Protein AF-A0A3S3RNK6-F1 (afdb_monomer_lite)

InterPro domains:
  IPR002035 von Willebrand factor, type A [PF00092] (174-354)
  IPR002035 von Willebrand factor, type A [PS50234] (173-375)
  IPR036465 von Willebrand factor A-like domain superfamily [G3DSA:3.40.50.410] (172-361)
  IPR036465 von Willebrand factor A-like domain superfamily [SSF53300] (174-354)

Radius of gyration: 29.74 Å; chains: 1; bounding box: 87×60×80 Å

Foldseek 3Di:
DDDDQDWDKDWAADDPDWDFQQRVCVVVVHDDDQPFKWAWDPAKDKDFLPKKKWKAFPPPRDIDIDPVRCVLQVDDCPPPRIDTDGQVVCPRITMIIGDNDRGHTHDHRTMMIGGHDDDPPDPDDDDDDDDDDDDDDDDDDDDDDDDDDDDDDDDDDDDDQPDDDQDPFQAAEEEEEEEQAALCQLLLLLCLVCVLVLLVCLLVPFHRYWYKYKYAWALVQPVPARGIDIDATDNDSVVRSVVSNPRHGTFHDAQAGAVLVVLVCCLPPHDDDQRYQAEYEYYEAGHHDALPDPRPPVSGDSLVSLLVCLVSNYAYEQEHALPDPHCQVVSVVSRVNNVHFYAYDLESNCVSVLSQLVSCLNRPVVVNVVSLQVCCVVLVNADALRSQQSSCRSSVHDRDDDDDDPPFAWDDRNQKHKDAAAAKDFQQVVCVSSRHDDDFQQKWWWQAAWDQAAPPKKKWKAFSRRRTITTDPVNCVVQVPDHGDPPDTDHGDDDPTTGMIITGRDRRDIHHHRTMMIGGRDSDGRD

Structure (mmCIF, N/CA/C/O backbone):
data_AF-A0A3S3RNK6-F1
#
_entry.id   AF-A0A3S3RNK6-F1
#
loop_
_atom_site.group_PDB
_atom_site.id
_atom_site.type_symbol
_atom_site.label_atom_id
_atom_site.label_alt_id
_atom_site.label_comp_id
_atom_site.label_asym_id
_atom_site.label_entity_id
_atom_site.label_seq_id
_atom_site.pdbx_PDB_ins_code
_atom_site.Cartn_x
_atom_site.Cartn_y
_atom_site.Cartn_z
_atom_site.occupancy
_atom_site.B_iso_or_equiv
_atom_site.auth_seq_id
_atom_site.auth_comp_id
_atom_site.auth_asym_id
_atom_site.auth_atom_id
_atom_site.pdbx_PDB_model_num
ATOM 1 N N . MET A 1 1 ? 6.658 -33.166 -15.145 1.00 24.22 1 MET A N 1
ATOM 2 C CA . MET A 1 1 ? 8.085 -33.510 -14.966 1.00 24.22 1 MET A CA 1
ATOM 3 C C . MET A 1 1 ? 8.885 -32.378 -15.591 1.00 24.22 1 MET A C 1
ATOM 5 O O . MET A 1 1 ? 8.811 -32.217 -16.800 1.00 24.22 1 MET A O 1
ATOM 9 N N . SER A 1 2 ? 9.485 -31.521 -14.762 1.00 26.23 2 SER A N 1
ATOM 10 C CA . SER A 1 2 ? 10.174 -30.284 -15.159 1.00 26.23 2 SER A CA 1
ATOM 11 C C . SER A 1 2 ? 11.550 -30.573 -15.767 1.00 26.23 2 SER A C 1
ATOM 13 O O . SER A 1 2 ? 12.248 -31.498 -15.347 1.00 26.23 2 SER A O 1
ATOM 15 N N . ALA A 1 3 ? 11.940 -29.787 -16.771 1.00 27.27 3 ALA A N 1
ATOM 16 C CA . ALA A 1 3 ? 13.269 -29.834 -17.367 1.00 27.27 3 ALA A CA 1
ATOM 17 C C . ALA A 1 3 ? 14.265 -29.130 -16.430 1.00 27.27 3 ALA A C 1
ATOM 19 O O . ALA A 1 3 ? 14.496 -27.935 -16.546 1.00 27.27 3 ALA A O 1
ATOM 20 N N . ASN A 1 4 ? 14.814 -29.871 -15.464 1.00 38.06 4 ASN A N 1
ATOM 21 C CA . ASN A 1 4 ? 15.882 -29.385 -14.591 1.00 38.06 4 ASN A CA 1
ATOM 22 C C . ASN A 1 4 ? 17.111 -28.982 -15.422 1.00 38.06 4 ASN A C 1
ATOM 24 O O . ASN A 1 4 ? 17.678 -29.816 -16.131 1.00 38.06 4 ASN A O 1
ATOM 28 N N . GLU A 1 5 ? 17.569 -27.741 -15.258 1.00 53.00 5 GLU A N 1
ATOM 29 C CA . GLU A 1 5 ? 18.931 -27.319 -15.587 1.00 53.00 5 GLU A CA 1
ATOM 30 C C . GLU A 1 5 ? 19.921 -28.210 -14.820 1.00 53.00 5 GLU A C 1
ATOM 32 O O . GLU A 1 5 ? 20.167 -28.050 -13.623 1.00 53.00 5 GLU A O 1
ATOM 37 N N . SER A 1 6 ? 20.440 -29.245 -15.478 1.00 66.69 6 SER A N 1
ATOM 38 C CA . SER A 1 6 ? 21.186 -30.290 -14.785 1.00 66.69 6 SER A CA 1
ATOM 39 C C . SER A 1 6 ? 22.662 -29.914 -14.662 1.00 66.69 6 SER A C 1
ATOM 41 O O . SER A 1 6 ? 23.478 -30.257 -15.523 1.00 66.69 6 SER A O 1
ATOM 43 N N . TYR A 1 7 ? 23.022 -29.230 -13.574 1.00 82.12 7 TYR A N 1
ATOM 44 C CA . TYR A 1 7 ? 24.398 -29.245 -13.083 1.00 82.12 7 TYR A CA 1
ATOM 45 C C . TYR A 1 7 ? 24.775 -30.674 -12.706 1.00 82.12 7 TYR A C 1
ATOM 47 O O . TYR A 1 7 ? 24.145 -31.295 -11.849 1.00 82.12 7 TYR A O 1
ATOM 55 N N . GLN A 1 8 ? 25.821 -31.199 -13.334 1.00 86.81 8 GLN A N 1
ATOM 56 C CA . GLN A 1 8 ? 26.335 -32.522 -13.024 1.00 86.81 8 GLN A CA 1
ATOM 57 C C . GLN A 1 8 ? 27.577 -32.396 -12.149 1.00 86.81 8 GLN A C 1
ATOM 59 O O . GLN A 1 8 ? 28.588 -31.808 -12.541 1.00 86.81 8 GLN A O 1
ATOM 64 N N . LYS A 1 9 ? 27.510 -32.982 -10.954 1.00 87.25 9 LYS A N 1
ATOM 65 C CA . LYS A 1 9 ? 28.657 -33.079 -10.057 1.00 87.25 9 LYS A CA 1
ATOM 66 C C . LYS A 1 9 ? 29.526 -34.268 -10.445 1.00 87.25 9 LYS A C 1
ATOM 68 O O . LYS A 1 9 ? 29.051 -35.393 -10.569 1.00 87.25 9 LYS A O 1
ATOM 73 N N . LEU A 1 10 ? 30.812 -34.002 -10.604 1.00 89.06 10 LEU A N 1
ATOM 74 C CA . LEU A 1 10 ? 31.841 -34.958 -10.979 1.00 89.06 10 LEU A CA 1
ATOM 75 C C . LEU A 1 10 ? 32.985 -34.890 -9.963 1.00 89.06 10 LEU A C 1
ATOM 77 O O . LEU A 1 10 ? 33.157 -33.898 -9.251 1.00 89.06 10 LEU A O 1
ATOM 81 N N . VAL A 1 11 ? 33.784 -35.951 -9.894 1.00 89.94 11 VAL A N 1
ATOM 82 C CA . VAL A 1 11 ? 34.969 -36.007 -9.032 1.00 89.94 11 VAL A CA 1
ATOM 83 C C . VAL A 1 11 ? 36.186 -36.27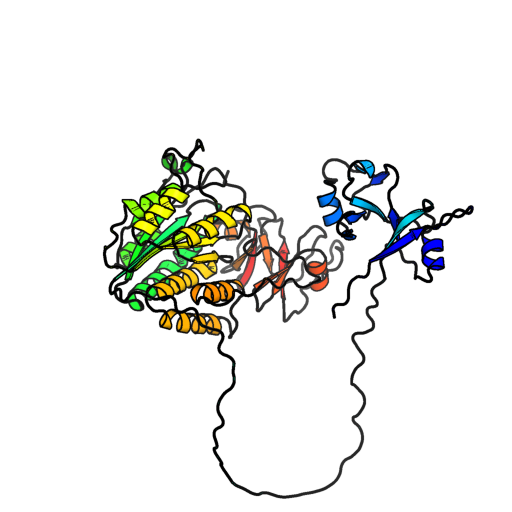0 -9.899 1.00 89.94 11 VAL A C 1
ATOM 85 O O . VAL A 1 11 ? 36.209 -37.221 -10.679 1.00 89.94 11 VAL A O 1
ATOM 88 N N . VAL A 1 12 ? 37.205 -35.426 -9.761 1.00 87.25 12 VAL A N 1
ATOM 89 C CA . VAL A 1 12 ? 38.451 -35.565 -10.515 1.00 87.25 12 VAL A CA 1
ATOM 90 C C . VAL A 1 12 ? 39.2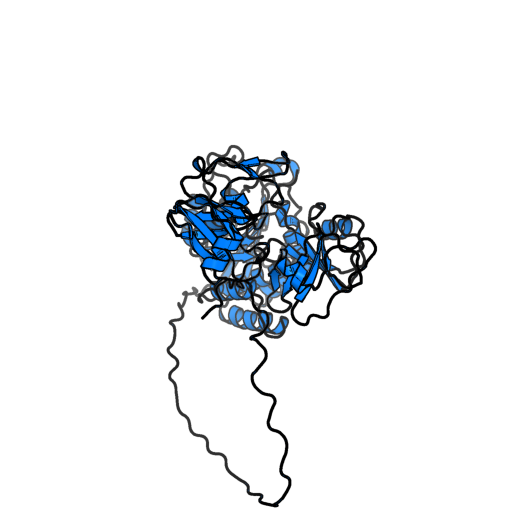12 -36.789 -9.988 1.00 87.25 12 VAL A C 1
ATOM 92 O O . VAL A 1 12 ? 39.533 -36.831 -8.795 1.00 87.25 12 VAL A O 1
ATOM 95 N N . PRO A 1 13 ? 39.535 -37.790 -10.826 1.00 85.06 13 PRO A N 1
ATOM 96 C CA . PRO A 1 13 ? 40.181 -39.015 -10.373 1.00 85.06 13 PRO A CA 1
ATOM 97 C C . PRO A 1 13 ? 41.594 -38.750 -9.838 1.00 85.06 13 PRO A C 1
ATOM 99 O O . PRO A 1 13 ? 42.310 -37.856 -10.297 1.00 85.06 13 PRO A O 1
ATOM 102 N N . LYS A 1 14 ? 42.024 -39.565 -8.871 1.00 82.12 14 LYS A N 1
ATOM 103 C CA . LYS A 1 14 ? 43.406 -39.566 -8.374 1.00 82.12 14 LYS A CA 1
ATOM 104 C C . LYS A 1 14 ? 44.278 -40.358 -9.359 1.00 82.12 14 LYS A C 1
ATOM 106 O O . LYS A 1 14 ? 44.204 -41.581 -9.388 1.00 82.12 14 LYS A O 1
ATOM 111 N N . SER A 1 15 ? 45.071 -39.671 -10.182 1.00 77.81 15 SER A N 1
ATOM 112 C CA . SER A 1 15 ? 45.949 -40.271 -11.206 1.00 77.81 15 SER A CA 1
ATOM 113 C C . SER A 1 15 ? 47.346 -39.646 -11.176 1.00 77.81 15 SER A C 1
ATOM 115 O O . SER A 1 15 ? 47.501 -38.496 -10.784 1.00 77.81 15 SER A O 1
ATOM 117 N N . LYS A 1 16 ? 48.386 -40.362 -11.625 1.00 60.16 16 LYS A N 1
ATOM 118 C CA . LYS A 1 16 ? 49.758 -39.821 -11.705 1.00 60.16 16 LYS A CA 1
ATOM 119 C C . LYS A 1 16 ? 49.937 -38.765 -12.811 1.00 60.16 16 LYS A C 1
ATOM 121 O O . LYS A 1 16 ? 50.894 -37.999 -12.761 1.00 60.16 16 LYS A O 1
ATOM 126 N N . SER A 1 17 ? 49.033 -38.693 -13.792 1.00 75.06 17 SER A N 1
ATOM 127 C CA . SER A 1 17 ? 49.110 -37.748 -14.917 1.00 75.06 17 SER A CA 1
ATOM 128 C C . SER A 1 17 ? 48.259 -36.491 -14.697 1.00 75.06 17 SER A C 1
ATOM 130 O O . SER A 1 17 ? 47.114 -36.587 -14.255 1.00 75.06 17 SER A O 1
ATOM 132 N N . ARG A 1 18 ? 48.775 -35.312 -15.076 1.00 80.88 18 ARG A N 1
ATOM 133 C CA . ARG A 1 18 ? 48.024 -34.041 -15.059 1.00 80.88 18 ARG A CA 1
ATOM 134 C C . ARG A 1 18 ? 46.841 -34.093 -16.038 1.00 80.88 18 ARG A C 1
ATOM 136 O O . ARG A 1 18 ? 47.043 -34.400 -17.210 1.00 80.88 18 ARG A O 1
ATOM 143 N N . ILE A 1 19 ? 45.643 -33.724 -15.580 1.00 88.00 19 ILE A N 1
ATOM 144 C CA . ILE A 1 19 ? 44.426 -33.631 -16.401 1.00 88.00 19 ILE A CA 1
ATOM 145 C C . ILE A 1 19 ? 43.929 -32.179 -16.474 1.00 88.00 19 ILE A C 1
ATOM 147 O O . ILE A 1 19 ? 44.012 -31.437 -15.491 1.00 88.00 19 ILE A O 1
ATOM 151 N N . THR A 1 20 ? 43.478 -31.751 -17.654 1.00 91.38 20 THR A N 1
ATOM 152 C CA . THR A 1 20 ? 42.928 -30.407 -17.891 1.00 91.38 20 THR A CA 1
ATOM 153 C C . THR A 1 20 ? 41.403 -30.420 -17.832 1.00 91.38 20 THR A C 1
ATOM 155 O O . THR A 1 20 ? 40.797 -31.472 -18.023 1.00 91.38 20 THR A O 1
ATOM 158 N N . ALA A 1 21 ? 40.781 -29.260 -17.603 1.00 88.62 21 ALA A N 1
ATOM 159 C CA . ALA A 1 21 ? 39.324 -29.112 -17.571 1.00 88.62 21 ALA A CA 1
ATOM 160 C C . ALA A 1 21 ? 38.647 -29.682 -18.828 1.00 88.62 21 ALA A C 1
ATOM 162 O O . ALA A 1 21 ? 37.733 -30.493 -18.711 1.00 88.62 21 ALA A O 1
ATOM 163 N N . LYS A 1 22 ? 39.144 -29.333 -20.022 1.00 89.88 22 LYS A N 1
ATOM 164 C CA . LYS A 1 22 ? 38.599 -29.844 -21.286 1.00 89.88 22 LYS A CA 1
ATOM 165 C C . LYS A 1 22 ? 38.752 -31.352 -21.430 1.00 89.88 22 LYS A C 1
ATOM 167 O O . LYS A 1 22 ? 37.760 -32.035 -21.656 1.00 89.88 22 LYS A O 1
ATOM 172 N N . LYS A 1 23 ? 39.967 -31.869 -21.219 1.00 89.94 23 LYS A N 1
ATOM 173 C CA . LYS A 1 23 ? 40.227 -33.308 -21.313 1.00 89.94 23 LYS A CA 1
ATOM 174 C C . LYS A 1 23 ? 39.368 -34.096 -20.324 1.00 89.94 23 LYS A C 1
ATOM 176 O O . LYS A 1 23 ? 38.829 -35.128 -20.682 1.00 89.94 23 LYS A O 1
ATOM 181 N N . PHE A 1 24 ? 39.197 -33.590 -19.103 1.00 91.06 24 PHE A N 1
ATOM 182 C CA . PHE A 1 24 ? 38.358 -34.236 -18.098 1.00 91.06 24 PHE A CA 1
ATOM 183 C C . PHE A 1 24 ? 36.890 -34.314 -18.521 1.00 91.06 24 PHE A C 1
ATOM 185 O O . PHE A 1 24 ? 36.294 -35.378 -18.405 1.00 91.06 24 PHE A O 1
ATOM 192 N N . VAL A 1 25 ? 36.318 -33.220 -19.034 1.00 90.19 25 VAL A N 1
ATOM 193 C CA . VAL A 1 25 ? 34.934 -33.200 -19.541 1.00 90.19 25 VAL A CA 1
ATOM 194 C C . VAL A 1 25 ? 34.769 -34.182 -20.709 1.00 90.19 25 VAL A C 1
ATOM 196 O O . VAL A 1 25 ? 33.833 -34.979 -20.714 1.00 90.19 25 VAL A O 1
ATOM 199 N N . GLU A 1 26 ? 35.712 -34.191 -21.651 1.00 88.94 26 GLU A N 1
ATOM 200 C CA . GLU A 1 26 ? 35.702 -35.101 -22.805 1.00 88.94 26 GLU A CA 1
ATOM 201 C C . GLU A 1 26 ? 35.868 -36.578 -22.393 1.00 88.94 26 GLU A C 1
ATOM 203 O O . GLU A 1 26 ? 35.163 -37.440 -22.918 1.00 88.94 26 GLU A O 1
ATOM 208 N N . ASP A 1 27 ? 36.713 -36.877 -21.398 1.00 90.12 27 ASP A N 1
ATOM 209 C CA . ASP A 1 27 ? 36.896 -38.226 -20.838 1.00 90.12 27 ASP A CA 1
ATOM 210 C C . ASP A 1 27 ? 35.602 -38.755 -20.178 1.00 90.12 27 ASP A C 1
ATOM 212 O O . ASP A 1 27 ? 35.385 -39.966 -20.117 1.00 90.12 27 ASP A O 1
ATOM 216 N N . GLN A 1 28 ? 34.710 -37.866 -19.718 1.00 88.00 28 GLN A N 1
ATOM 217 C CA . GLN A 1 28 ? 33.366 -38.222 -19.233 1.00 88.00 28 GLN A CA 1
ATOM 218 C C . GLN A 1 28 ? 32.328 -38.373 -20.361 1.00 88.00 28 GLN A C 1
ATOM 220 O O . GLN A 1 28 ? 31.146 -38.563 -20.080 1.00 88.00 28 GLN A O 1
ATOM 225 N N . LYS A 1 29 ? 32.750 -38.303 -21.632 1.00 88.62 29 LYS A N 1
ATOM 226 C CA . LYS A 1 29 ? 31.881 -38.287 -22.823 1.00 88.62 29 LYS A CA 1
ATOM 227 C C . LYS A 1 29 ? 30.900 -37.105 -22.843 1.00 88.62 29 LYS A C 1
ATOM 229 O O . LYS A 1 29 ? 29.815 -37.211 -23.412 1.00 88.62 29 LYS A O 1
ATOM 234 N N . LEU A 1 30 ? 31.277 -35.984 -22.229 1.00 87.88 30 LEU A N 1
ATOM 235 C CA . LEU A 1 30 ? 30.493 -34.750 -22.206 1.00 87.88 30 LEU A CA 1
ATOM 236 C C . LEU A 1 30 ? 31.055 -33.743 -23.217 1.00 87.88 30 LEU A C 1
ATOM 238 O O . LEU A 1 30 ? 32.256 -33.704 -23.486 1.00 87.88 30 LEU A O 1
ATOM 242 N N . ALA A 1 31 ? 30.184 -32.903 -23.779 1.00 86.81 31 ALA A N 1
ATOM 243 C CA . ALA A 1 31 ? 30.598 -31.865 -24.717 1.00 86.81 31 ALA A CA 1
ATOM 244 C C . ALA A 1 31 ? 31.212 -30.675 -23.96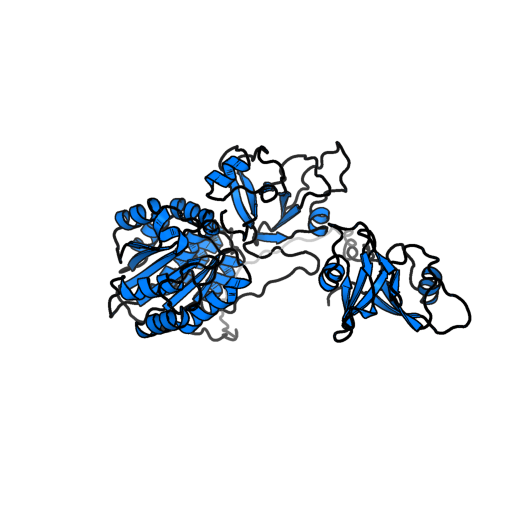6 1.00 86.81 31 ALA A C 1
ATOM 246 O O . ALA A 1 31 ? 30.552 -30.063 -23.121 1.00 86.81 31 ALA A O 1
ATOM 247 N N . TYR A 1 32 ? 32.453 -30.314 -24.300 1.00 86.31 32 TYR A N 1
ATOM 248 C CA . TYR A 1 32 ? 33.097 -29.122 -23.754 1.00 86.31 32 TYR A CA 1
ATOM 249 C C . TYR A 1 32 ? 32.664 -27.856 -24.509 1.00 86.31 32 TYR A C 1
ATOM 251 O O . TYR A 1 32 ? 32.720 -27.803 -25.738 1.00 86.31 32 TYR A O 1
ATOM 259 N N . TRP A 1 33 ? 32.276 -26.819 -23.768 1.00 86.56 33 TRP A N 1
ATOM 260 C CA . TRP A 1 33 ? 31.992 -25.474 -24.274 1.00 86.56 33 TRP A CA 1
ATOM 261 C C . TRP A 1 33 ? 32.429 -24.416 -23.243 1.00 86.56 33 TRP A C 1
ATOM 263 O O . TRP A 1 33 ? 32.558 -24.720 -22.055 1.00 86.56 33 TRP A O 1
ATOM 273 N N . ASP A 1 34 ? 32.703 -23.188 -23.681 1.00 82.12 34 ASP A N 1
ATOM 274 C CA . ASP A 1 34 ? 33.160 -22.117 -22.781 1.00 82.12 34 ASP A CA 1
ATOM 275 C C . ASP A 1 34 ? 32.052 -21.744 -21.786 1.00 82.12 34 ASP A C 1
ATOM 277 O O . ASP A 1 34 ? 30.949 -21.410 -22.202 1.00 82.12 34 ASP A O 1
ATOM 281 N N . GLY A 1 35 ? 32.323 -21.832 -20.481 1.00 85.19 35 GLY A N 1
ATOM 282 C CA . GLY A 1 35 ? 31.301 -21.701 -19.432 1.00 85.19 35 GLY A CA 1
ATOM 283 C C . GLY A 1 35 ? 30.771 -23.020 -18.864 1.00 85.19 35 GLY A C 1
ATOM 284 O O . GLY A 1 35 ? 30.008 -23.003 -17.902 1.00 85.19 35 GLY A O 1
ATOM 285 N N . CYS A 1 36 ? 31.184 -24.179 -19.392 1.00 88.31 36 CYS A N 1
ATOM 286 C CA . CYS A 1 36 ? 30.676 -25.471 -18.914 1.00 88.31 36 CYS A CA 1
ATOM 287 C C . CYS A 1 36 ? 31.386 -26.032 -17.672 1.00 88.31 36 CYS A C 1
ATOM 289 O O . CYS A 1 36 ? 30.885 -26.969 -17.053 1.00 88.31 36 CYS A O 1
ATOM 291 N N . ALA A 1 37 ? 32.572 -25.522 -17.337 1.00 90.56 37 ALA A N 1
ATOM 292 C CA . ALA A 1 37 ? 33.521 -26.189 -16.449 1.00 90.56 37 ALA A CA 1
ATOM 293 C C . ALA A 1 37 ? 33.808 -25.362 -15.192 1.00 90.56 37 ALA A C 1
ATOM 295 O O . ALA A 1 37 ? 34.430 -24.305 -15.279 1.00 90.56 37 ALA A O 1
ATOM 296 N N . TYR A 1 38 ? 33.439 -25.877 -14.017 1.00 93.44 38 TYR A N 1
ATOM 297 C CA . TYR A 1 38 ? 33.648 -25.210 -12.731 1.00 93.44 38 TYR A CA 1
ATOM 298 C C . TYR A 1 38 ? 34.515 -26.066 -11.803 1.00 93.44 38 TYR A C 1
ATOM 300 O O . TYR A 1 38 ? 34.168 -27.193 -11.439 1.00 93.44 38 TYR A O 1
ATOM 308 N N . CYS A 1 39 ? 35.657 -25.514 -11.398 1.00 91.06 39 CYS A N 1
ATOM 309 C CA . CYS A 1 39 ? 36.656 -26.208 -10.591 1.00 91.06 39 CYS A CA 1
ATOM 310 C C . CYS A 1 39 ? 36.507 -25.840 -9.115 1.00 91.06 39 CYS A C 1
ATOM 312 O O . CYS A 1 39 ? 36.467 -24.652 -8.793 1.00 91.06 39 CYS A O 1
ATOM 314 N N . GLU A 1 40 ? 36.492 -26.833 -8.220 1.00 92.94 40 GLU A N 1
ATOM 315 C CA . GLU A 1 40 ? 36.473 -26.574 -6.777 1.00 92.94 40 GLU A CA 1
ATOM 316 C C . GLU A 1 40 ? 37.719 -25.792 -6.345 1.00 92.94 40 GLU A C 1
ATOM 318 O O . GLU A 1 40 ? 38.862 -26.146 -6.655 1.00 92.94 40 GLU A O 1
ATOM 323 N N . LEU A 1 41 ? 37.486 -24.738 -5.575 1.00 90.81 41 LEU A N 1
ATOM 324 C CA . LEU A 1 41 ? 38.516 -23.887 -5.028 1.00 90.81 41 LEU A CA 1
ATOM 325 C C . LEU A 1 41 ? 39.096 -24.529 -3.760 1.00 90.81 41 LEU A C 1
ATOM 327 O O . LEU A 1 41 ? 38.446 -24.576 -2.721 1.00 90.81 41 LEU A O 1
ATOM 331 N N . LYS A 1 42 ? 40.331 -25.039 -3.843 1.00 85.56 42 LYS A N 1
ATOM 332 C CA . LYS A 1 42 ? 41.046 -25.663 -2.707 1.00 85.56 42 LYS A CA 1
ATOM 333 C C . LYS A 1 42 ? 42.030 -24.736 -1.992 1.00 85.56 42 LYS A C 1
ATOM 335 O O . LYS A 1 42 ? 42.526 -25.080 -0.928 1.00 85.56 42 LYS A O 1
ATOM 340 N N . LYS A 1 43 ? 42.366 -23.600 -2.599 1.00 86.62 43 LYS A N 1
ATOM 341 C CA . LYS A 1 43 ? 43.289 -22.589 -2.066 1.00 86.62 43 LYS A CA 1
ATOM 342 C C . LYS A 1 43 ? 42.725 -21.211 -2.370 1.00 86.62 43 LYS A C 1
ATOM 344 O O . LYS A 1 43 ? 41.950 -21.077 -3.310 1.00 86.62 43 LYS A O 1
ATOM 349 N N . ALA A 1 44 ? 43.134 -20.199 -1.611 1.00 89.62 44 ALA A N 1
ATOM 350 C CA . ALA A 1 44 ? 42.657 -18.843 -1.841 1.00 89.62 44 ALA A CA 1
ATOM 351 C C . ALA A 1 44 ? 43.008 -18.335 -3.255 1.00 89.62 44 ALA A C 1
ATOM 353 O O . ALA A 1 44 ? 44.157 -18.443 -3.688 1.00 89.62 44 ALA A O 1
ATOM 354 N N . GLU A 1 45 ? 42.036 -17.743 -3.948 1.00 89.88 45 GLU A N 1
ATOM 355 C CA . GLU A 1 45 ? 42.186 -17.204 -5.307 1.00 89.88 45 GLU A CA 1
ATOM 356 C C . GLU A 1 45 ? 41.553 -15.811 -5.396 1.00 89.88 45 GLU A C 1
ATOM 358 O O . GLU A 1 45 ? 40.553 -15.517 -4.745 1.00 89.88 45 GLU A O 1
ATOM 363 N N . PHE A 1 46 ? 42.149 -14.924 -6.194 1.00 89.56 46 PHE A N 1
ATOM 364 C CA . PHE A 1 46 ? 41.582 -13.601 -6.443 1.00 89.56 46 PHE A CA 1
ATOM 365 C C . PHE A 1 46 ? 40.531 -13.663 -7.549 1.00 89.56 46 PHE A C 1
ATOM 367 O O . PHE A 1 46 ? 40.869 -13.894 -8.713 1.00 89.56 46 PHE A O 1
ATOM 374 N N . VAL A 1 47 ? 39.288 -13.355 -7.197 1.00 89.88 47 VAL A N 1
ATOM 375 C CA . VAL A 1 47 ? 38.152 -13.264 -8.117 1.00 89.88 47 VAL A CA 1
ATOM 376 C C . VAL A 1 47 ? 37.843 -11.803 -8.452 1.00 89.88 47 VAL A C 1
ATOM 378 O O . VAL A 1 47 ? 38.217 -10.898 -7.709 1.00 89.88 47 VAL A O 1
ATOM 381 N N . ASN A 1 48 ? 37.205 -11.563 -9.595 1.00 88.06 48 ASN A N 1
ATOM 382 C CA . ASN A 1 48 ? 36.725 -10.246 -10.015 1.00 88.06 48 ASN A CA 1
ATOM 383 C C . ASN A 1 48 ? 35.272 -10.337 -10.493 1.00 88.06 48 ASN A C 1
ATOM 385 O O . ASN A 1 48 ? 34.703 -11.430 -10.532 1.00 88.06 48 ASN A O 1
ATOM 389 N N . GLU A 1 49 ? 34.698 -9.203 -10.890 1.00 86.75 49 GLU A N 1
ATOM 390 C CA . GLU A 1 49 ? 33.308 -9.110 -11.352 1.00 86.75 49 GLU A CA 1
ATOM 391 C C . GLU A 1 49 ? 32.976 -10.050 -12.525 1.00 86.75 49 GLU A C 1
ATOM 393 O O . GLU A 1 49 ? 31.841 -10.503 -12.629 1.00 86.75 49 GLU A O 1
ATOM 398 N N . ASN A 1 50 ? 33.976 -10.424 -13.331 1.00 84.69 50 ASN A N 1
ATOM 399 C CA . ASN A 1 50 ? 33.846 -11.305 -14.497 1.00 84.69 50 ASN A CA 1
ATOM 400 C C . ASN A 1 50 ? 34.159 -12.779 -14.183 1.00 84.69 50 ASN A C 1
ATOM 402 O O . ASN A 1 50 ? 34.243 -13.606 -15.087 1.00 84.69 50 ASN A O 1
ATOM 406 N N . THR A 1 51 ? 34.429 -13.135 -12.924 1.00 85.44 51 THR A N 1
ATOM 407 C CA . THR A 1 51 ? 34.617 -14.537 -12.532 1.00 85.44 51 THR A CA 1
ATOM 408 C C . THR A 1 51 ? 33.266 -15.147 -12.172 1.00 85.44 51 THR A C 1
ATOM 410 O O . THR A 1 51 ? 32.664 -14.767 -11.164 1.00 85.44 51 THR A O 1
ATOM 413 N N . ASN A 1 52 ? 32.806 -16.127 -12.951 1.00 88.06 52 ASN A N 1
ATOM 414 C CA . ASN A 1 52 ? 31.626 -16.908 -12.596 1.00 88.06 52 ASN A CA 1
ATOM 415 C C . ASN A 1 52 ? 31.945 -17.845 -11.424 1.00 88.06 52 ASN A C 1
ATOM 417 O O . ASN A 1 52 ? 32.940 -18.581 -11.438 1.00 88.06 52 ASN A O 1
ATOM 421 N N . ILE A 1 53 ? 31.103 -17.774 -10.392 1.00 90.06 53 ILE A N 1
ATOM 422 C CA . ILE A 1 53 ? 31.238 -18.521 -9.141 1.00 90.06 53 ILE A CA 1
ATOM 423 C C . ILE A 1 53 ? 29.987 -19.370 -8.968 1.00 90.06 53 ILE A C 1
ATOM 425 O O . ILE A 1 53 ? 28.870 -18.883 -9.137 1.00 90.06 53 ILE A O 1
ATOM 429 N N . VAL A 1 54 ? 30.197 -20.627 -8.606 1.00 91.88 54 VAL A N 1
ATOM 430 C CA . VAL A 1 54 ? 29.148 -21.563 -8.212 1.00 91.88 54 VAL A CA 1
ATOM 431 C C . VAL A 1 54 ? 29.471 -22.036 -6.802 1.00 91.88 54 VAL A C 1
ATOM 433 O O . VAL A 1 54 ? 30.632 -22.301 -6.493 1.00 91.88 54 VAL A O 1
ATOM 436 N N . ILE A 1 55 ? 28.470 -22.135 -5.935 1.00 92.31 55 ILE A N 1
ATOM 437 C CA . ILE A 1 55 ? 28.624 -22.707 -4.598 1.00 92.31 55 ILE A CA 1
ATOM 438 C C . ILE A 1 55 ? 27.655 -23.860 -4.388 1.00 92.31 55 ILE A C 1
ATOM 440 O O . ILE A 1 55 ? 26.514 -23.826 -4.833 1.00 92.31 55 ILE A O 1
ATOM 444 N N . GLU A 1 56 ? 28.110 -24.880 -3.676 1.00 91.25 56 GLU A N 1
ATOM 445 C CA . GLU A 1 56 ? 27.292 -25.997 -3.211 1.00 91.25 56 GLU A CA 1
ATOM 446 C C . GLU A 1 56 ? 27.165 -25.896 -1.689 1.00 91.25 56 GLU A C 1
ATOM 448 O O . GLU A 1 56 ? 28.174 -25.867 -0.982 1.00 91.25 56 GLU A O 1
ATOM 453 N N . ASN A 1 57 ? 25.940 -25.880 -1.166 1.00 90.38 57 ASN A N 1
ATOM 454 C CA . ASN A 1 57 ? 25.710 -26.005 0.271 1.00 90.38 57 ASN A CA 1
ATOM 455 C C . ASN A 1 57 ? 26.074 -27.421 0.735 1.00 90.38 57 ASN A C 1
ATOM 457 O O . ASN A 1 57 ? 25.508 -28.406 0.262 1.00 90.38 57 ASN A O 1
ATOM 461 N N . THR A 1 58 ? 27.001 -27.534 1.686 1.00 88.25 58 THR A N 1
ATOM 462 C CA . THR A 1 58 ? 27.549 -28.830 2.116 1.00 88.25 58 THR A CA 1
ATOM 463 C C . THR A 1 58 ? 26.551 -29.706 2.868 1.00 88.25 58 THR A C 1
ATOM 465 O O . THR A 1 58 ? 26.746 -30.920 2.910 1.00 88.25 58 THR A O 1
ATOM 468 N N . LYS A 1 59 ? 25.485 -29.122 3.434 1.00 81.06 59 LYS A N 1
ATOM 469 C CA . LYS A 1 59 ? 24.430 -29.844 4.162 1.00 81.06 59 LYS A CA 1
ATOM 470 C C . LYS A 1 59 ? 23.282 -30.274 3.255 1.00 81.06 59 LYS A C 1
ATOM 472 O O . LYS A 1 59 ? 22.782 -31.381 3.404 1.00 81.06 59 LYS A O 1
ATOM 477 N N . THR A 1 60 ? 22.847 -29.400 2.348 1.00 81.31 60 THR A N 1
ATOM 478 C CA . THR A 1 60 ? 21.654 -29.648 1.518 1.00 81.31 60 THR A CA 1
ATOM 479 C C . THR A 1 60 ? 21.980 -30.150 0.115 1.00 81.31 60 THR A C 1
ATOM 481 O O . THR A 1 60 ? 21.084 -30.612 -0.581 1.00 81.31 60 THR A O 1
ATOM 484 N N . GLY A 1 61 ? 23.234 -30.030 -0.332 1.00 80.00 61 GLY A N 1
ATOM 485 C CA . GLY A 1 61 ? 23.646 -30.333 -1.706 1.00 80.00 61 GLY A CA 1
ATOM 486 C C . GLY A 1 61 ? 23.122 -29.338 -2.748 1.00 80.00 61 GLY A C 1
ATOM 487 O O . GLY A 1 61 ? 23.372 -29.516 -3.938 1.00 80.00 61 GLY A O 1
ATOM 488 N N . LYS A 1 62 ? 22.400 -28.288 -2.327 1.00 84.19 62 LYS A N 1
ATOM 489 C CA . LYS A 1 62 ? 21.838 -27.280 -3.231 1.00 84.19 62 LYS A CA 1
ATOM 490 C C . LYS A 1 62 ? 22.952 -26.433 -3.845 1.00 84.19 62 LYS A C 1
ATOM 492 O O . LYS A 1 62 ? 23.843 -25.967 -3.130 1.00 84.19 62 LYS A O 1
ATOM 497 N N . ILE A 1 63 ? 22.867 -26.229 -5.156 1.00 85.69 63 ILE A N 1
ATOM 498 C CA . ILE A 1 63 ? 23.801 -25.423 -5.941 1.00 85.69 63 ILE A CA 1
ATOM 499 C C . ILE A 1 63 ? 23.222 -24.014 -6.120 1.00 85.69 63 ILE A C 1
ATOM 501 O O . ILE A 1 63 ? 22.025 -23.861 -6.355 1.00 85.69 63 ILE A O 1
ATOM 505 N N . PHE A 1 64 ? 24.072 -22.999 -5.995 1.00 85.31 64 PHE A N 1
ATOM 506 C CA . PHE A 1 64 ? 23.768 -21.593 -6.259 1.00 85.31 64 PHE A CA 1
ATOM 507 C C . PHE A 1 64 ? 24.837 -21.038 -7.202 1.00 85.31 64 PHE A C 1
ATOM 509 O O . PHE A 1 64 ? 26.010 -21.392 -7.070 1.00 85.31 64 PHE A O 1
ATOM 516 N N . GLU A 1 65 ? 24.470 -20.159 -8.129 1.00 85.69 65 GLU A N 1
ATOM 517 C CA . GLU A 1 65 ? 25.403 -19.574 -9.098 1.00 85.69 65 GLU A CA 1
ATOM 518 C C . GLU A 1 65 ? 25.339 -18.043 -9.123 1.00 85.69 65 GLU A C 1
ATOM 520 O O . GLU A 1 65 ? 24.435 -17.431 -8.556 1.00 85.69 65 GLU A O 1
ATOM 525 N N . GLY A 1 66 ? 26.327 -17.415 -9.762 1.00 80.25 66 GLY A N 1
ATOM 526 C CA . GLY A 1 66 ? 26.270 -15.999 -10.124 1.00 80.25 66 GLY A CA 1
ATOM 527 C C . GLY A 1 66 ? 26.071 -15.060 -8.929 1.00 80.25 66 GLY A C 1
ATOM 528 O O . GLY A 1 66 ? 26.871 -15.058 -7.987 1.00 80.25 66 GLY A O 1
ATOM 529 N N . SER A 1 67 ? 25.026 -14.229 -8.989 1.00 78.19 67 SER A N 1
ATOM 530 C CA . SER A 1 67 ? 24.692 -13.238 -7.957 1.00 78.19 67 SER A CA 1
ATOM 531 C C . SER A 1 67 ? 24.330 -13.875 -6.618 1.00 78.19 67 SER A C 1
ATOM 533 O O . SER A 1 67 ? 24.756 -13.373 -5.578 1.00 78.19 67 SER A O 1
ATOM 535 N N . ASP A 1 68 ? 23.616 -15.001 -6.630 1.00 80.81 68 ASP A N 1
ATOM 536 C CA . ASP A 1 68 ? 23.196 -15.691 -5.408 1.00 80.81 68 ASP A CA 1
ATOM 537 C C . ASP A 1 68 ? 24.402 -16.271 -4.677 1.00 80.81 68 ASP A C 1
ATOM 539 O O . ASP A 1 68 ? 24.549 -16.100 -3.465 1.00 80.81 68 ASP A O 1
ATOM 543 N N . ALA A 1 69 ? 25.325 -16.876 -5.430 1.00 86.06 69 ALA A N 1
ATOM 544 C CA . ALA A 1 69 ? 26.596 -17.338 -4.891 1.00 86.06 69 ALA A CA 1
ATOM 545 C C . ALA A 1 69 ? 27.402 -16.180 -4.279 1.00 86.06 69 ALA A C 1
ATOM 547 O O . ALA A 1 69 ? 27.930 -16.311 -3.177 1.00 86.06 69 ALA A O 1
ATOM 548 N N . ARG A 1 70 ? 27.469 -15.021 -4.949 1.00 89.12 70 ARG A N 1
ATOM 549 C CA . ARG A 1 70 ? 28.194 -13.840 -4.441 1.00 89.12 70 ARG A CA 1
ATOM 550 C C . ARG A 1 70 ? 27.568 -13.265 -3.177 1.00 89.12 70 ARG A C 1
ATOM 552 O O . ARG A 1 70 ? 28.302 -12.971 -2.236 1.00 89.12 70 ARG A O 1
ATOM 559 N N . LYS A 1 71 ? 26.238 -13.164 -3.129 1.00 88.62 71 LYS A N 1
ATOM 560 C CA . LYS A 1 71 ? 25.494 -12.692 -1.955 1.00 88.62 71 LYS A CA 1
ATOM 561 C C . LYS A 1 71 ? 25.720 -13.610 -0.755 1.00 88.62 71 LYS A C 1
ATOM 563 O O . LYS A 1 71 ? 26.027 -13.130 0.330 1.00 88.62 71 LYS A O 1
ATOM 568 N N . LEU A 1 72 ? 25.643 -14.925 -0.961 1.00 86.94 72 LEU A N 1
ATOM 569 C CA . LEU A 1 72 ? 25.870 -15.922 0.092 1.00 86.94 72 LEU A CA 1
ATOM 570 C C . LEU A 1 72 ? 27.325 -15.966 0.584 1.00 86.94 72 LEU A C 1
ATOM 572 O O . LEU A 1 72 ? 27.570 -16.341 1.730 1.00 86.94 72 LEU A O 1
ATOM 576 N N . LEU A 1 73 ? 28.281 -15.567 -0.257 1.00 87.56 73 LEU A N 1
ATOM 577 C CA . LEU A 1 73 ? 29.688 -15.411 0.118 1.00 87.56 73 LEU A CA 1
ATOM 578 C C . LEU A 1 73 ? 30.025 -14.004 0.652 1.00 87.56 73 LEU A C 1
ATOM 580 O O . LEU A 1 73 ? 31.158 -13.784 1.079 1.00 87.56 73 LEU A O 1
ATOM 584 N N . GLY A 1 74 ? 29.084 -13.055 0.632 1.00 87.38 74 GLY A N 1
ATOM 585 C CA . GLY A 1 74 ? 29.314 -11.670 1.057 1.00 87.38 74 GLY A CA 1
ATOM 586 C C . GLY A 1 74 ? 30.338 -10.918 0.198 1.00 87.38 74 GLY A C 1
ATOM 587 O O . GLY A 1 74 ? 31.089 -10.098 0.716 1.00 87.38 74 GLY A O 1
ATOM 588 N N . ILE A 1 75 ? 30.425 -11.225 -1.100 1.00 83.19 75 ILE A N 1
ATOM 589 C CA . ILE A 1 75 ? 31.410 -10.622 -2.012 1.00 83.19 75 ILE A CA 1
ATOM 590 C C . ILE A 1 75 ? 30.772 -9.444 -2.757 1.00 83.19 75 ILE A C 1
ATOM 592 O O . ILE A 1 75 ? 29.824 -9.642 -3.517 1.00 83.19 75 ILE A O 1
ATOM 596 N N . SER A 1 76 ? 31.352 -8.249 -2.608 1.00 80.62 76 SER A N 1
ATOM 597 C CA . SER A 1 76 ? 31.066 -7.054 -3.418 1.00 80.62 76 SER A CA 1
ATOM 598 C C . SER A 1 76 ? 32.330 -6.586 -4.148 1.00 80.62 76 SER A C 1
ATOM 600 O O . SER A 1 76 ? 33.446 -6.789 -3.667 1.00 80.62 76 SER A O 1
ATOM 602 N N . PHE A 1 77 ? 32.159 -5.973 -5.321 1.00 82.00 77 PHE A N 1
ATOM 603 C CA . PHE A 1 77 ? 33.244 -5.389 -6.125 1.00 82.00 77 PHE A CA 1
ATOM 604 C C . PHE A 1 77 ? 33.150 -3.858 -6.230 1.00 82.00 77 PHE A C 1
ATOM 606 O O . PHE A 1 77 ? 33.886 -3.257 -7.008 1.00 82.00 77 PHE A O 1
ATOM 613 N N . GLU A 1 78 ? 32.265 -3.226 -5.452 1.00 73.19 78 GLU A N 1
ATOM 614 C CA . GLU A 1 78 ? 32.021 -1.775 -5.488 1.00 73.19 78 GLU A CA 1
ATOM 615 C C . GLU A 1 78 ? 33.253 -0.965 -5.054 1.00 73.19 78 GLU A C 1
ATOM 617 O O . GLU A 1 78 ? 33.588 0.042 -5.673 1.00 73.19 78 GLU A O 1
ATOM 622 N N . GLU A 1 79 ? 33.979 -1.447 -4.043 1.00 66.81 79 GLU A N 1
ATOM 623 C CA . GLU A 1 79 ? 35.151 -0.764 -3.478 1.00 66.81 79 GLU A CA 1
ATOM 624 C C . GLU A 1 79 ? 36.488 -1.347 -3.972 1.00 66.81 79 GLU A C 1
ATOM 626 O O . GLU A 1 79 ? 37.525 -0.682 -3.936 1.00 66.81 79 GLU A O 1
ATOM 631 N N . ALA A 1 80 ? 36.488 -2.594 -4.458 1.00 71.25 80 ALA A N 1
ATOM 632 C CA . ALA A 1 80 ? 37.697 -3.318 -4.841 1.00 71.25 80 ALA A CA 1
ATOM 633 C C . ALA A 1 80 ? 37.523 -4.100 -6.151 1.00 71.25 80 ALA A C 1
ATOM 635 O O . ALA A 1 80 ? 36.698 -5.003 -6.264 1.00 71.25 80 ALA A O 1
ATOM 636 N N . LYS A 1 81 ? 38.410 -3.842 -7.124 1.00 80.75 81 LYS A N 1
ATOM 637 C CA . LYS A 1 81 ? 38.404 -4.504 -8.449 1.00 80.75 81 LYS A CA 1
ATOM 638 C C . LYS A 1 81 ? 38.616 -6.026 -8.395 1.00 80.75 81 LYS A C 1
ATOM 640 O O . LYS A 1 81 ? 38.348 -6.722 -9.376 1.00 80.75 81 LYS A O 1
ATOM 645 N N . ARG A 1 82 ? 39.178 -6.550 -7.299 1.00 87.75 82 ARG A N 1
ATOM 646 C CA . ARG A 1 82 ? 39.411 -7.984 -7.065 1.00 87.75 82 ARG A CA 1
ATOM 647 C C . ARG A 1 82 ? 39.260 -8.295 -5.581 1.00 87.75 82 ARG A C 1
ATOM 649 O O . ARG A 1 82 ? 39.822 -7.583 -4.756 1.00 87.75 82 ARG A O 1
ATOM 656 N N . VAL A 1 83 ? 38.603 -9.404 -5.261 1.00 88.81 83 VAL A N 1
ATOM 657 C CA . VAL A 1 83 ? 38.433 -9.907 -3.890 1.00 88.81 83 VAL A CA 1
ATOM 658 C C . VAL A 1 83 ? 39.184 -11.226 -3.748 1.00 88.81 83 VAL A C 1
ATOM 660 O O . VAL A 1 83 ? 39.135 -12.075 -4.640 1.00 88.81 83 VAL A O 1
ATOM 663 N N . LYS A 1 84 ? 39.920 -11.404 -2.645 1.00 91.81 84 LYS A N 1
ATOM 664 C CA . LYS A 1 84 ? 40.605 -12.666 -2.344 1.00 91.81 84 LYS A CA 1
ATOM 665 C C . LYS A 1 84 ? 39.620 -13.621 -1.680 1.00 91.81 84 LYS A C 1
ATOM 667 O O . LYS A 1 84 ? 39.259 -13.427 -0.526 1.00 91.81 84 LYS A O 1
ATOM 672 N N . LEU A 1 85 ? 39.213 -14.658 -2.400 1.00 90.69 85 LEU A N 1
ATOM 673 C CA . LEU A 1 85 ? 38.263 -15.643 -1.909 1.00 90.69 85 LEU A CA 1
ATOM 674 C C . LEU A 1 85 ? 39.008 -16.801 -1.249 1.00 90.69 85 LEU A C 1
ATOM 676 O O . LEU A 1 85 ? 39.736 -17.524 -1.929 1.00 90.69 85 LEU A O 1
ATOM 680 N N . ASN A 1 86 ? 38.847 -16.965 0.066 1.00 90.94 86 ASN A N 1
ATOM 681 C CA . ASN A 1 86 ? 39.406 -18.094 0.806 1.00 90.94 86 ASN A CA 1
ATOM 682 C C . ASN A 1 86 ? 38.313 -19.147 1.070 1.00 90.94 86 ASN A C 1
ATOM 684 O O . ASN A 1 86 ? 37.406 -18.865 1.850 1.00 90.94 86 ASN A O 1
ATOM 688 N N . PRO A 1 87 ? 38.374 -20.349 0.466 1.00 88.44 87 PRO A N 1
ATOM 689 C CA . PRO A 1 87 ? 37.342 -21.370 0.655 1.00 88.44 87 PRO A CA 1
ATOM 690 C C . PRO A 1 87 ? 37.211 -21.845 2.111 1.00 88.44 87 PRO A C 1
ATOM 692 O O . PRO A 1 87 ? 36.120 -22.220 2.528 1.00 88.44 87 PRO A O 1
ATOM 695 N N . GLU A 1 88 ? 38.278 -21.776 2.912 1.00 88.31 88 GLU A N 1
ATOM 696 C CA . GLU A 1 88 ? 38.247 -22.175 4.329 1.00 88.31 88 GLU A CA 1
ATOM 697 C C . GLU A 1 88 ? 37.379 -21.251 5.196 1.00 88.31 88 GLU A C 1
ATOM 699 O O . GLU A 1 88 ? 36.892 -21.667 6.245 1.00 88.31 88 GLU A O 1
ATOM 704 N N . SER A 1 89 ? 37.133 -20.016 4.745 1.00 89.62 89 SER A N 1
ATOM 705 C CA . SER A 1 89 ? 36.275 -19.051 5.441 1.00 89.62 89 SER A CA 1
ATOM 706 C C . SER A 1 89 ? 34.778 -19.377 5.333 1.00 89.62 89 SER A C 1
ATOM 708 O O . SER A 1 89 ? 33.975 -18.744 6.011 1.00 89.62 89 SER A O 1
ATOM 710 N N . TYR A 1 90 ? 34.395 -20.361 4.511 1.00 90.31 90 TYR A N 1
ATOM 711 C CA . TYR A 1 90 ? 33.000 -20.695 4.210 1.00 90.31 90 TYR A CA 1
ATOM 712 C C . TYR A 1 90 ? 32.742 -22.194 4.396 1.00 90.31 90 TYR A C 1
ATOM 714 O O . TYR A 1 90 ? 32.438 -22.907 3.446 1.00 90.31 90 TYR A O 1
ATOM 722 N N . SER A 1 91 ? 32.846 -22.699 5.627 1.00 87.00 91 SER A N 1
ATOM 723 C CA . SER A 1 91 ? 32.706 -24.137 5.933 1.00 87.00 91 SER A CA 1
ATOM 724 C C . SER A 1 91 ? 31.354 -24.747 5.518 1.00 87.00 91 SER A C 1
ATOM 726 O O . SER A 1 91 ? 31.252 -25.952 5.269 1.00 87.00 91 SER A O 1
ATOM 728 N N . GLN A 1 92 ? 30.314 -23.920 5.395 1.00 90.88 92 GLN A N 1
ATOM 729 C CA . GLN A 1 92 ? 28.987 -24.308 4.921 1.00 90.88 92 GLN A CA 1
ATOM 730 C C . GLN A 1 92 ? 28.875 -24.442 3.390 1.00 90.88 92 GLN A C 1
ATOM 732 O O . GLN A 1 92 ? 27.876 -24.975 2.901 1.00 90.88 92 GLN A O 1
ATOM 737 N N . PHE A 1 93 ? 29.875 -23.987 2.629 1.00 92.69 93 PHE A N 1
ATOM 738 C CA . PHE A 1 93 ? 29.851 -23.981 1.168 1.00 92.69 93 PHE A CA 1
ATOM 739 C C . PHE A 1 93 ? 31.109 -24.611 0.564 1.00 92.69 93 PHE A C 1
ATOM 741 O O . PHE A 1 93 ? 32.234 -24.313 0.951 1.00 92.69 93 PHE A O 1
ATOM 748 N N . ARG A 1 94 ? 30.935 -25.438 -0.470 1.00 92.81 94 ARG A N 1
ATOM 749 C CA . ARG A 1 94 ? 32.018 -25.711 -1.425 1.00 92.81 94 ARG A CA 1
ATOM 750 C C . ARG A 1 94 ? 31.947 -24.684 -2.534 1.00 92.81 94 ARG A C 1
ATOM 752 O O . ARG A 1 94 ? 30.894 -24.508 -3.135 1.00 92.81 94 ARG A O 1
ATOM 759 N N . ILE A 1 95 ? 33.066 -24.031 -2.808 1.00 93.00 95 ILE A N 1
ATOM 760 C CA . ILE A 1 95 ? 33.151 -22.952 -3.789 1.00 93.00 95 ILE A CA 1
ATOM 761 C C . ILE A 1 95 ? 33.800 -23.478 -5.061 1.00 93.00 95 ILE A C 1
ATOM 763 O O . ILE A 1 95 ? 34.814 -24.171 -5.000 1.00 93.00 95 ILE A O 1
ATOM 767 N N . PHE A 1 96 ? 33.249 -23.107 -6.209 1.00 94.00 96 PHE A N 1
ATOM 768 C CA . PHE A 1 96 ? 33.749 -23.454 -7.527 1.00 94.00 96 PHE A CA 1
ATOM 769 C C . PHE A 1 96 ? 33.907 -22.193 -8.376 1.00 94.00 96 PHE A C 1
ATOM 771 O O . PHE A 1 96 ? 33.046 -21.313 -8.364 1.00 94.00 96 PHE A O 1
ATOM 778 N N . THR A 1 97 ? 34.997 -22.107 -9.136 1.00 91.62 97 THR A N 1
ATOM 779 C CA . THR A 1 97 ? 35.221 -21.022 -10.101 1.00 91.62 97 THR A CA 1
ATOM 780 C C . THR A 1 97 ? 35.296 -21.574 -11.511 1.00 91.62 97 THR A C 1
ATOM 782 O O . THR A 1 97 ? 35.877 -22.639 -11.742 1.00 91.62 97 THR A O 1
ATOM 785 N N . GLU A 1 98 ? 34.728 -20.845 -12.466 1.00 91.06 98 GLU A N 1
ATOM 786 C CA . GLU A 1 98 ? 34.772 -21.233 -13.874 1.00 91.06 98 GLU A CA 1
ATOM 787 C C . GLU A 1 98 ? 36.219 -21.371 -14.378 1.00 91.06 98 GLU A C 1
ATOM 789 O O . GLU A 1 98 ? 37.107 -20.559 -14.089 1.00 91.06 98 GLU A O 1
ATOM 794 N N . ALA A 1 99 ? 36.482 -22.420 -15.150 1.00 86.75 99 ALA A N 1
ATOM 795 C CA . ALA A 1 99 ? 37.722 -22.587 -15.880 1.00 86.75 99 ALA A CA 1
ATOM 796 C C . ALA A 1 99 ? 37.775 -21.611 -17.066 1.00 86.75 99 ALA A C 1
ATOM 798 O O . ALA A 1 99 ? 37.359 -21.936 -18.171 1.00 86.75 99 ALA A O 1
ATOM 799 N N . LYS A 1 100 ? 38.380 -20.435 -16.849 1.00 78.50 100 LYS A N 1
ATOM 800 C CA . LYS A 1 100 ? 38.596 -19.412 -17.895 1.00 78.50 100 LYS A CA 1
ATOM 801 C C . LYS A 1 100 ? 39.414 -19.899 -19.100 1.00 78.50 100 LYS A C 1
ATOM 803 O O . LYS A 1 100 ? 39.484 -19.212 -20.111 1.00 78.50 100 LYS A O 1
ATOM 808 N N . ASN A 1 101 ? 40.087 -21.046 -18.990 1.00 80.12 101 ASN A N 1
ATOM 809 C CA . ASN A 1 101 ? 40.759 -21.693 -20.106 1.00 80.12 101 ASN A CA 1
ATOM 810 C C . ASN A 1 101 ? 40.531 -23.213 -20.104 1.00 80.12 101 ASN A C 1
ATOM 812 O O . ASN A 1 101 ? 40.586 -23.880 -19.071 1.00 80.12 101 ASN A O 1
ATOM 816 N N . ALA A 1 102 ? 40.379 -23.781 -21.302 1.00 82.69 102 ALA A N 1
ATOM 817 C CA . ALA A 1 102 ? 40.237 -25.224 -21.521 1.00 82.69 102 ALA A CA 1
ATOM 818 C C . ALA A 1 102 ? 41.390 -26.056 -20.924 1.00 82.69 102 ALA A C 1
ATOM 820 O O . ALA A 1 102 ? 41.219 -27.219 -20.553 1.00 82.69 102 ALA A O 1
ATOM 821 N N . ASN A 1 103 ? 42.567 -25.439 -20.797 1.00 85.31 103 ASN A N 1
ATOM 822 C CA . ASN A 1 103 ? 43.788 -26.062 -20.299 1.00 85.31 103 ASN A CA 1
ATOM 823 C C . ASN A 1 103 ? 44.014 -25.880 -18.788 1.00 85.31 103 ASN A C 1
ATOM 825 O O . ASN A 1 103 ? 45.097 -26.225 -18.306 1.00 85.31 103 ASN A O 1
ATOM 829 N N . ARG A 1 104 ? 43.031 -25.369 -18.025 1.00 86.25 104 ARG A N 1
ATOM 830 C CA . ARG A 1 104 ? 43.133 -25.261 -16.560 1.00 86.25 104 ARG A CA 1
ATOM 831 C C . ARG A 1 104 ? 43.429 -26.640 -15.978 1.00 86.25 104 ARG A C 1
ATOM 833 O O . ARG A 1 104 ? 42.659 -27.575 -16.191 1.00 86.25 104 ARG A O 1
ATOM 840 N N . ALA A 1 105 ? 44.545 -26.776 -15.266 1.00 85.88 105 ALA A N 1
ATOM 841 C CA . ALA A 1 105 ? 44.884 -28.021 -14.586 1.00 85.88 105 ALA A CA 1
ATOM 842 C C . ALA A 1 105 ? 43.919 -28.249 -13.415 1.00 85.88 105 ALA A C 1
ATOM 844 O O . ALA A 1 105 ? 43.688 -27.336 -12.621 1.00 85.88 105 ALA A O 1
ATOM 845 N N . LEU A 1 106 ? 43.365 -29.457 -13.313 1.00 86.31 106 LEU A N 1
ATOM 846 C CA . LEU A 1 106 ? 42.446 -29.814 -12.236 1.00 86.31 106 LEU A CA 1
ATOM 847 C C . LEU A 1 106 ? 43.202 -30.362 -11.025 1.00 86.31 106 LEU A C 1
ATOM 849 O O . LEU A 1 106 ? 44.176 -31.107 -11.166 1.00 86.31 106 LEU A O 1
ATOM 853 N N . ALA A 1 107 ? 42.735 -30.010 -9.828 1.00 84.31 107 ALA A N 1
ATOM 854 C CA . ALA A 1 107 ? 43.245 -30.586 -8.593 1.00 84.31 107 ALA A CA 1
ATOM 855 C C . ALA A 1 107 ? 42.741 -32.030 -8.451 1.00 84.31 107 ALA A C 1
ATOM 857 O O . ALA A 1 107 ? 41.556 -32.318 -8.588 1.00 84.31 107 ALA A O 1
ATOM 858 N N . GLN A 1 108 ? 43.647 -32.964 -8.181 1.00 84.31 108 GLN A N 1
ATOM 859 C CA . GLN A 1 108 ? 43.287 -34.377 -8.074 1.00 84.31 108 GLN A CA 1
ATOM 860 C C . GLN A 1 108 ? 42.405 -34.626 -6.849 1.00 84.31 108 GLN A C 1
ATOM 862 O O . GLN A 1 108 ? 42.683 -34.117 -5.763 1.00 84.31 108 GLN A O 1
ATOM 867 N N . GLY A 1 109 ? 41.349 -35.425 -7.010 1.00 82.62 109 GLY A N 1
ATOM 868 C CA . GLY A 1 109 ? 40.381 -35.690 -5.947 1.00 82.62 109 GLY A CA 1
ATOM 869 C C . GLY A 1 109 ? 39.484 -34.500 -5.591 1.00 82.62 109 GLY A C 1
ATOM 870 O O . GLY A 1 109 ? 38.764 -34.588 -4.598 1.00 82.62 109 GLY A O 1
ATOM 871 N N . SER A 1 110 ? 39.524 -33.394 -6.345 1.00 88.38 110 SER A N 1
ATOM 872 C CA . SER A 1 110 ? 38.598 -32.280 -6.142 1.00 88.38 110 SER A CA 1
ATOM 873 C C . SER A 1 110 ? 37.240 -32.565 -6.775 1.00 88.38 110 SER A C 1
ATOM 875 O O . SER A 1 110 ? 37.114 -33.341 -7.724 1.00 88.38 110 SER A O 1
ATOM 877 N N . ASN A 1 111 ? 36.218 -31.893 -6.263 1.00 91.56 111 ASN A N 1
ATOM 878 C CA . ASN A 1 111 ? 34.920 -31.837 -6.905 1.00 91.56 111 ASN A CA 1
ATOM 879 C C . ASN A 1 111 ? 35.015 -30.964 -8.163 1.00 91.56 111 ASN A C 1
ATOM 881 O O . ASN A 1 111 ? 35.843 -30.052 -8.270 1.00 91.56 111 ASN A O 1
ATOM 885 N N . PHE A 1 112 ? 34.144 -31.252 -9.113 1.00 91.31 112 PHE A N 1
ATOM 886 C CA . PHE A 1 112 ? 34.007 -30.527 -10.360 1.00 91.31 112 PHE A CA 1
ATOM 887 C C . PHE A 1 112 ? 32.521 -30.416 -10.685 1.00 91.31 112 PHE A C 1
ATOM 889 O O . PHE A 1 112 ? 31.774 -31.374 -10.484 1.00 91.31 112 PHE A O 1
ATOM 896 N N . ILE A 1 113 ? 32.089 -29.259 -11.172 1.00 92.06 113 ILE A N 1
ATOM 897 C CA . ILE A 1 113 ? 30.712 -29.052 -11.616 1.00 92.06 113 ILE A CA 1
ATOM 898 C C . ILE A 1 113 ? 30.729 -28.833 -13.129 1.00 92.06 113 ILE A C 1
ATOM 900 O O . ILE A 1 113 ? 31.427 -27.952 -13.631 1.00 92.06 113 ILE A O 1
ATOM 904 N N . TYR A 1 114 ? 29.963 -29.659 -13.841 1.00 91.19 114 TYR A N 1
ATOM 905 C CA . TYR A 1 114 ? 29.701 -29.519 -15.267 1.00 91.19 114 TYR A CA 1
ATOM 906 C C . TYR A 1 114 ? 28.320 -28.899 -15.495 1.00 91.19 114 TYR A C 1
ATOM 908 O O . TYR A 1 114 ? 27.330 -29.368 -14.929 1.00 91.19 114 TYR A O 1
ATOM 916 N N . LYS A 1 115 ? 28.251 -27.869 -16.342 1.00 89.44 115 LYS A N 1
ATOM 917 C CA . LYS A 1 115 ? 27.002 -27.254 -16.809 1.00 89.44 115 LYS A CA 1
ATOM 918 C C . LYS A 1 115 ? 26.654 -27.817 -18.190 1.00 89.44 115 LYS A C 1
ATOM 920 O O . LYS A 1 115 ? 27.416 -27.650 -19.144 1.00 89.44 115 LYS A O 1
ATOM 925 N N . ALA A 1 116 ? 25.517 -28.506 -18.294 1.00 84.56 116 ALA A N 1
ATOM 926 C CA . ALA A 1 116 ? 25.029 -29.041 -19.563 1.00 84.56 116 ALA A CA 1
ATOM 927 C C . ALA A 1 116 ? 24.572 -27.914 -20.507 1.00 84.56 116 ALA A C 1
ATOM 929 O O . ALA A 1 116 ? 24.092 -26.871 -20.065 1.00 84.56 116 ALA A O 1
ATOM 930 N N . LYS A 1 117 ? 24.725 -28.118 -21.820 1.00 75.88 117 LYS A N 1
ATOM 931 C CA . LYS A 1 117 ? 24.275 -27.165 -22.842 1.00 75.88 117 LYS A CA 1
ATOM 932 C C . LYS A 1 117 ? 22.791 -27.397 -23.141 1.00 75.88 117 LYS A C 1
ATOM 934 O O . LYS A 1 117 ? 22.405 -28.520 -23.446 1.00 75.88 117 LYS A O 1
ATOM 939 N N . LEU A 1 118 ? 21.973 -26.349 -23.078 1.00 64.75 118 LEU A N 1
ATOM 940 C CA . LEU A 1 118 ? 20.556 -26.409 -23.456 1.00 64.75 118 LEU A CA 1
ATOM 941 C C . LEU A 1 118 ? 20.412 -26.527 -24.983 1.00 64.75 118 LEU A C 1
ATOM 943 O O . LEU A 1 118 ? 20.762 -25.599 -25.718 1.00 64.75 118 LEU A O 1
ATOM 947 N N . ASP A 1 119 ? 19.867 -27.644 -25.465 1.00 45.34 119 ASP A N 1
ATOM 948 C CA . ASP A 1 119 ? 19.503 -27.810 -26.875 1.00 45.34 119 ASP A CA 1
ATOM 949 C C . ASP A 1 119 ? 18.139 -27.162 -27.158 1.00 45.34 119 ASP A C 1
ATOM 951 O O . ASP A 1 119 ? 17.087 -27.683 -26.797 1.00 45.34 119 ASP A O 1
ATOM 955 N N . LYS A 1 120 ? 18.136 -26.037 -27.886 1.00 42.91 120 LYS A N 1
ATOM 956 C CA . LYS A 1 120 ? 16.922 -25.338 -28.363 1.00 42.91 120 LYS A CA 1
ATOM 957 C C . LYS A 1 120 ? 16.170 -26.071 -29.500 1.00 42.91 120 LYS A C 1
ATOM 959 O O . LYS A 1 120 ? 15.485 -25.427 -30.285 1.00 42.91 120 LYS A O 1
ATOM 964 N N . ARG A 1 121 ? 16.304 -27.396 -29.643 1.00 36.00 121 ARG A N 1
ATOM 965 C CA . ARG A 1 121 ? 15.716 -28.184 -30.751 1.00 36.00 121 ARG A CA 1
ATOM 966 C C . ARG A 1 121 ? 15.017 -29.462 -30.271 1.00 36.00 121 ARG A C 1
ATOM 968 O O . ARG A 1 121 ? 15.393 -30.540 -30.701 1.00 36.00 121 ARG A O 1
ATOM 975 N N . LYS A 1 122 ? 14.041 -29.367 -29.365 1.00 34.47 122 LYS A N 1
ATOM 976 C CA . LYS A 1 122 ? 13.053 -30.441 -29.089 1.00 34.47 122 LYS A CA 1
ATOM 977 C C . LYS A 1 122 ? 11.718 -29.868 -28.583 1.00 34.47 122 LYS A C 1
ATOM 979 O O . LYS A 1 122 ? 11.158 -30.347 -27.606 1.00 34.47 122 LYS A O 1
ATOM 984 N N . ALA A 1 123 ? 11.240 -28.802 -29.225 1.00 36.28 123 ALA A N 1
ATOM 985 C CA . ALA A 1 123 ? 9.911 -28.223 -28.976 1.00 36.28 123 ALA A CA 1
ATOM 986 C C . ALA A 1 123 ? 9.171 -27.858 -30.280 1.00 36.28 123 ALA A C 1
ATOM 988 O O . ALA A 1 123 ? 8.276 -27.021 -30.283 1.00 36.28 123 ALA A O 1
ATOM 989 N N . SER A 1 124 ? 9.562 -28.477 -31.390 1.00 32.25 124 SER A N 1
ATOM 990 C CA . SER A 1 124 ? 8.866 -28.431 -32.673 1.00 32.25 124 SER A CA 1
ATOM 991 C C . SER A 1 124 ? 9.104 -29.790 -33.317 1.00 32.25 124 SER A C 1
ATOM 993 O O . SER A 1 124 ? 10.242 -30.053 -33.685 1.00 32.25 124 SER A O 1
ATOM 995 N N . ASP A 1 125 ? 8.111 -30.673 -33.258 1.00 31.22 125 ASP A N 1
ATOM 996 C CA . ASP A 1 125 ? 7.916 -31.846 -34.131 1.00 31.22 125 ASP A CA 1
ATOM 997 C C . ASP A 1 125 ? 6.794 -32.706 -33.528 1.00 31.22 125 ASP A C 1
ATOM 999 O O . ASP A 1 125 ? 7.049 -33.764 -32.958 1.00 31.22 125 ASP A O 1
ATOM 1003 N N . VAL A 1 126 ? 5.554 -32.208 -33.604 1.00 29.38 126 VAL A N 1
ATOM 1004 C CA . VAL A 1 126 ? 4.329 -33.021 -33.659 1.00 29.38 126 VAL A CA 1
ATOM 1005 C C . VAL A 1 126 ? 3.321 -32.252 -34.529 1.00 29.38 126 VAL A C 1
ATOM 1007 O O . VAL A 1 126 ? 2.943 -31.133 -34.185 1.00 29.38 126 VAL A O 1
ATOM 1010 N N . ASP A 1 127 ? 2.944 -32.892 -35.637 1.00 27.64 127 ASP A N 1
ATOM 1011 C CA . ASP A 1 127 ? 1.794 -32.664 -36.526 1.00 27.64 127 ASP A CA 1
ATOM 1012 C C . ASP A 1 127 ? 1.834 -31.530 -37.570 1.00 27.64 127 ASP A C 1
ATOM 1014 O O . ASP A 1 127 ? 1.113 -30.544 -37.472 1.00 27.64 127 ASP A O 1
ATOM 1018 N N . GLU A 1 128 ? 2.560 -31.766 -38.668 1.00 30.06 128 GLU A N 1
ATOM 1019 C CA . GLU A 1 128 ? 2.116 -31.396 -40.025 1.00 30.06 128 GLU A CA 1
ATOM 1020 C C . GLU A 1 128 ? 2.525 -32.514 -40.999 1.00 30.06 128 GLU A C 1
ATOM 1022 O O . GLU A 1 128 ? 3.644 -32.515 -41.493 1.00 30.06 128 GLU A O 1
ATOM 1027 N N . ASP A 1 129 ? 1.638 -33.490 -41.220 1.00 25.41 129 ASP A N 1
ATOM 1028 C CA . ASP A 1 129 ? 1.599 -34.340 -42.424 1.00 25.41 129 ASP A CA 1
ATOM 1029 C C . ASP A 1 129 ? 0.354 -35.250 -42.360 1.00 25.41 129 ASP A C 1
ATOM 1031 O O . ASP A 1 129 ? 0.444 -36.364 -41.858 1.00 25.41 129 ASP A O 1
ATOM 1035 N N . ASP A 1 130 ? -0.815 -34.770 -42.817 1.00 27.12 130 ASP A N 1
ATOM 1036 C CA . ASP A 1 130 ? -1.722 -35.549 -43.692 1.00 27.12 130 ASP A CA 1
ATOM 1037 C C . ASP A 1 130 ? -2.924 -34.703 -44.183 1.00 27.12 130 ASP A C 1
ATOM 1039 O O . ASP A 1 130 ? -4.032 -34.756 -43.654 1.00 27.12 130 ASP A O 1
ATOM 1043 N N . GLU A 1 131 ? -2.734 -33.901 -45.236 1.00 25.61 131 GLU A N 1
ATOM 1044 C CA . GLU A 1 131 ? -3.853 -33.457 -46.082 1.00 25.61 131 GLU A CA 1
ATOM 1045 C C . GLU A 1 131 ? -3.466 -33.563 -47.561 1.00 25.61 131 GLU A C 1
ATOM 1047 O O . GLU A 1 131 ? -2.992 -32.614 -48.196 1.00 25.61 131 GLU A O 1
ATOM 1052 N N . ARG A 1 132 ? -3.716 -34.738 -48.152 1.00 24.70 132 ARG A N 1
ATOM 1053 C CA . ARG A 1 132 ? -4.083 -34.855 -49.571 1.00 24.70 132 ARG A CA 1
ATOM 1054 C C . ARG A 1 132 ? -4.714 -36.218 -49.869 1.00 24.70 132 ARG A C 1
ATOM 1056 O O . ARG A 1 132 ? -4.164 -37.242 -49.503 1.00 24.70 132 ARG A O 1
ATOM 1063 N N . HIS A 1 133 ? -5.806 -36.180 -50.645 1.00 27.89 133 HIS A N 1
ATOM 1064 C CA . HIS A 1 133 ? -6.692 -37.277 -51.096 1.00 27.89 133 HIS A CA 1
ATOM 1065 C C . HIS A 1 133 ? -7.860 -37.544 -50.120 1.00 27.89 133 HIS A C 1
ATOM 1067 O O . HIS A 1 133 ? -7.660 -37.972 -49.003 1.00 27.89 133 HIS A O 1
ATOM 1073 N N . THR A 1 134 ? -9.139 -37.318 -50.432 1.00 24.94 134 THR A N 1
ATOM 1074 C CA . THR A 1 134 ? -9.879 -37.505 -51.687 1.00 24.94 134 THR A CA 1
ATOM 1075 C C . THR A 1 134 ? -11.197 -36.704 -51.659 1.00 24.94 134 THR A C 1
ATOM 1077 O O . THR A 1 134 ? -11.882 -36.621 -50.645 1.00 24.94 134 THR A O 1
ATOM 1080 N N . LYS A 1 135 ? -11.592 -36.139 -52.808 1.00 24.25 135 LYS A N 1
ATOM 1081 C CA . LYS A 1 135 ? -12.984 -35.760 -53.108 1.00 24.25 135 LYS A CA 1
ATOM 1082 C C . LYS A 1 135 ? -13.708 -36.990 -53.661 1.00 24.25 135 LYS A C 1
ATOM 1084 O O . LYS A 1 135 ? -13.219 -37.515 -54.659 1.00 24.25 135 LYS A O 1
ATOM 1089 N N . LYS A 1 136 ? -14.894 -37.333 -53.138 1.00 23.48 136 LYS A N 1
ATOM 1090 C CA . LYS A 1 136 ? -16.157 -37.544 -53.895 1.00 23.48 136 LYS A CA 1
ATOM 1091 C C . LYS A 1 136 ? -17.242 -38.228 -53.049 1.00 23.48 136 LYS A C 1
ATOM 1093 O O . LYS A 1 136 ? -16.947 -39.170 -52.334 1.00 23.48 136 LYS A O 1
ATOM 1098 N N . GLU A 1 137 ? -18.483 -37.784 -53.297 1.00 24.09 137 GLU A N 1
ATOM 1099 C CA . GLU A 1 137 ? -19.768 -38.482 -53.062 1.00 24.09 137 GLU A CA 1
ATOM 1100 C C . GLU A 1 137 ? -20.192 -38.628 -51.577 1.00 24.09 137 GLU A C 1
ATOM 1102 O O . GLU A 1 137 ? -19.399 -38.948 -50.716 1.00 24.09 137 GLU A O 1
ATOM 1107 N N . THR A 1 138 ? -21.425 -38.373 -51.123 1.00 24.02 138 THR A N 1
ATOM 1108 C CA . THR A 1 138 ? -22.731 -38.270 -51.784 1.00 24.02 138 THR A CA 1
ATOM 1109 C C . THR A 1 138 ? -23.736 -37.542 -50.871 1.00 24.02 138 THR A C 1
ATOM 1111 O O . THR A 1 138 ? -23.571 -37.444 -49.661 1.00 24.02 138 THR A O 1
ATOM 1114 N N . LYS A 1 139 ? -24.807 -37.059 -51.505 1.00 22.80 139 LYS A N 1
ATOM 1115 C CA . LYS A 1 139 ? -26.023 -36.408 -50.995 1.00 22.80 139 LYS A CA 1
ATOM 1116 C C . LYS A 1 139 ? -26.743 -37.067 -49.796 1.00 22.80 139 LYS A C 1
ATOM 1118 O O . LYS A 1 139 ? -26.832 -38.282 -49.703 1.00 22.80 139 LYS A O 1
ATOM 1123 N N . ASN A 1 140 ? -27.512 -36.198 -49.122 1.00 23.83 140 ASN A N 1
ATOM 1124 C CA . ASN A 1 140 ? -28.830 -36.409 -48.493 1.00 23.83 140 ASN A CA 1
ATOM 1125 C C . ASN A 1 140 ? -28.935 -37.300 -47.240 1.00 23.83 140 ASN A C 1
ATOM 1127 O O . ASN A 1 140 ? -28.982 -38.518 -47.348 1.00 23.83 140 ASN A O 1
ATOM 1131 N N . LYS A 1 141 ? -29.337 -36.694 -46.112 1.00 24.53 141 LYS A N 1
ATOM 1132 C CA . LYS A 1 141 ? -30.726 -36.800 -45.614 1.00 24.53 141 LYS A CA 1
ATOM 1133 C C . LYS A 1 141 ? -30.995 -35.871 -44.429 1.00 24.53 141 LYS A C 1
ATOM 1135 O O . LYS A 1 141 ? -30.144 -35.598 -43.596 1.00 24.53 141 LYS A O 1
ATOM 1140 N N . ARG A 1 142 ? -32.233 -35.389 -44.408 1.00 22.69 142 ARG A N 1
ATOM 1141 C CA . ARG A 1 142 ? -32.842 -34.431 -43.489 1.00 22.69 142 ARG A CA 1
ATOM 1142 C C . ARG A 1 142 ? -33.868 -35.200 -42.649 1.00 22.69 142 ARG A C 1
ATOM 1144 O O . ARG A 1 142 ? -34.790 -35.743 -43.246 1.00 22.69 142 ARG A O 1
ATOM 1151 N N . THR A 1 143 ? -33.750 -35.196 -41.320 1.00 23.25 143 THR A N 1
ATOM 1152 C CA . THR A 1 143 ? -34.821 -35.572 -40.359 1.00 23.25 143 THR A CA 1
ATOM 1153 C C . THR A 1 143 ? -34.398 -35.072 -38.968 1.00 23.25 143 THR A C 1
ATOM 1155 O O . THR A 1 143 ? -33.339 -35.462 -38.503 1.00 23.25 143 THR A O 1
ATOM 1158 N N . LYS A 1 144 ? -34.942 -33.975 -38.419 1.00 21.38 144 LYS A N 1
ATOM 1159 C CA . LYS A 1 144 ? -36.184 -33.791 -37.627 1.00 21.38 144 LYS A CA 1
ATOM 1160 C C . LYS A 1 144 ? -36.281 -34.631 -36.330 1.00 21.38 144 LYS A C 1
ATOM 1162 O O . LYS A 1 144 ? -36.509 -35.827 -36.423 1.00 21.38 144 LYS A O 1
ATOM 1167 N N . ILE A 1 145 ? -36.336 -33.891 -35.199 1.00 22.48 145 ILE A N 1
ATOM 1168 C CA . ILE A 1 145 ? -37.020 -34.177 -33.905 1.00 22.48 145 ILE A CA 1
ATOM 1169 C C . ILE A 1 145 ? -36.236 -35.186 -33.016 1.00 22.48 145 ILE A C 1
ATOM 1171 O O . ILE A 1 145 ? -35.772 -36.186 -33.527 1.00 22.48 145 ILE A O 1
ATOM 1175 N N . GLN A 1 146 ? -35.949 -34.990 -31.717 1.00 22.23 146 GLN A N 1
ATOM 1176 C CA . GLN A 1 146 ? -36.817 -34.579 -30.604 1.00 22.23 146 GLN A CA 1
ATOM 1177 C C . GLN A 1 146 ? -36.012 -34.183 -29.345 1.00 22.23 146 GLN A C 1
ATOM 1179 O O . GLN A 1 146 ? -34.934 -34.710 -29.090 1.00 22.23 146 GLN A O 1
ATOM 1184 N N . LYS A 1 147 ? -36.608 -33.306 -28.525 1.00 25.55 147 LYS A N 1
AT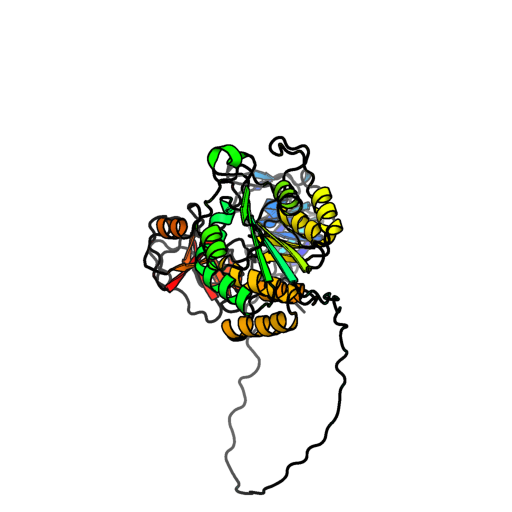OM 1185 C CA . LYS A 1 147 ? -36.284 -33.088 -27.107 1.00 25.55 147 LYS A CA 1
ATOM 1186 C C . LYS A 1 147 ? -36.423 -34.393 -26.315 1.00 25.55 147 LYS A C 1
ATOM 1188 O O . LYS A 1 147 ? -37.483 -35.007 -26.397 1.00 25.55 147 LYS A O 1
ATOM 1193 N N . VAL A 1 148 ? -35.458 -34.695 -25.447 1.00 22.59 148 VAL A N 1
ATOM 1194 C CA . VAL A 1 148 ? -35.682 -35.469 -24.216 1.00 22.59 148 VAL A CA 1
ATOM 1195 C C . VAL A 1 148 ? -34.848 -34.836 -23.106 1.00 22.59 148 VAL A C 1
ATOM 1197 O O . VAL A 1 148 ? -33.631 -34.731 -23.208 1.00 22.59 148 VAL A O 1
ATOM 1200 N N . ALA A 1 149 ? -35.537 -34.363 -22.070 1.00 23.03 149 ALA A N 1
ATOM 1201 C CA . ALA A 1 149 ? -34.955 -34.046 -20.780 1.00 23.03 149 ALA A CA 1
ATOM 1202 C C . ALA A 1 149 ? -34.827 -35.339 -19.978 1.00 23.03 149 ALA A C 1
ATOM 1204 O O . ALA A 1 149 ? -35.815 -36.064 -19.863 1.00 23.03 149 ALA A O 1
ATOM 1205 N N . THR A 1 150 ? -33.680 -35.590 -19.352 1.00 21.72 150 THR A N 1
ATOM 1206 C CA . THR A 1 150 ? -33.656 -36.334 -18.089 1.00 21.72 150 THR A CA 1
ATOM 1207 C C . THR A 1 150 ? -32.427 -35.950 -17.273 1.00 21.72 150 THR A C 1
ATOM 1209 O O . THR A 1 150 ? -31.300 -35.932 -17.755 1.00 21.72 150 THR A O 1
ATOM 1212 N N . SER A 1 151 ? -32.724 -35.594 -16.033 1.00 22.91 151 SER A N 1
ATOM 1213 C CA . SER A 1 151 ? -31.874 -35.435 -14.864 1.00 22.91 151 SER A CA 1
ATOM 1214 C C . SER A 1 151 ? -30.881 -36.575 -14.641 1.00 22.91 151 SER A C 1
ATOM 1216 O O . SER A 1 151 ? -31.287 -37.731 -14.698 1.00 22.91 151 SER A O 1
ATOM 1218 N N . THR A 1 152 ? -29.675 -36.239 -14.182 1.00 23.53 152 THR A N 1
ATOM 1219 C CA . THR A 1 152 ? -28.941 -37.044 -13.190 1.00 23.53 152 THR A CA 1
ATOM 1220 C C . THR A 1 152 ? -28.065 -36.123 -12.351 1.00 23.53 152 THR A C 1
ATOM 1222 O O . THR A 1 152 ? -27.269 -35.343 -12.870 1.00 23.53 152 THR A O 1
ATOM 1225 N N . SER A 1 153 ? -28.302 -36.200 -11.047 1.00 24.41 153 SER A N 1
ATOM 1226 C CA . SER A 1 153 ? -27.634 -35.516 -9.953 1.00 24.41 153 SER A CA 1
ATOM 1227 C C . SER A 1 153 ? -26.185 -36.001 -9.796 1.00 24.41 153 SER A C 1
ATOM 1229 O O . SER A 1 153 ? -25.883 -37.163 -10.040 1.00 24.41 153 SER A O 1
ATOM 1231 N N . SER A 1 154 ? -25.276 -35.064 -9.530 1.00 25.11 154 SER A N 1
ATOM 1232 C CA . SER A 1 154 ? -24.513 -34.933 -8.275 1.00 25.11 154 SER A CA 1
ATOM 1233 C C . SER A 1 154 ? -23.457 -36.009 -8.020 1.00 25.11 154 SER A C 1
ATOM 1235 O O . SER A 1 154 ? -23.798 -37.123 -7.654 1.00 25.11 154 SER A O 1
ATOM 1237 N N . ASP A 1 155 ? -22.190 -35.600 -8.104 1.00 23.92 155 ASP A N 1
ATOM 1238 C CA . ASP A 1 155 ? -21.162 -35.928 -7.107 1.00 23.92 155 ASP A CA 1
ATOM 1239 C C . ASP A 1 155 ? -19.961 -34.986 -7.300 1.00 23.92 155 ASP A C 1
ATOM 1241 O O . ASP A 1 155 ? -18.957 -35.310 -7.931 1.00 23.92 155 ASP A O 1
ATOM 1245 N N . VAL A 1 156 ? -20.077 -33.770 -6.758 1.00 28.03 156 VAL A N 1
ATOM 1246 C CA . VAL A 1 156 ? -18.920 -32.913 -6.472 1.00 28.03 156 VAL A CA 1
ATOM 1247 C C . VAL A 1 156 ? -18.796 -32.862 -4.959 1.00 28.03 156 VAL A C 1
ATOM 1249 O O . VAL A 1 156 ? -19.693 -32.389 -4.264 1.00 28.03 156 VAL A O 1
ATOM 1252 N N . LYS A 1 157 ? -17.691 -33.409 -4.449 1.00 26.52 157 LYS A N 1
ATOM 1253 C CA . LYS A 1 157 ? -17.346 -33.394 -3.028 1.00 26.52 157 LYS A CA 1
ATOM 1254 C C . LYS A 1 157 ? -17.230 -31.944 -2.559 1.00 26.52 157 LYS A C 1
ATOM 1256 O O . LYS A 1 157 ? -16.305 -31.237 -2.945 1.00 26.52 157 LYS A O 1
ATOM 1261 N N . SER A 1 158 ? -18.189 -31.537 -1.733 1.00 27.81 158 SER A N 1
ATOM 1262 C CA . SER A 1 158 ? -18.215 -30.264 -1.020 1.00 27.81 158 SER A CA 1
ATOM 1263 C C . SER A 1 158 ? -17.004 -30.175 -0.093 1.00 27.81 158 SER A C 1
ATOM 1265 O O . SER A 1 158 ? -16.939 -30.872 0.918 1.00 27.81 158 SER A O 1
ATOM 1267 N N . SER A 1 159 ? -16.055 -29.302 -0.417 1.00 31.73 159 SER A N 1
ATOM 1268 C CA . SER A 1 159 ? -15.171 -28.715 0.583 1.00 31.73 159 SER A CA 1
ATOM 1269 C C . SER A 1 159 ? -16.028 -27.867 1.527 1.00 31.73 159 SER A C 1
ATOM 1271 O O . SER A 1 159 ? -16.934 -27.141 1.116 1.00 31.73 159 SER A O 1
ATOM 1273 N N . SER A 1 160 ? -15.825 -28.054 2.823 1.00 28.14 160 SER A N 1
ATOM 1274 C CA . SER A 1 160 ? -16.586 -27.421 3.895 1.00 28.14 160 SER A CA 1
ATOM 1275 C C . SER A 1 160 ? -16.302 -25.919 3.950 1.00 28.14 160 SER A C 1
ATOM 1277 O O . SER A 1 160 ? -15.234 -25.509 4.394 1.00 28.14 160 SER A O 1
ATOM 1279 N N . ILE A 1 161 ? -17.273 -25.108 3.524 1.00 33.31 161 ILE A N 1
ATOM 1280 C CA . ILE A 1 161 ? -17.283 -23.655 3.720 1.00 33.31 161 ILE A CA 1
ATOM 1281 C C . ILE A 1 161 ? -17.316 -23.386 5.229 1.00 33.31 161 ILE A C 1
ATOM 1283 O O . ILE A 1 161 ? -18.304 -23.693 5.905 1.00 33.31 161 ILE A O 1
ATOM 1287 N N . VAL A 1 162 ? -16.243 -22.812 5.772 1.00 30.88 162 VAL A N 1
ATOM 1288 C CA . VAL A 1 162 ? -16.220 -22.318 7.153 1.00 30.88 162 VAL A CA 1
ATOM 1289 C C . VAL A 1 162 ? -17.192 -21.142 7.236 1.00 30.88 162 VAL A C 1
ATOM 1291 O O . VAL A 1 162 ? -16.897 -20.027 6.815 1.00 30.88 162 VAL A O 1
ATOM 1294 N N . THR A 1 163 ? -18.394 -21.392 7.752 1.00 29.50 163 THR A N 1
ATOM 1295 C CA . THR A 1 163 ? -19.406 -20.346 7.924 1.00 29.50 163 THR A CA 1
ATOM 1296 C C . THR A 1 163 ? -19.036 -19.512 9.148 1.00 29.50 163 THR A C 1
ATOM 1298 O O . THR A 1 163 ? -19.318 -19.891 10.285 1.00 29.50 163 THR A O 1
ATOM 1301 N N . VAL A 1 164 ? -18.369 -18.379 8.929 1.00 41.34 164 VAL A N 1
ATOM 1302 C CA . VAL A 1 164 ? -18.151 -17.376 9.978 1.00 41.34 164 VAL A CA 1
ATOM 1303 C C . VAL A 1 164 ? -19.515 -16.787 10.341 1.00 41.34 164 VAL A C 1
ATOM 1305 O O . VAL A 1 164 ? -20.181 -16.191 9.497 1.00 41.34 164 VAL A O 1
ATOM 1308 N N . LYS A 1 165 ? -19.963 -16.989 11.587 1.00 35.91 165 LYS A N 1
ATOM 1309 C CA . LYS A 1 165 ? -21.229 -16.435 12.087 1.00 35.91 165 LYS A CA 1
ATOM 1310 C C . LYS A 1 165 ? -21.143 -14.906 12.127 1.00 35.91 165 LYS A C 1
ATOM 1312 O O . LYS A 1 165 ? -20.548 -14.348 13.045 1.00 35.91 165 LYS A O 1
ATOM 1317 N N . LEU A 1 166 ? -21.759 -14.237 11.157 1.00 49.59 166 LEU A N 1
ATOM 1318 C CA . LEU A 1 166 ? -22.126 -12.826 11.269 1.00 49.59 166 LEU A CA 1
ATOM 1319 C C . LEU A 1 166 ? -23.238 -12.711 12.321 1.00 49.59 166 LEU A C 1
ATOM 1321 O O . LEU A 1 166 ? -24.214 -13.462 12.281 1.00 49.59 166 LEU A O 1
ATOM 1325 N N . GLY A 1 167 ? -23.077 -11.826 13.305 1.00 49.84 167 GLY A N 1
ATOM 1326 C CA . GLY A 1 167 ? -24.171 -11.503 14.220 1.00 49.84 167 GLY A CA 1
ATOM 1327 C C . GLY A 1 167 ? -25.246 -10.700 13.486 1.00 49.84 167 GLY A C 1
ATOM 1328 O O . GLY A 1 167 ? -24.922 -9.914 12.600 1.00 49.84 167 GLY A O 1
ATOM 1329 N N . ASN A 1 168 ? -26.519 -10.875 13.854 1.00 52.84 168 ASN A N 1
ATOM 1330 C CA . ASN A 1 168 ? -27.614 -10.010 13.397 1.00 52.84 168 ASN A CA 1
ATOM 1331 C C . ASN A 1 168 ? -27.480 -8.620 14.048 1.00 52.84 168 ASN A C 1
ATOM 1333 O O . ASN A 1 168 ? -28.219 -8.286 14.976 1.00 52.84 168 ASN A O 1
ATOM 1337 N N . TYR A 1 169 ? -26.501 -7.832 13.611 1.00 61.59 169 TYR A N 1
ATOM 1338 C CA . TYR A 1 169 ? -26.326 -6.445 14.030 1.00 61.59 169 TYR A CA 1
ATOM 1339 C C . TYR A 1 169 ? -27.085 -5.530 13.068 1.00 61.59 169 TYR A C 1
ATOM 1341 O O . TYR A 1 169 ? -26.929 -5.637 11.856 1.00 61.59 169 TYR A O 1
ATOM 1349 N N . SER A 1 170 ? -27.910 -4.630 13.606 1.00 72.12 170 SER A N 1
ATOM 1350 C CA . SER A 1 170 ? -28.584 -3.594 12.811 1.00 72.12 170 SER A CA 1
ATOM 1351 C C . SER A 1 170 ? -27.672 -2.405 12.498 1.00 72.12 170 SER A C 1
ATOM 1353 O O . SER A 1 170 ? -27.908 -1.699 11.525 1.00 72.12 170 SER A O 1
ATOM 1355 N N . ASP A 1 171 ? -26.643 -2.198 13.326 1.00 88.56 171 ASP A N 1
ATOM 1356 C CA . ASP A 1 171 ? -25.683 -1.104 13.214 1.00 88.56 171 ASP A CA 1
ATOM 1357 C C . ASP A 1 171 ? -24.292 -1.660 12.905 1.00 88.56 171 ASP A C 1
ATOM 1359 O O . ASP A 1 171 ? -23.802 -2.575 13.578 1.00 88.56 171 ASP A O 1
ATOM 1363 N N . ILE A 1 172 ? -23.638 -1.073 11.907 1.00 93.06 172 ILE A N 1
ATOM 1364 C CA . ILE A 1 172 ? -22.293 -1.451 11.474 1.00 93.06 172 ILE A CA 1
ATOM 1365 C C . ILE A 1 172 ? -21.394 -0.238 11.678 1.00 93.06 172 ILE A C 1
ATOM 1367 O O . ILE A 1 172 ? -21.618 0.814 11.085 1.00 93.06 172 ILE A O 1
ATOM 1371 N N . GLN A 1 173 ? -20.381 -0.368 12.526 1.00 96.56 173 GLN A N 1
ATOM 1372 C CA . GLN A 1 173 ? -19.403 0.681 12.782 1.00 96.56 173 GLN A CA 1
ATOM 1373 C C . GLN A 1 173 ? -18.043 0.250 12.253 1.00 96.56 173 GLN A C 1
ATOM 1375 O O . GLN A 1 173 ? -17.470 -0.745 12.703 1.00 96.56 173 GLN A O 1
ATOM 1380 N N . ILE A 1 174 ? -17.529 1.014 11.292 1.00 97.44 174 ILE A N 1
ATOM 1381 C CA . ILE A 1 174 ? -16.224 0.764 10.685 1.00 97.44 174 ILE A CA 1
ATOM 1382 C C . ILE A 1 174 ? -15.368 2.011 10.845 1.00 97.44 174 ILE A C 1
ATOM 1384 O O . ILE A 1 174 ? -15.733 3.091 10.385 1.00 97.44 174 ILE A O 1
ATOM 1388 N N . ALA A 1 175 ? -14.231 1.863 11.511 1.00 98.38 175 ALA A N 1
ATOM 1389 C CA . ALA A 1 175 ? -13.221 2.901 11.611 1.00 98.38 175 ALA A CA 1
ATOM 1390 C C . ALA A 1 175 ? -12.091 2.592 10.628 1.00 98.38 175 ALA A C 1
ATOM 1392 O O . ALA A 1 175 ? -11.531 1.501 10.676 1.00 98.38 175 ALA A O 1
ATOM 1393 N N . PHE A 1 176 ? -11.739 3.533 9.756 1.00 97.88 176 PHE A N 1
ATOM 1394 C CA . PHE A 1 176 ? -10.561 3.421 8.895 1.00 97.88 176 PHE A CA 1
ATOM 1395 C C . PHE A 1 176 ? -9.430 4.252 9.483 1.00 97.88 176 PHE A C 1
ATOM 1397 O O . PHE A 1 176 ? -9.520 5.475 9.513 1.00 97.88 176 PHE A O 1
ATOM 1404 N N . SER A 1 177 ? -8.372 3.594 9.941 1.00 97.75 177 SER A N 1
ATOM 1405 C CA . SER A 1 177 ? -7.102 4.243 10.223 1.00 97.75 177 SER A CA 1
ATOM 1406 C C . SER A 1 177 ? -6.188 4.132 9.012 1.00 97.75 177 SER A C 1
ATOM 1408 O O . SER A 1 177 ? -5.981 3.027 8.508 1.00 97.75 177 SER A O 1
ATOM 1410 N N . TYR A 1 178 ? -5.634 5.251 8.558 1.00 94.81 178 TYR A N 1
ATOM 1411 C CA . TYR A 1 178 ? -4.628 5.262 7.505 1.00 94.81 178 TYR A CA 1
ATOM 1412 C C . TYR A 1 178 ? -3.404 6.062 7.922 1.00 94.81 178 TYR A C 1
ATOM 1414 O O . TYR A 1 178 ? -3.510 7.126 8.538 1.00 94.81 178 TYR A O 1
ATOM 1422 N N . ASP A 1 179 ? -2.264 5.482 7.590 1.00 94.44 179 ASP A N 1
ATOM 1423 C CA . ASP A 1 179 ? -0.944 6.052 7.771 1.00 94.44 179 ASP A CA 1
ATOM 1424 C C . ASP A 1 179 ? -0.758 7.231 6.807 1.00 94.44 179 ASP A C 1
ATOM 1426 O O . ASP A 1 179 ? -1.118 7.152 5.622 1.00 94.44 179 ASP A O 1
ATOM 1430 N N . THR A 1 180 ? -0.281 8.353 7.342 1.00 94.25 180 THR A N 1
ATOM 1431 C CA . THR A 1 180 ? -0.083 9.596 6.603 1.00 94.25 180 THR A CA 1
ATOM 1432 C C . THR A 1 180 ? 1.362 9.945 6.309 1.00 94.25 180 THR A C 1
ATOM 1434 O O . THR A 1 180 ? 1.599 11.025 5.756 1.00 94.25 180 THR A O 1
ATOM 1437 N N . THR A 1 181 ? 2.304 9.055 6.631 1.00 91.19 181 THR A N 1
ATOM 1438 C CA . THR A 1 181 ? 3.726 9.302 6.417 1.00 91.19 181 THR A CA 1
ATOM 1439 C C . THR A 1 181 ? 4.120 9.209 4.948 1.00 91.19 181 THR A C 1
ATOM 1441 O O . THR A 1 181 ? 3.332 8.925 4.032 1.00 91.19 181 THR A O 1
ATOM 1444 N N . GLY A 1 182 ? 5.379 9.544 4.694 1.00 86.44 182 GLY A N 1
ATOM 1445 C CA . GLY A 1 182 ? 5.904 9.773 3.364 1.00 86.44 182 GLY A CA 1
ATOM 1446 C C . GLY A 1 182 ? 5.801 8.616 2.375 1.00 86.44 182 GLY A C 1
ATOM 1447 O O . GLY A 1 182 ? 5.568 8.831 1.181 1.00 86.44 182 GLY A O 1
ATOM 1448 N N . SER A 1 183 ? 5.981 7.383 2.844 1.00 86.56 183 SER A N 1
ATOM 1449 C CA . SER A 1 183 ? 5.860 6.183 2.007 1.00 86.56 183 SER A CA 1
ATOM 1450 C C . SER A 1 183 ? 4.415 5.946 1.554 1.00 86.56 183 SER A C 1
ATOM 1452 O O . SER A 1 183 ? 4.173 5.433 0.455 1.00 86.56 183 SER A O 1
ATOM 1454 N N . MET A 1 184 ? 3.455 6.417 2.350 1.00 90.94 184 MET A N 1
ATOM 1455 C CA . MET A 1 184 ? 2.018 6.265 2.149 1.00 90.94 184 MET A CA 1
ATOM 1456 C C . MET A 1 184 ? 1.371 7.434 1.398 1.00 90.94 184 MET A C 1
ATOM 1458 O O . MET A 1 184 ? 0.216 7.330 0.975 1.00 90.94 184 MET A O 1
ATOM 1462 N N . SER A 1 185 ? 2.113 8.510 1.110 1.00 88.19 185 SER A N 1
ATOM 1463 C CA . SER A 1 185 ? 1.602 9.690 0.395 1.00 88.19 185 SER A CA 1
ATOM 1464 C C . SER A 1 185 ? 0.945 9.356 -0.954 1.00 88.19 185 SER A C 1
ATOM 1466 O O . SER A 1 185 ? -0.096 9.919 -1.297 1.00 88.19 185 SER A O 1
ATOM 1468 N N . GLY A 1 186 ? 1.478 8.377 -1.696 1.00 88.38 186 GLY A N 1
ATOM 1469 C CA . GLY A 1 186 ? 0.858 7.904 -2.940 1.00 88.38 186 GLY A CA 1
ATOM 1470 C C . GLY A 1 186 ? -0.503 7.227 -2.730 1.00 88.38 186 GLY A C 1
ATOM 1471 O O . GLY A 1 186 ? -1.402 7.379 -3.556 1.00 88.38 186 GLY A O 1
ATOM 1472 N N . CYS A 1 187 ? -0.686 6.514 -1.615 1.00 89.88 187 CYS A N 1
ATOM 1473 C CA . CYS A 1 187 ? -1.971 5.926 -1.237 1.00 89.88 187 CYS A CA 1
ATOM 1474 C C . CYS A 1 187 ? -2.993 7.017 -0.906 1.00 89.88 187 CYS A C 1
ATOM 1476 O O . CYS A 1 187 ? -4.121 6.983 -1.396 1.00 89.88 187 CYS A O 1
ATOM 1478 N N . ILE A 1 188 ? -2.572 8.028 -0.143 1.00 89.75 188 ILE A N 1
ATOM 1479 C CA . ILE A 1 188 ? -3.411 9.161 0.268 1.00 89.75 188 ILE A CA 1
ATOM 1480 C C . ILE A 1 188 ? -3.929 9.928 -0.949 1.00 89.75 188 ILE A C 1
ATOM 1482 O O . ILE A 1 188 ? -5.122 10.230 -1.016 1.00 89.75 188 ILE A O 1
ATOM 1486 N N . GLU A 1 189 ? -3.074 10.206 -1.938 1.00 90.00 189 GLU A N 1
ATOM 1487 C CA . GLU A 1 189 ? -3.510 10.872 -3.171 1.00 90.00 189 GLU A CA 1
ATOM 1488 C C . GLU A 1 189 ? -4.533 10.028 -3.945 1.00 90.00 189 GLU A C 1
ATOM 1490 O O . GLU A 1 189 ? -5.538 10.563 -4.420 1.00 90.00 189 GLU A O 1
ATOM 1495 N N . GLN A 1 190 ? -4.364 8.700 -4.001 1.00 89.62 190 GLN A N 1
ATOM 1496 C CA . GLN A 1 190 ? -5.379 7.832 -4.608 1.00 89.62 190 GLN A CA 1
ATOM 1497 C C . GLN A 1 190 ? -6.698 7.881 -3.840 1.00 89.62 190 GLN A C 1
ATOM 1499 O O . GLN A 1 190 ? -7.743 8.097 -4.456 1.00 89.62 190 GLN A O 1
ATOM 1504 N N . VAL A 1 191 ? -6.669 7.769 -2.509 1.00 90.06 191 VAL A N 1
ATOM 1505 C CA . VAL A 1 191 ? -7.868 7.880 -1.665 1.00 90.06 191 VAL A CA 1
ATOM 1506 C C . VAL A 1 191 ? -8.588 9.202 -1.924 1.00 90.06 191 VAL A C 1
ATOM 1508 O O . VAL A 1 191 ? -9.788 9.187 -2.191 1.00 90.06 191 VAL A O 1
ATOM 1511 N N . LYS A 1 192 ? -7.877 10.336 -1.943 1.00 90.75 192 LYS A N 1
ATOM 1512 C CA . LYS A 1 192 ? -8.467 11.661 -2.207 1.00 90.75 192 LYS A CA 1
ATOM 1513 C C . LYS A 1 192 ? -9.202 11.732 -3.549 1.00 90.75 192 LYS A C 1
ATOM 1515 O O . LYS A 1 192 ? -10.214 12.423 -3.650 1.00 90.75 192 LYS A O 1
ATOM 1520 N N . THR A 1 193 ? -8.756 10.989 -4.563 1.00 89.44 193 THR A N 1
ATOM 1521 C CA . THR A 1 193 ? -9.409 10.981 -5.885 1.00 89.44 193 THR A CA 1
ATOM 1522 C C . THR A 1 193 ? -10.702 10.157 -5.926 1.00 89.44 193 THR A C 1
ATOM 1524 O O . THR A 1 193 ? -11.628 10.506 -6.660 1.00 89.44 193 THR A O 1
ATOM 1527 N N . VAL A 1 194 ? -10.801 9.088 -5.126 1.00 90.38 194 VAL A N 1
ATOM 1528 C CA . VAL A 1 194 ? -11.915 8.114 -5.177 1.00 90.38 194 VAL A CA 1
ATOM 1529 C C . VAL A 1 194 ? -12.830 8.141 -3.950 1.00 90.38 194 VAL A C 1
ATOM 1531 O O . VAL A 1 194 ? -13.886 7.500 -3.960 1.00 90.38 194 VAL A O 1
ATOM 1534 N N . VAL A 1 195 ? -12.468 8.881 -2.897 1.00 92.12 195 VAL A N 1
ATOM 1535 C CA . VAL A 1 195 ? -13.150 8.859 -1.592 1.00 92.12 195 VAL A CA 1
ATOM 1536 C C . VAL A 1 195 ? -14.633 9.161 -1.714 1.00 92.12 195 VAL A C 1
ATOM 1538 O O . VAL A 1 195 ? -15.445 8.407 -1.186 1.00 92.12 195 VAL A O 1
ATOM 1541 N N . LYS A 1 196 ? -15.010 10.202 -2.464 1.00 93.94 196 LYS A N 1
ATOM 1542 C CA . LYS A 1 196 ? -16.415 10.596 -2.592 1.00 93.94 196 LYS A CA 1
ATOM 1543 C C . LYS A 1 196 ? -17.256 9.460 -3.162 1.00 93.94 196 LYS A C 1
ATOM 1545 O O . LYS A 1 196 ? -18.251 9.073 -2.566 1.00 93.94 196 LYS A O 1
ATOM 1550 N N . GLN A 1 197 ? -16.814 8.875 -4.274 1.00 94.81 197 GLN A N 1
ATOM 1551 C CA . GLN A 1 197 ? -17.513 7.757 -4.912 1.00 94.81 197 GLN A CA 1
ATOM 1552 C C . GLN A 1 197 ? -17.593 6.537 -3.984 1.00 94.81 197 GLN A C 1
ATOM 1554 O O . GLN A 1 197 ? -18.630 5.877 -3.918 1.00 94.81 197 GLN A O 1
ATOM 1559 N N . THR A 1 198 ? -16.518 6.273 -3.239 1.00 94.62 198 THR A N 1
ATOM 1560 C CA . THR A 1 198 ? -16.424 5.156 -2.292 1.00 94.62 198 THR A CA 1
ATOM 1561 C C . THR A 1 198 ? -17.399 5.337 -1.126 1.00 94.62 198 THR A C 1
ATOM 1563 O O . THR A 1 198 ? -18.233 4.466 -0.887 1.00 94.62 198 THR A O 1
ATOM 1566 N N . ILE A 1 199 ? -17.376 6.489 -0.448 1.00 95.25 199 ILE A N 1
ATOM 1567 C CA . ILE A 1 199 ? -18.260 6.795 0.686 1.00 95.25 199 ILE A CA 1
ATOM 1568 C C . ILE A 1 199 ? -19.729 6.831 0.246 1.00 95.25 199 ILE A C 1
ATOM 1570 O O . ILE A 1 199 ? -20.555 6.171 0.878 1.00 95.25 199 ILE A O 1
ATOM 1574 N N . SER A 1 200 ? -20.062 7.500 -0.867 1.00 95.31 200 SER A N 1
ATOM 1575 C CA . SER A 1 200 ? -21.430 7.502 -1.413 1.00 95.31 200 SER A CA 1
ATOM 1576 C C . SER A 1 200 ? -21.942 6.085 -1.675 1.00 95.31 200 SER A C 1
ATOM 1578 O O . SER A 1 200 ? -23.106 5.767 -1.420 1.00 95.31 200 SER A O 1
ATOM 1580 N N . ARG A 1 201 ? -21.081 5.207 -2.207 1.00 94.69 201 ARG A N 1
ATOM 1581 C CA . ARG A 1 201 ? -21.437 3.810 -2.463 1.00 94.69 201 ARG A CA 1
ATOM 1582 C C . ARG A 1 201 ? -21.696 3.064 -1.160 1.00 94.69 201 ARG A C 1
ATOM 1584 O O . ARG A 1 201 ? -22.735 2.412 -1.065 1.00 94.69 201 ARG A O 1
ATOM 1591 N N . LEU A 1 202 ? -20.798 3.164 -0.184 1.00 93.56 202 LEU A N 1
ATOM 1592 C CA . LEU A 1 202 ? -20.920 2.480 1.106 1.00 93.56 202 LEU A CA 1
ATOM 1593 C C . LEU A 1 202 ? -22.199 2.884 1.844 1.00 93.56 202 LEU A C 1
ATOM 1595 O O . LEU A 1 202 ? -23.009 2.016 2.160 1.00 93.56 202 LEU A O 1
ATOM 1599 N N . LEU A 1 203 ? -22.433 4.190 2.012 1.00 93.12 203 LEU A N 1
ATOM 1600 C CA . LEU A 1 203 ? -23.609 4.724 2.712 1.00 93.12 203 LEU A CA 1
ATOM 1601 C C . LEU A 1 203 ? -24.936 4.318 2.051 1.00 93.12 203 LEU A C 1
ATOM 1603 O O . LEU A 1 203 ? -25.949 4.171 2.728 1.00 93.12 203 LEU A O 1
ATOM 1607 N N . ARG A 1 204 ? -24.942 4.134 0.725 1.00 92.06 204 ARG A N 1
ATOM 1608 C CA . ARG A 1 204 ? -26.130 3.706 -0.028 1.00 92.06 204 ARG A CA 1
ATOM 1609 C C . ARG A 1 204 ? -26.359 2.196 0.006 1.00 92.06 204 ARG A C 1
ATOM 1611 O O . ARG A 1 204 ? -27.505 1.765 -0.061 1.00 92.06 204 ARG A O 1
ATOM 1618 N N . SER A 1 205 ? -25.290 1.400 0.007 1.00 88.12 205 SER A N 1
ATOM 1619 C CA . SER A 1 205 ? -25.385 -0.061 -0.139 1.00 88.12 205 SER A CA 1
ATOM 1620 C C . SER A 1 205 ? -25.495 -0.798 1.191 1.00 88.12 205 SER A C 1
ATOM 1622 O O . SER A 1 205 ? -26.137 -1.843 1.237 1.00 88.12 205 SER A O 1
ATOM 1624 N N . ILE A 1 206 ? -24.941 -0.242 2.268 1.00 88.38 206 ILE A N 1
ATOM 1625 C CA . ILE A 1 206 ? -24.938 -0.870 3.588 1.00 88.38 206 ILE A CA 1
ATOM 1626 C C . ILE A 1 206 ? -25.823 -0.044 4.517 1.00 88.38 206 ILE A C 1
ATOM 1628 O O . ILE A 1 206 ? -25.458 1.050 4.947 1.00 88.38 206 ILE A O 1
ATOM 1632 N N . SER A 1 207 ? -27.011 -0.561 4.820 1.00 87.00 207 SER A N 1
ATOM 1633 C CA . SER A 1 207 ? -27.922 0.106 5.751 1.00 87.00 207 SER A CA 1
ATOM 1634 C C . SER A 1 207 ? -27.322 0.138 7.159 1.00 87.00 207 SER A C 1
ATOM 1636 O O . SER A 1 207 ? -26.731 -0.843 7.601 1.00 87.00 207 SER A O 1
ATOM 1638 N N . GLY A 1 208 ? -27.451 1.268 7.858 1.00 88.38 208 GLY A N 1
ATOM 1639 C CA . GLY A 1 208 ? -26.960 1.410 9.234 1.00 88.38 208 GLY A CA 1
ATOM 1640 C C . GLY A 1 208 ? -25.437 1.527 9.379 1.00 88.38 208 GLY A C 1
ATOM 1641 O O . GLY A 1 208 ? -24.947 1.532 10.510 1.00 88.38 208 GLY A O 1
ATOM 1642 N N . ILE A 1 209 ? -24.679 1.647 8.278 1.00 94.31 209 ILE A N 1
ATOM 1643 C CA . ILE A 1 209 ? -23.232 1.869 8.356 1.00 94.31 209 ILE A CA 1
ATOM 1644 C C . ILE A 1 209 ? -22.911 3.262 8.911 1.00 94.31 209 ILE A C 1
ATOM 1646 O O . ILE A 1 209 ? -23.463 4.279 8.485 1.00 94.31 209 ILE A O 1
ATOM 1650 N N . GLN A 1 210 ? -21.975 3.307 9.852 1.00 96.69 210 GLN A N 1
ATOM 1651 C CA . GLN A 1 210 ? -21.344 4.525 10.333 1.00 96.69 210 GLN A CA 1
ATOM 1652 C C . GLN A 1 210 ? -19.836 4.387 10.176 1.00 96.69 210 GLN A C 1
ATOM 1654 O O . GLN A 1 210 ? -19.244 3.379 10.569 1.00 96.69 210 GLN A O 1
ATOM 1659 N N . ILE A 1 211 ? -19.223 5.417 9.605 1.00 97.69 211 ILE A N 1
ATOM 1660 C CA . ILE A 1 211 ? -17.809 5.421 9.262 1.00 97.69 211 ILE A CA 1
ATOM 1661 C C . ILE A 1 211 ? -17.101 6.413 10.177 1.00 97.69 211 ILE A C 1
ATOM 1663 O O . ILE A 1 211 ? -17.535 7.556 10.300 1.00 97.69 211 ILE A O 1
ATOM 1667 N N . ALA A 1 212 ? -16.027 5.974 10.819 1.00 98.38 212 ALA A N 1
ATOM 1668 C CA . ALA A 1 212 ? -15.058 6.844 11.476 1.00 98.38 212 ALA A CA 1
ATOM 1669 C C . ALA A 1 212 ? -13.746 6.805 10.694 1.00 98.38 212 ALA A C 1
ATOM 1671 O O . ALA A 1 212 ? -13.461 5.833 9.986 1.00 98.38 212 ALA A O 1
ATOM 1672 N N . VAL A 1 213 ? -12.937 7.851 10.819 1.00 98.12 213 VAL A N 1
ATOM 1673 C CA . VAL A 1 213 ? -11.647 7.920 10.132 1.00 98.12 213 VAL A CA 1
ATOM 1674 C C . VAL A 1 213 ? -10.587 8.448 11.083 1.00 98.12 213 VAL A C 1
ATOM 1676 O O . VAL A 1 213 ? -10.811 9.451 11.755 1.00 98.12 213 VAL A O 1
ATOM 1679 N N . ILE A 1 214 ? -9.438 7.779 11.120 1.00 98.38 214 ILE A N 1
ATOM 1680 C CA . ILE A 1 214 ? -8.238 8.174 11.853 1.00 98.38 214 ILE A CA 1
ATOM 1681 C C . ILE A 1 214 ? -7.113 8.361 10.829 1.00 98.38 214 ILE A C 1
ATOM 1683 O O . ILE A 1 214 ? -6.829 7.471 10.034 1.00 98.38 214 ILE A O 1
ATOM 1687 N N . ALA A 1 215 ? -6.479 9.522 10.849 1.00 97.50 215 ALA A N 1
ATOM 1688 C CA . ALA A 1 215 ? -5.242 9.802 10.136 1.00 97.50 215 ALA A CA 1
ATOM 1689 C C . ALA A 1 215 ? -4.110 9.853 11.159 1.00 97.50 215 ALA A C 1
ATOM 1691 O O . ALA A 1 215 ? -4.254 10.545 12.176 1.00 97.50 215 ALA A O 1
ATOM 1692 N N . HIS A 1 216 ? -3.023 9.127 10.912 1.00 96.38 216 HIS A N 1
ATOM 1693 C CA . HIS A 1 216 ? -1.910 9.031 11.851 1.00 96.38 216 HIS A CA 1
ATOM 1694 C C . HIS A 1 216 ? -0.559 9.226 11.175 1.00 96.38 216 HIS A C 1
ATOM 1696 O O . HIS A 1 216 ? -0.305 8.624 10.138 1.00 96.38 216 HIS A O 1
ATOM 1702 N N . GLY A 1 217 ? 0.280 10.055 11.788 1.00 95.00 217 GLY A N 1
ATOM 1703 C CA . GLY A 1 217 ? 1.714 10.112 11.513 1.00 95.00 217 GLY A CA 1
ATOM 1704 C C . GLY A 1 217 ? 2.497 9.452 12.643 1.00 95.00 217 GLY A C 1
ATOM 1705 O O . GLY A 1 217 ? 1.950 8.615 13.371 1.00 95.00 217 GLY A O 1
ATOM 1706 N N . ASP A 1 218 ? 3.736 9.896 12.839 1.00 94.62 218 ASP A N 1
ATOM 1707 C CA . ASP A 1 218 ? 4.584 9.403 13.921 1.00 94.62 218 ASP A CA 1
ATOM 1708 C C . ASP A 1 218 ? 4.727 10.385 15.092 1.00 94.62 218 ASP A C 1
ATOM 1710 O O . ASP A 1 218 ? 4.333 11.553 15.039 1.00 94.62 218 ASP A O 1
ATOM 1714 N N . TYR A 1 219 ? 5.355 9.938 16.178 1.00 94.88 219 TYR A N 1
ATOM 1715 C CA . TYR A 1 219 ? 5.681 10.779 17.329 1.00 94.88 219 TYR A CA 1
ATOM 1716 C C . TYR A 1 219 ? 6.545 11.994 16.981 1.00 94.88 219 TYR A C 1
ATOM 1718 O O . TYR A 1 219 ? 6.434 13.021 17.658 1.00 94.88 219 TYR A O 1
ATOM 1726 N N . CYS A 1 220 ? 7.400 11.912 15.957 1.00 92.69 220 CYS A N 1
ATOM 1727 C CA . CYS A 1 220 ? 8.192 13.058 15.504 1.00 92.69 220 CYS A CA 1
ATOM 1728 C C . CYS A 1 220 ? 7.358 14.114 14.760 1.00 92.69 220 CYS A C 1
ATOM 1730 O O . CYS A 1 220 ? 7.774 15.270 14.672 1.00 92.69 220 CYS A O 1
ATOM 1732 N N . ASP A 1 221 ? 6.178 13.745 14.256 1.00 94.06 221 ASP A N 1
ATOM 1733 C CA . ASP A 1 221 ? 5.288 14.637 13.513 1.00 94.06 221 ASP A CA 1
ATOM 1734 C C . ASP A 1 221 ? 4.405 15.503 14.426 1.00 94.06 221 ASP A C 1
ATOM 1736 O O . ASP A 1 221 ? 3.806 16.475 13.961 1.00 94.06 221 ASP A O 1
ATOM 1740 N N . GLU A 1 222 ? 4.326 15.181 15.723 1.00 94.12 222 GLU A N 1
ATOM 1741 C CA . GLU A 1 222 ? 3.428 15.818 16.697 1.00 94.12 222 GLU A CA 1
ATOM 1742 C C . GLU A 1 222 ? 3.551 17.350 16.717 1.00 94.12 222 GLU A C 1
ATOM 1744 O O . GLU A 1 222 ? 2.535 18.048 16.705 1.00 94.12 222 GLU A O 1
ATOM 1749 N N . ASP A 1 223 ? 4.785 17.860 16.685 1.00 91.19 223 ASP A N 1
ATOM 1750 C CA . ASP A 1 223 ? 5.082 19.293 16.778 1.00 91.19 223 ASP A CA 1
ATOM 1751 C C . ASP A 1 223 ? 5.138 19.997 15.406 1.00 91.19 223 ASP A C 1
ATOM 1753 O O . ASP A 1 223 ? 5.063 21.226 15.336 1.00 91.19 223 ASP A O 1
ATOM 1757 N N . SER A 1 224 ? 5.282 19.247 14.306 1.00 92.75 224 SER A N 1
ATOM 1758 C CA . SER A 1 224 ? 5.462 19.799 12.952 1.00 92.75 224 SER A CA 1
ATOM 1759 C C . SER A 1 224 ? 4.174 19.793 12.127 1.00 92.75 224 SER A C 1
ATOM 1761 O O . SER A 1 224 ? 3.892 20.747 11.397 1.00 92.75 224 SER A O 1
ATOM 1763 N N . THR A 1 225 ? 3.380 18.728 12.237 1.00 94.44 225 THR A N 1
ATOM 1764 C CA . THR A 1 225 ? 2.164 18.513 11.451 1.00 94.44 225 THR A CA 1
ATOM 1765 C C . THR A 1 225 ? 1.028 18.004 12.331 1.00 94.44 225 THR A C 1
ATOM 1767 O O . THR A 1 225 ? 0.074 18.753 12.565 1.00 94.44 225 THR A O 1
ATOM 1770 N N . TYR A 1 226 ? 1.075 16.739 12.755 1.00 95.75 226 TYR A N 1
ATOM 1771 C CA . TYR A 1 226 ? 0.216 16.121 13.767 1.00 95.75 226 TYR A CA 1
ATOM 1772 C C . TYR A 1 226 ? 0.615 14.655 14.004 1.00 95.75 226 TYR A C 1
ATOM 1774 O O . TYR A 1 226 ? 1.051 13.973 13.086 1.00 95.75 226 TYR A O 1
ATOM 1782 N N . LEU A 1 227 ? 0.331 14.144 15.206 1.00 95.62 227 LEU A N 1
ATOM 1783 C CA . LEU A 1 227 ? 0.405 12.708 15.507 1.00 95.62 227 LEU A CA 1
ATOM 1784 C C . LEU A 1 227 ? -0.886 11.972 15.100 1.00 95.62 227 LEU A C 1
ATOM 1786 O O . LEU A 1 227 ? -0.847 10.972 14.395 1.00 95.62 227 LEU A O 1
ATOM 1790 N N . ILE A 1 228 ? -2.055 12.483 15.514 1.00 96.75 228 ILE A N 1
ATOM 1791 C CA . ILE A 1 228 ? -3.374 11.919 15.173 1.00 96.75 228 ILE A CA 1
ATOM 1792 C C . ILE A 1 228 ? -4.366 13.028 14.829 1.00 96.75 228 ILE A C 1
ATOM 1794 O O . ILE A 1 228 ? -4.486 14.020 15.549 1.00 96.75 228 ILE A O 1
ATOM 1798 N N . LYS A 1 229 ? -5.164 12.800 13.787 1.00 97.81 229 LYS A N 1
ATOM 1799 C CA . LYS A 1 229 ? -6.435 13.491 13.534 1.00 97.81 229 LYS A CA 1
ATOM 1800 C C . LYS A 1 229 ? -7.528 12.452 13.351 1.00 97.81 229 LYS A C 1
ATOM 1802 O O . LYS A 1 229 ? -7.287 11.408 12.756 1.00 97.81 229 LYS A O 1
ATOM 1807 N N . TYR A 1 230 ? -8.738 12.727 13.823 1.00 98.12 230 TYR A N 1
ATOM 1808 C CA . TYR A 1 230 ? -9.855 11.815 13.599 1.00 98.12 230 TYR A CA 1
ATOM 1809 C C . TYR A 1 230 ? -11.184 12.545 13.440 1.00 98.12 230 TYR A C 1
ATOM 1811 O O . TYR A 1 230 ? -11.366 13.663 13.924 1.00 98.12 230 TYR A O 1
ATOM 1819 N N . ILE A 1 231 ? -12.109 11.873 12.765 1.00 98.06 231 ILE A N 1
ATOM 1820 C CA . ILE A 1 231 ? -13.540 12.159 12.778 1.00 98.06 231 ILE A CA 1
ATOM 1821 C C . ILE A 1 231 ? -14.246 10.929 13.344 1.00 98.06 231 ILE A C 1
ATOM 1823 O O . ILE A 1 231 ? -13.963 9.796 12.945 1.00 98.06 231 ILE A O 1
ATOM 1827 N N . ASP A 1 232 ? -15.129 11.161 14.310 1.00 98.25 232 ASP A N 1
ATOM 1828 C CA . ASP A 1 232 ? -15.917 10.101 14.936 1.00 98.25 232 ASP A CA 1
ATOM 1829 C C . ASP A 1 232 ? -16.974 9.537 13.963 1.00 98.25 232 ASP A C 1
ATOM 1831 O O . ASP A 1 232 ? -17.151 10.034 12.848 1.00 98.25 232 ASP A O 1
ATOM 1835 N N . PHE A 1 233 ? -17.682 8.487 14.377 1.00 98.00 233 PHE A N 1
ATOM 1836 C CA . PHE A 1 233 ? -18.665 7.783 13.560 1.00 98.00 233 PHE A CA 1
ATOM 1837 C C . PHE A 1 233 ? -19.730 8.714 12.978 1.00 98.00 233 PHE A C 1
ATOM 1839 O O . PHE A 1 233 ? -20.602 9.228 13.680 1.00 98.00 233 PHE A O 1
ATOM 1846 N N . SER A 1 234 ? -19.713 8.846 11.655 1.00 97.12 234 SER A N 1
ATOM 1847 C CA . SER A 1 234 ? -20.658 9.646 10.890 1.00 97.12 234 SER A CA 1
ATOM 1848 C C . SER A 1 234 ? -21.241 8.835 9.736 1.00 97.12 234 SER A C 1
ATOM 1850 O O . SER A 1 234 ? -20.621 7.923 9.193 1.00 97.12 234 SER A O 1
ATOM 1852 N N . ASN A 1 235 ? -22.467 9.174 9.358 1.00 95.00 235 ASN A N 1
ATOM 1853 C CA . ASN A 1 235 ? -23.105 8.748 8.112 1.00 95.00 235 ASN A CA 1
ATOM 1854 C C . ASN A 1 235 ? -23.309 9.939 7.156 1.00 95.00 235 ASN A C 1
ATOM 1856 O O . ASN A 1 235 ? -24.001 9.826 6.146 1.00 95.00 235 ASN A O 1
ATOM 1860 N N . ASN A 1 236 ? -22.723 11.096 7.477 1.00 96.81 236 ASN A N 1
ATOM 1861 C CA . ASN A 1 236 ? -22.787 12.287 6.651 1.00 96.81 236 ASN A CA 1
ATOM 1862 C C . ASN A 1 236 ? -21.657 12.253 5.616 1.00 96.81 236 ASN A C 1
ATOM 1864 O O . ASN A 1 236 ? -20.497 12.518 5.936 1.00 96.81 236 ASN A O 1
ATOM 1868 N N . GLU A 1 237 ? -22.015 11.966 4.363 1.00 96.38 237 GLU A N 1
ATOM 1869 C CA . GLU A 1 237 ? -21.075 11.907 3.237 1.00 96.38 237 GLU A CA 1
ATOM 1870 C C . GLU A 1 237 ? -20.176 13.146 3.165 1.00 96.38 237 GLU A C 1
ATOM 1872 O O . GLU A 1 237 ? -18.963 13.014 3.013 1.00 96.38 237 GLU A O 1
ATOM 1877 N N . LYS A 1 238 ? -20.757 14.346 3.303 1.00 96.69 238 LYS A N 1
ATOM 1878 C CA . LYS A 1 238 ? -20.016 15.603 3.185 1.00 96.69 238 LYS A CA 1
ATOM 1879 C C . LYS A 1 238 ? -18.961 15.721 4.282 1.00 96.69 238 LYS A C 1
ATOM 1881 O O . LYS A 1 238 ? -17.821 16.031 3.971 1.00 96.69 238 LYS A O 1
ATOM 1886 N N . GLN A 1 239 ? -19.315 15.441 5.536 1.00 97.38 239 GLN A N 1
ATOM 1887 C CA . GLN A 1 239 ? -18.362 15.512 6.652 1.00 97.38 239 GLN A CA 1
ATOM 1888 C C . GLN A 1 239 ? -17.196 14.532 6.477 1.00 97.38 239 GLN A C 1
ATOM 1890 O O . GLN A 1 239 ? -16.046 14.911 6.680 1.00 97.38 239 GLN A O 1
ATOM 1895 N N . LEU A 1 240 ? -17.486 13.295 6.060 1.00 96.81 240 LEU A N 1
ATOM 1896 C CA . LEU A 1 240 ? -16.465 12.273 5.817 1.00 96.81 240 LEU A CA 1
ATOM 1897 C C . LEU A 1 240 ? -15.540 12.661 4.658 1.00 96.81 240 LEU A C 1
ATOM 1899 O O . LEU A 1 240 ? -14.318 12.600 4.790 1.00 96.81 240 LEU A O 1
ATOM 1903 N N . CYS A 1 241 ? -16.116 13.100 3.536 1.00 96.06 241 CYS A N 1
ATOM 1904 C CA . CYS A 1 241 ? -15.347 13.532 2.371 1.00 96.06 241 CYS A CA 1
ATOM 1905 C C . CYS A 1 241 ? -14.492 14.762 2.687 1.00 96.06 241 CYS A C 1
ATOM 1907 O O . CYS A 1 241 ? -13.321 14.797 2.311 1.00 96.06 241 CYS A O 1
ATOM 1909 N N . ASP A 1 242 ? -15.053 15.748 3.391 1.00 96.31 242 ASP A N 1
ATOM 1910 C CA . ASP A 1 242 ? -14.337 16.959 3.786 1.00 96.31 242 ASP A CA 1
ATOM 1911 C C . ASP A 1 242 ? -13.168 16.617 4.717 1.00 96.31 242 ASP A C 1
ATOM 1913 O O . ASP A 1 242 ? -12.074 17.144 4.526 1.00 96.31 242 ASP A O 1
ATOM 1917 N N . PHE A 1 243 ? -13.355 15.717 5.687 1.00 96.50 243 PHE A N 1
ATOM 1918 C CA . PHE A 1 243 ? -12.273 15.291 6.575 1.00 96.50 243 PHE A CA 1
ATOM 1919 C C . PHE A 1 243 ? -11.126 14.634 5.793 1.00 96.50 243 PHE A C 1
ATOM 1921 O O . PHE A 1 243 ? -9.990 15.100 5.864 1.00 96.50 243 PHE A O 1
ATOM 1928 N N . ILE A 1 244 ? -11.425 13.604 4.992 1.00 93.62 244 ILE A N 1
ATOM 1929 C CA . ILE A 1 244 ? -10.409 12.835 4.253 1.00 93.62 244 ILE A CA 1
ATOM 1930 C C . ILE A 1 244 ? -9.669 13.717 3.235 1.00 93.62 244 ILE A C 1
ATOM 1932 O O . ILE A 1 244 ? -8.454 13.610 3.074 1.00 93.62 244 ILE A O 1
ATOM 1936 N N . THR A 1 245 ? -10.383 14.622 2.561 1.00 93.25 245 THR A N 1
ATOM 1937 C CA . THR A 1 245 ? -9.783 15.503 1.546 1.00 93.25 245 THR A CA 1
ATOM 1938 C C . THR A 1 245 ? -8.849 16.542 2.173 1.00 93.25 245 THR A C 1
ATOM 1940 O O . THR A 1 245 ? -7.821 16.872 1.580 1.00 93.25 245 THR A O 1
ATOM 1943 N N . ASN A 1 246 ? -9.179 17.038 3.371 1.00 93.56 246 ASN A N 1
ATOM 1944 C CA . ASN A 1 246 ? -8.436 18.109 4.041 1.00 93.56 246 ASN A CA 1
ATOM 1945 C C . ASN A 1 246 ? -7.369 17.618 5.027 1.00 93.56 246 ASN A C 1
ATOM 1947 O O . ASN A 1 246 ? -6.585 18.427 5.528 1.00 93.56 246 ASN A O 1
ATOM 1951 N N . VAL A 1 247 ? -7.305 16.316 5.316 1.00 91.62 247 VAL A N 1
ATOM 1952 C CA . VAL A 1 247 ? -6.178 15.755 6.061 1.00 91.62 247 VAL A CA 1
ATOM 1953 C C . VAL A 1 247 ? -4.875 15.988 5.278 1.00 91.62 247 VAL A C 1
ATOM 1955 O O . VAL A 1 247 ? -4.753 15.672 4.087 1.00 91.62 247 VAL A O 1
ATOM 1958 N N . GLY A 1 248 ? -3.907 16.590 5.972 1.00 88.75 248 GLY A N 1
ATOM 1959 C CA . GLY A 1 248 ? -2.558 16.834 5.467 1.00 88.75 248 GLY A CA 1
ATOM 1960 C C . GLY A 1 248 ? -1.685 15.582 5.513 1.00 88.75 248 GLY A C 1
ATOM 1961 O O . GLY A 1 248 ? -2.033 14.604 6.164 1.00 88.75 248 GLY A O 1
ATOM 1962 N N . HIS A 1 249 ? -0.544 15.638 4.839 1.00 90.56 249 HIS A N 1
ATOM 1963 C CA . HIS A 1 249 ? 0.492 14.606 4.916 1.00 90.56 249 HIS A CA 1
ATOM 1964 C C . HIS A 1 249 ? 1.364 14.815 6.161 1.00 90.56 249 HIS A C 1
ATOM 1966 O O . HIS A 1 249 ? 1.457 15.943 6.655 1.00 90.56 249 HIS A O 1
ATOM 1972 N N . THR A 1 250 ? 1.995 13.748 6.637 1.00 92.00 250 THR A N 1
ATOM 1973 C CA . THR A 1 250 ? 3.025 13.774 7.683 1.00 92.00 250 THR A CA 1
ATOM 1974 C C . THR A 1 250 ? 4.344 13.245 7.111 1.00 92.00 250 THR A C 1
ATOM 1976 O O . THR A 1 250 ? 4.382 12.755 5.978 1.00 92.00 250 THR A O 1
ATOM 1979 N N . GLY A 1 251 ? 5.454 13.433 7.826 1.00 83.75 251 GLY A N 1
ATOM 1980 C CA . GLY A 1 251 ? 6.769 13.021 7.338 1.00 83.75 251 GLY A CA 1
ATOM 1981 C C . GLY A 1 251 ? 7.093 11.573 7.682 1.00 83.75 251 GLY A C 1
ATOM 1982 O O . GLY A 1 251 ? 7.512 10.818 6.800 1.00 83.75 251 GLY A O 1
ATOM 1983 N N . GLY A 1 252 ? 6.871 11.206 8.946 1.00 82.75 252 GLY A N 1
ATOM 1984 C CA . GLY A 1 252 ? 7.599 10.113 9.587 1.00 82.75 252 GLY A CA 1
ATOM 1985 C C . GLY A 1 252 ? 9.060 10.502 9.858 1.00 82.75 252 GLY A C 1
ATOM 1986 O O . GLY A 1 252 ? 9.534 11.556 9.421 1.00 82.75 252 GLY A O 1
ATOM 1987 N N . GLY A 1 253 ? 9.787 9.663 10.592 1.00 81.56 253 GLY A N 1
ATOM 1988 C CA . GLY A 1 253 ? 11.198 9.902 10.929 1.00 81.56 253 GLY A CA 1
ATOM 1989 C C . GLY A 1 253 ? 12.054 8.644 10.862 1.00 81.56 253 GLY A C 1
ATOM 1990 O O . GLY A 1 253 ? 13.211 8.688 10.438 1.00 81.56 253 GLY A O 1
ATOM 1991 N N . ASP A 1 254 ? 11.479 7.510 11.232 1.00 86.00 254 ASP A N 1
ATOM 1992 C CA . ASP A 1 254 ? 12.074 6.188 11.132 1.00 86.00 254 ASP A CA 1
ATOM 1993 C C . ASP A 1 254 ? 11.126 5.204 10.430 1.00 86.00 254 ASP A C 1
ATOM 1995 O O . ASP A 1 254 ? 10.190 5.608 9.748 1.00 86.00 254 ASP A O 1
ATOM 1999 N N . PHE A 1 255 ? 11.451 3.908 10.467 1.00 88.00 255 PHE A N 1
ATOM 2000 C CA . PHE A 1 255 ? 10.604 2.884 9.849 1.00 88.00 255 PHE A CA 1
ATOM 2001 C C . PHE A 1 255 ? 9.383 2.556 10.712 1.00 88.00 255 PHE A C 1
ATOM 2003 O O . PHE A 1 255 ? 8.382 2.063 10.201 1.00 88.00 255 PHE A O 1
ATOM 2010 N N . GLN A 1 256 ? 9.492 2.727 12.026 1.00 92.50 256 GLN A N 1
ATOM 2011 C CA . GLN A 1 256 ? 8.396 2.500 12.941 1.00 92.50 256 GLN A CA 1
ATOM 2012 C C . GLN A 1 256 ? 7.441 3.691 12.913 1.00 92.50 256 GLN A C 1
ATOM 2014 O O . GLN A 1 256 ? 7.860 4.826 12.753 1.00 92.50 256 GLN A O 1
ATOM 2019 N N . GLU A 1 257 ? 6.158 3.410 13.106 1.00 94.69 257 GLU A N 1
ATOM 2020 C CA . GLU A 1 257 ? 5.100 4.419 13.135 1.00 94.69 257 GLU A CA 1
ATOM 2021 C C . GLU A 1 257 ? 4.211 4.186 14.360 1.00 94.69 257 GLU A C 1
ATOM 2023 O O . GLU A 1 257 ? 4.200 3.095 14.943 1.00 94.69 257 GLU A O 1
ATOM 2028 N N . ALA A 1 258 ? 3.419 5.181 14.758 1.00 96.38 258 ALA A N 1
ATOM 2029 C CA . ALA A 1 258 ? 2.658 5.171 16.011 1.00 96.38 258 ALA A CA 1
ATOM 2030 C C . ALA A 1 258 ? 1.389 4.274 16.004 1.00 96.38 258 ALA A C 1
ATOM 2032 O O . ALA A 1 258 ? 0.326 4.662 16.509 1.00 96.38 258 ALA A O 1
ATOM 2033 N N . TYR A 1 259 ? 1.453 3.054 15.454 1.00 97.81 259 TYR A N 1
ATOM 2034 C CA . TYR A 1 259 ? 0.300 2.146 15.365 1.00 97.81 259 TYR A CA 1
ATOM 2035 C C . TYR A 1 259 ? -0.245 1.733 16.740 1.00 97.81 259 TYR A C 1
ATOM 2037 O O . TYR A 1 259 ? -1.456 1.603 16.907 1.00 97.81 259 TYR A O 1
ATOM 2045 N N . GLU A 1 260 ? 0.594 1.554 17.759 1.00 98.00 260 GLU A N 1
ATOM 2046 C CA . GLU A 1 260 ? 0.142 1.288 19.130 1.00 98.00 260 GLU A CA 1
ATOM 2047 C C . GLU A 1 260 ? -0.728 2.428 19.675 1.00 98.00 260 GLU A C 1
ATOM 2049 O O . GLU A 1 260 ? -1.740 2.188 20.343 1.00 98.00 260 GLU A O 1
ATOM 2054 N N . TYR A 1 261 ? -0.385 3.670 19.327 1.00 97.94 261 TYR A N 1
ATOM 2055 C CA . TYR A 1 261 ? -1.156 4.848 19.691 1.00 97.94 261 TYR A CA 1
ATOM 2056 C C . TYR A 1 261 ? -2.478 4.900 18.923 1.00 97.94 261 TYR A C 1
ATOM 2058 O O . TYR A 1 261 ? -3.518 5.202 19.511 1.00 97.94 261 TYR A O 1
ATOM 2066 N N . VAL A 1 262 ? -2.477 4.520 17.640 1.00 98.19 262 VAL A N 1
ATOM 2067 C CA . VAL A 1 262 ? -3.697 4.355 16.832 1.00 98.19 262 VAL A CA 1
ATOM 2068 C C . VAL A 1 262 ? -4.659 3.360 17.473 1.00 98.19 262 VAL A C 1
ATOM 2070 O O . VAL A 1 262 ? -5.839 3.678 17.622 1.00 98.19 262 VAL A O 1
ATOM 2073 N N . LEU A 1 263 ? -4.183 2.176 17.876 1.00 98.62 263 LEU A N 1
ATOM 2074 C CA . LEU A 1 263 ? -5.031 1.155 18.506 1.00 98.62 263 LEU A CA 1
ATOM 2075 C C . LEU A 1 263 ? -5.657 1.685 19.805 1.00 98.62 263 LEU A C 1
ATOM 2077 O O . LEU A 1 263 ? -6.868 1.555 20.015 1.00 98.62 263 LEU A O 1
ATOM 2081 N N . ASN A 1 264 ? -4.857 2.360 20.637 1.00 98.31 264 ASN A N 1
ATOM 2082 C CA . ASN A 1 264 ? -5.336 2.995 21.861 1.00 98.31 264 ASN A CA 1
ATOM 2083 C C . ASN A 1 264 ? -6.380 4.090 21.575 1.00 98.31 264 ASN A C 1
ATOM 2085 O O . ASN A 1 264 ? -7.435 4.125 22.215 1.00 98.31 264 ASN A O 1
ATOM 2089 N N . LYS A 1 265 ? -6.133 4.969 20.598 1.00 98.06 265 LYS A N 1
ATOM 2090 C CA . LYS A 1 265 ? -7.050 6.062 20.237 1.00 98.06 265 LYS A CA 1
ATOM 2091 C C . LYS A 1 265 ? -8.339 5.569 19.610 1.00 98.06 265 LYS A C 1
ATOM 2093 O O . LYS A 1 265 ? -9.404 6.048 19.992 1.00 98.06 265 LYS A O 1
ATOM 2098 N N . ALA A 1 266 ? -8.270 4.570 18.737 1.00 98.25 266 ALA A N 1
ATOM 2099 C CA . ALA A 1 266 ? -9.454 3.922 18.193 1.00 98.25 266 ALA A CA 1
ATOM 2100 C C . ALA A 1 266 ? -10.343 3.371 19.315 1.00 98.25 266 ALA A C 1
ATOM 2102 O O . ALA A 1 266 ? -11.558 3.543 19.273 1.00 98.25 266 ALA A O 1
ATOM 2103 N N . ARG A 1 267 ? -9.750 2.763 20.349 1.00 97.50 267 ARG A N 1
ATOM 2104 C CA . ARG A 1 267 ? -10.482 2.215 21.498 1.00 97.50 267 ARG A CA 1
ATOM 2105 C C . ARG A 1 267 ? -11.061 3.285 22.427 1.00 97.50 267 ARG A C 1
ATOM 2107 O O . ARG A 1 267 ? -12.154 3.094 22.951 1.00 97.50 267 ARG A O 1
ATOM 2114 N N . THR A 1 268 ? -10.307 4.351 22.692 1.00 97.50 268 THR A N 1
ATOM 2115 C CA . THR A 1 268 ? -10.606 5.312 23.773 1.00 97.50 268 THR A CA 1
ATOM 2116 C C . THR A 1 268 ? -11.306 6.584 23.312 1.00 97.50 268 THR A C 1
ATOM 2118 O O . THR A 1 268 ? -11.947 7.236 24.129 1.00 97.50 268 THR A O 1
ATOM 2121 N N . SER A 1 269 ? -11.164 6.962 22.039 1.00 97.44 269 SER A N 1
ATOM 2122 C CA . SER A 1 269 ? -11.647 8.250 21.516 1.00 97.44 269 SER A CA 1
ATOM 2123 C C . SER A 1 269 ? -12.859 8.124 20.590 1.00 97.44 269 SER A C 1
ATOM 2125 O O . SER A 1 269 ? -13.603 9.088 20.461 1.00 97.44 269 SER A O 1
ATOM 2127 N N . LEU A 1 270 ? -13.073 6.968 19.951 1.00 98.31 270 LEU A N 1
ATOM 2128 C CA . LEU A 1 270 ? -14.228 6.755 19.071 1.00 98.31 270 LEU A CA 1
ATOM 2129 C C . LEU A 1 270 ? -15.460 6.272 19.846 1.00 98.31 270 LEU A C 1
ATOM 2131 O O . LEU A 1 270 ? -15.362 5.415 20.730 1.00 98.31 270 LEU A O 1
ATOM 2135 N N . SER A 1 271 ? -16.637 6.757 19.453 1.00 97.69 271 SER A N 1
ATOM 2136 C CA . SER A 1 271 ? -17.914 6.470 20.118 1.00 97.69 271 SER A CA 1
ATOM 2137 C C . SER A 1 271 ? -18.535 5.146 19.647 1.00 97.69 271 SER A C 1
ATOM 2139 O O . SER A 1 271 ? -19.577 5.110 18.980 1.00 97.69 271 SER A O 1
ATOM 2141 N N . TRP A 1 272 ? -17.888 4.026 19.980 1.00 97.44 272 TRP A N 1
ATOM 2142 C CA . TRP A 1 272 ? -18.386 2.688 19.646 1.00 97.44 272 TRP A CA 1
ATOM 2143 C C . TRP A 1 272 ? -19.706 2.367 20.363 1.00 97.44 272 TRP A C 1
ATOM 2145 O O . TRP A 1 272 ? -19.799 2.415 21.589 1.00 97.44 272 TRP A O 1
ATOM 2155 N N . LYS A 1 273 ? -20.720 1.946 19.610 1.00 95.31 273 LYS A N 1
ATOM 2156 C CA . LYS A 1 273 ? -22.002 1.459 20.123 1.00 95.31 273 LYS A CA 1
ATOM 2157 C C . LYS A 1 273 ? -21.861 0.046 20.665 1.00 95.31 273 LYS A C 1
ATOM 2159 O O . LYS A 1 273 ? -21.309 -0.825 20.005 1.00 95.31 273 LYS A O 1
ATOM 2164 N N . GLU A 1 274 ? -22.439 -0.222 21.831 1.00 90.50 274 GLU A N 1
ATOM 2165 C CA . GLU A 1 274 ? -22.369 -1.541 22.473 1.00 90.50 274 GLU A CA 1
ATOM 2166 C C . GLU A 1 274 ? -22.904 -2.675 21.576 1.00 90.50 274 GLU A C 1
ATOM 2168 O O . GLU A 1 274 ? -22.265 -3.718 21.460 1.00 90.50 274 GLU A O 1
ATOM 2173 N N . LYS A 1 275 ? -24.032 -2.442 20.887 1.00 89.38 275 LYS A N 1
ATOM 2174 C CA . LYS A 1 275 ? -24.736 -3.422 20.038 1.00 89.38 275 LYS A CA 1
ATOM 2175 C C . LYS A 1 275 ? -24.519 -3.202 18.533 1.00 89.38 275 LYS A C 1
ATOM 2177 O O . LYS A 1 275 ? -25.471 -3.277 17.761 1.00 89.38 275 LYS A O 1
ATOM 2182 N N . ALA A 1 276 ? -23.287 -2.927 18.118 1.00 92.12 276 ALA A N 1
ATOM 2183 C CA . ALA A 1 276 ? -22.912 -2.826 16.706 1.00 92.12 276 ALA A CA 1
ATOM 2184 C C . ALA A 1 276 ? -21.902 -3.913 16.313 1.00 92.12 276 ALA A C 1
ATOM 2186 O O . ALA A 1 276 ? -21.151 -4.397 17.164 1.00 92.12 276 ALA A O 1
ATOM 2187 N N . SER A 1 277 ? -21.843 -4.254 15.022 1.00 92.62 277 SER A N 1
ATOM 2188 C CA . SER A 1 277 ? -20.652 -4.913 14.473 1.00 92.62 277 SER A CA 1
ATOM 2189 C C . SER A 1 277 ? -19.534 -3.876 14.414 1.00 92.62 277 SER A C 1
ATOM 2191 O O . SER A 1 277 ? -19.712 -2.833 13.783 1.00 92.62 277 SER A O 1
ATOM 2193 N N . LYS A 1 278 ? -18.410 -4.125 15.094 1.00 96.38 278 LYS A N 1
ATOM 2194 C CA . LYS A 1 278 ? -17.316 -3.155 15.240 1.00 96.38 278 LYS A CA 1
ATOM 2195 C C . LYS A 1 278 ? -16.065 -3.639 14.529 1.00 96.38 278 LYS A C 1
ATOM 2197 O O . LYS A 1 278 ? -15.524 -4.686 14.886 1.00 96.38 278 LYS A O 1
ATOM 2202 N N . SER A 1 279 ? -15.574 -2.844 13.587 1.00 97.62 279 SER A N 1
ATOM 2203 C CA . SER A 1 279 ? -14.345 -3.147 12.855 1.00 97.62 279 SER A CA 1
ATOM 2204 C C . SER A 1 279 ? -13.427 -1.943 12.772 1.00 97.62 279 SER A C 1
ATOM 2206 O O . SER A 1 279 ? -13.847 -0.865 12.361 1.00 97.62 279 SER A O 1
ATOM 2208 N N . LEU A 1 280 ? -12.158 -2.142 13.107 1.00 98.69 280 LEU A N 1
ATOM 2209 C CA . LEU A 1 280 ? -11.089 -1.192 12.831 1.00 98.69 280 LEU A CA 1
ATOM 2210 C C . LEU A 1 280 ? -10.282 -1.699 11.634 1.00 98.69 280 LEU A C 1
ATOM 2212 O O . LEU A 1 280 ? -9.801 -2.826 11.643 1.00 98.69 280 LEU A O 1
ATOM 2216 N N . VAL A 1 281 ? -10.120 -0.879 10.606 1.00 98.38 281 VAL A N 1
ATOM 2217 C CA . VAL A 1 281 ? -9.265 -1.162 9.452 1.00 98.38 281 VAL A CA 1
ATOM 2218 C C . VAL A 1 281 ? -7.993 -0.344 9.613 1.00 98.38 281 VAL A C 1
ATOM 2220 O O . VAL A 1 281 ? -8.066 0.878 9.606 1.00 98.38 281 VAL A O 1
ATOM 2223 N N . VAL A 1 282 ? -6.846 -0.994 9.793 1.00 98.31 282 VAL A N 1
ATOM 2224 C CA . VAL A 1 282 ? -5.535 -0.339 9.926 1.00 98.31 282 VAL A CA 1
ATOM 2225 C C . VAL A 1 282 ? -4.792 -0.477 8.606 1.00 98.31 282 VAL A C 1
ATOM 2227 O O . VAL A 1 282 ? -4.507 -1.598 8.193 1.00 98.31 282 VAL A O 1
ATOM 2230 N N . ILE A 1 283 ? -4.509 0.644 7.945 1.00 97.38 283 ILE A N 1
ATOM 2231 C CA . ILE A 1 283 ? -3.869 0.704 6.627 1.00 97.38 283 ILE A CA 1
ATOM 2232 C C . ILE A 1 283 ? -2.519 1.405 6.759 1.00 97.38 283 ILE A C 1
ATOM 2234 O O . ILE A 1 283 ? -2.476 2.577 7.126 1.00 97.38 283 ILE A O 1
ATOM 2238 N N . GLY A 1 284 ? -1.444 0.708 6.404 1.00 95.50 284 GLY A N 1
ATOM 2239 C CA . GLY A 1 284 ? -0.083 1.242 6.440 1.00 95.50 284 GLY A CA 1
ATOM 2240 C C . GLY A 1 284 ? 0.940 0.210 5.975 1.00 95.50 284 GLY A C 1
ATOM 2241 O O . GLY A 1 284 ? 0.566 -0.884 5.550 1.00 95.50 284 GLY A O 1
ATOM 2242 N N . ASP A 1 285 ? 2.225 0.533 6.019 1.00 92.94 285 ASP A N 1
ATOM 2243 C CA . ASP A 1 285 ? 3.328 -0.296 5.510 1.00 92.94 285 ASP A CA 1
ATOM 2244 C C . ASP A 1 285 ? 4.403 -0.635 6.564 1.00 92.94 285 ASP A C 1
ATOM 2246 O O . ASP A 1 285 ? 5.221 -1.536 6.337 1.00 92.94 285 ASP A O 1
ATOM 2250 N N . ALA A 1 286 ? 4.340 -0.008 7.739 1.00 93.50 286 ALA A N 1
ATOM 2251 C CA . ALA A 1 286 ? 5.366 -0.035 8.781 1.00 93.50 286 ALA A CA 1
ATOM 2252 C C . ALA A 1 286 ? 5.041 -0.915 10.011 1.00 93.50 286 ALA A C 1
ATOM 2254 O O . ALA A 1 286 ? 4.007 -1.579 10.085 1.00 93.50 286 ALA A O 1
ATOM 2255 N N . THR A 1 287 ? 5.955 -0.970 10.985 1.00 94.81 287 THR A N 1
ATOM 2256 C CA . THR A 1 287 ? 5.741 -1.627 12.295 1.00 94.81 287 THR A CA 1
ATOM 2257 C C . THR A 1 287 ? 5.475 -0.612 13.409 1.00 94.81 287 THR A C 1
ATOM 2259 O O . THR A 1 287 ? 5.923 0.519 13.286 1.00 94.81 287 THR A O 1
ATOM 2262 N N . PRO A 1 288 ? 4.810 -0.987 14.519 1.00 96.19 288 PRO A N 1
ATOM 2263 C CA . PRO A 1 288 ? 4.666 -0.120 15.689 1.00 96.19 288 PRO A CA 1
ATOM 2264 C C . PRO A 1 288 ? 6.006 0.148 16.373 1.00 96.19 288 PRO A C 1
ATOM 2266 O O . PRO A 1 288 ? 6.899 -0.709 16.347 1.00 96.19 288 PRO A O 1
ATOM 2269 N N . HIS A 1 289 ? 6.092 1.266 17.092 1.00 95.50 289 HIS A N 1
ATOM 2270 C CA . HIS A 1 289 ? 7.161 1.472 18.065 1.00 95.50 289 HIS A CA 1
ATOM 2271 C C . HIS A 1 289 ? 7.003 0.513 19.253 1.00 95.50 289 HIS A C 1
ATOM 2273 O O . HIS A 1 289 ? 5.907 0.218 19.742 1.00 95.50 289 HIS A O 1
ATOM 2279 N N . GLY A 1 290 ? 8.123 0.020 19.771 1.00 95.00 290 GLY A N 1
ATOM 2280 C CA . GLY A 1 290 ? 8.165 -0.780 20.985 1.00 95.00 290 GLY A CA 1
ATOM 2281 C C . GLY A 1 290 ? 7.914 0.062 22.244 1.00 95.00 290 GLY A C 1
ATOM 2282 O O . GLY A 1 290 ? 8.262 1.242 22.296 1.00 95.00 290 GLY A O 1
ATOM 2283 N N . PRO A 1 291 ? 7.409 -0.532 23.341 1.00 94.56 291 PRO A N 1
ATOM 2284 C CA . PRO A 1 291 ? 7.150 0.200 24.588 1.00 94.56 291 PRO A CA 1
ATOM 2285 C C . PRO A 1 291 ? 8.426 0.744 25.249 1.00 94.56 291 PRO A C 1
ATOM 2287 O O . PRO A 1 291 ? 8.362 1.612 26.117 1.00 94.56 291 PRO A O 1
ATOM 2290 N N . LYS A 1 292 ? 9.600 0.223 24.870 1.00 94.00 292 LYS A N 1
ATOM 2291 C CA . LYS A 1 292 ? 10.909 0.686 25.351 1.00 94.00 292 LYS A CA 1
ATOM 2292 C C . LYS A 1 292 ? 11.562 1.704 24.419 1.00 94.00 292 LYS A C 1
ATOM 2294 O O . LYS A 1 292 ? 12.575 2.282 24.812 1.00 94.00 292 LYS A O 1
ATOM 2299 N N . ASP A 1 293 ? 10.996 1.933 23.239 1.00 92.31 293 ASP A N 1
ATOM 2300 C CA . ASP A 1 293 ? 11.563 2.872 22.281 1.00 92.31 293 ASP A CA 1
ATOM 2301 C C . ASP A 1 293 ? 11.420 4.296 22.808 1.00 92.31 293 ASP A C 1
ATOM 2303 O O . ASP A 1 293 ? 10.475 4.642 23.529 1.00 92.31 293 ASP A O 1
ATOM 2307 N N . PHE A 1 294 ? 12.419 5.124 22.511 1.00 89.75 294 PHE A N 1
ATOM 2308 C CA . PHE A 1 294 ? 12.455 6.498 23.000 1.00 89.75 294 PHE A CA 1
ATOM 2309 C C . PHE A 1 294 ? 11.344 7.344 22.366 1.00 89.75 294 PHE A C 1
ATOM 2311 O O . PHE A 1 294 ? 10.708 8.119 23.080 1.00 89.75 294 PHE A O 1
ATOM 2318 N N . ALA A 1 295 ? 11.078 7.129 21.071 1.00 87.94 295 ALA A N 1
ATOM 2319 C CA . ALA A 1 295 ? 10.036 7.809 20.306 1.00 87.94 295 ALA A CA 1
ATOM 2320 C C . ALA A 1 295 ? 8.629 7.560 20.875 1.00 87.94 295 ALA A C 1
ATOM 2322 O O . ALA A 1 295 ? 7.853 8.504 20.994 1.00 87.94 295 ALA A O 1
ATOM 2323 N N . ASN A 1 296 ? 8.337 6.340 21.345 1.00 92.19 296 ASN A N 1
ATOM 2324 C CA . ASN A 1 296 ? 7.069 6.000 21.992 1.00 92.19 296 ASN A CA 1
ATOM 2325 C C . ASN A 1 296 ? 6.940 6.678 23.366 1.00 92.19 296 ASN A C 1
ATOM 2327 O O . ASN A 1 296 ? 7.245 6.101 24.419 1.00 92.19 296 ASN A O 1
ATOM 2331 N N . LYS A 1 297 ? 6.487 7.937 23.367 1.00 89.19 297 LYS A N 1
ATOM 2332 C CA . LYS A 1 297 ? 6.279 8.747 24.580 1.00 89.19 297 LYS A CA 1
ATOM 2333 C C . LYS A 1 297 ? 5.203 8.147 25.491 1.00 89.19 297 LYS A C 1
ATOM 2335 O O . LYS A 1 297 ? 5.259 8.327 26.704 1.00 89.19 297 LYS A O 1
ATOM 2340 N N . SER A 1 298 ? 4.237 7.425 24.919 1.00 90.44 298 SER A N 1
ATOM 2341 C CA . SER A 1 298 ? 3.108 6.834 25.648 1.00 90.44 298 SER A CA 1
ATOM 2342 C C . SER A 1 298 ? 3.428 5.480 26.289 1.00 90.44 298 SER A C 1
ATOM 2344 O O . SER A 1 298 ? 2.646 5.010 27.112 1.00 90.44 298 SER A O 1
ATOM 2346 N N . LYS A 1 299 ? 4.566 4.865 25.934 1.00 95.94 299 LYS A N 1
ATOM 2347 C CA . LYS A 1 299 ? 5.015 3.539 26.398 1.00 95.94 299 LYS A CA 1
ATOM 2348 C C . LYS A 1 299 ? 3.964 2.444 26.194 1.00 95.94 299 LYS A C 1
ATOM 2350 O O . LYS A 1 299 ? 3.900 1.483 26.959 1.00 95.94 299 LYS A O 1
ATOM 2355 N N . LEU A 1 300 ? 3.137 2.610 25.163 1.00 97.25 300 LEU A N 1
ATOM 2356 C CA . LEU A 1 300 ? 2.081 1.669 24.819 1.00 97.25 300 LEU A CA 1
ATOM 2357 C C . LEU A 1 300 ? 2.678 0.416 24.182 1.00 97.25 300 LEU A C 1
ATOM 2359 O O . LEU A 1 300 ? 3.687 0.472 23.483 1.00 97.25 300 LEU A O 1
ATOM 2363 N N . ASP A 1 301 ? 2.021 -0.711 24.418 1.00 98.00 301 ASP A N 1
ATOM 2364 C CA . ASP A 1 301 ? 2.334 -1.986 23.787 1.00 98.00 301 ASP A CA 1
ATOM 2365 C C . ASP A 1 301 ? 1.172 -2.363 22.871 1.00 98.00 301 ASP A C 1
ATOM 2367 O O . ASP A 1 301 ? 0.045 -2.586 23.328 1.00 98.00 301 ASP A O 1
ATOM 2371 N N . TRP A 1 302 ? 1.445 -2.441 21.570 1.00 98.06 302 TRP A N 1
ATOM 2372 C CA . TRP A 1 302 ? 0.422 -2.721 20.570 1.00 98.06 302 TRP A CA 1
ATOM 2373 C C . TRP A 1 302 ? -0.288 -4.062 20.803 1.00 98.06 302 TRP A C 1
ATOM 2375 O O . TRP A 1 302 ? -1.468 -4.173 20.476 1.00 98.06 302 TRP A O 1
ATOM 2385 N N . ARG A 1 303 ? 0.374 -5.070 21.398 1.00 98.38 303 ARG A N 1
ATOM 2386 C CA . ARG A 1 303 ? -0.268 -6.363 21.698 1.00 98.38 303 ARG A CA 1
ATOM 2387 C C . ARG A 1 303 ? -1.301 -6.222 22.807 1.00 98.38 303 ARG A C 1
ATOM 2389 O O . ARG A 1 303 ? -2.377 -6.808 22.726 1.00 98.38 303 ARG A O 1
ATOM 2396 N N . GLN A 1 304 ? -1.000 -5.414 23.822 1.00 98.31 304 GLN A N 1
ATOM 2397 C CA . GLN A 1 304 ? -1.930 -5.136 24.920 1.00 98.31 304 GLN A CA 1
ATOM 2398 C C . GLN A 1 304 ? -3.129 -4.313 24.434 1.00 98.31 304 GLN A C 1
ATOM 2400 O O . GLN A 1 304 ? -4.269 -4.583 24.821 1.00 98.31 304 GLN A O 1
ATOM 2405 N N . GLU A 1 305 ? -2.900 -3.347 23.541 1.00 98.50 305 GLU A N 1
ATOM 2406 C CA . GLU A 1 305 ? -3.988 -2.582 22.926 1.00 98.50 305 GLU A CA 1
ATOM 2407 C C . GLU A 1 305 ? -4.834 -3.441 21.977 1.00 98.50 305 GLU A C 1
ATOM 2409 O O . GLU A 1 305 ? -6.060 -3.331 21.993 1.00 98.50 305 GLU A O 1
ATOM 2414 N N . ALA A 1 306 ? -4.222 -4.357 21.219 1.00 98.62 306 ALA A N 1
ATOM 2415 C CA . ALA A 1 306 ? -4.943 -5.324 20.394 1.00 98.62 306 ALA A CA 1
ATOM 2416 C C . ALA A 1 306 ? -5.859 -6.225 21.242 1.00 98.62 306 ALA A C 1
ATOM 2418 O O . ALA A 1 306 ? -7.032 -6.402 20.907 1.00 98.62 306 ALA A O 1
ATOM 2419 N N . GLU A 1 307 ? -5.380 -6.731 22.382 1.00 98.50 307 GLU A N 1
ATOM 2420 C CA . GLU A 1 307 ? -6.234 -7.515 23.282 1.00 98.50 307 GLU A CA 1
ATOM 2421 C C . GLU A 1 307 ? -7.335 -6.674 23.937 1.00 98.50 307 GLU A C 1
ATOM 2423 O O . GLU A 1 307 ? -8.464 -7.140 24.100 1.00 98.50 307 GLU A O 1
ATOM 2428 N N . SER A 1 308 ? -7.058 -5.406 24.239 1.00 98.50 308 SER A N 1
ATOM 2429 C CA . SER A 1 308 ? -8.071 -4.481 24.756 1.00 98.50 308 SER A CA 1
ATOM 2430 C C . SER A 1 308 ? -9.162 -4.179 23.716 1.00 98.50 308 SER A C 1
ATOM 2432 O O . SER A 1 308 ? -10.341 -4.083 24.056 1.00 98.50 308 SER A O 1
ATOM 2434 N N . LEU A 1 309 ? -8.806 -4.065 22.431 1.00 98.38 309 LEU A N 1
ATOM 2435 C CA . LEU A 1 309 ? -9.769 -3.930 21.331 1.00 98.38 309 LEU A CA 1
ATOM 2436 C C . LEU A 1 309 ? -10.659 -5.172 21.209 1.00 98.38 309 LEU A C 1
ATOM 2438 O O . LEU A 1 309 ? -11.884 -5.046 21.134 1.00 98.38 309 LEU A O 1
ATOM 2442 N N . LYS A 1 310 ? -10.059 -6.365 21.268 1.00 98.06 310 LYS A N 1
ATOM 2443 C CA . LYS A 1 310 ? -10.785 -7.640 21.246 1.00 98.06 310 LYS A CA 1
ATOM 2444 C C . LYS A 1 310 ? -11.783 -7.754 22.397 1.00 98.06 310 LYS A C 1
ATOM 2446 O O . LYS A 1 310 ? -12.927 -8.142 22.169 1.00 98.06 310 LYS A O 1
ATOM 2451 N N . GLN A 1 311 ? -11.384 -7.383 23.616 1.00 97.50 311 GLN A N 1
ATOM 2452 C CA . GLN A 1 311 ? -12.273 -7.366 24.787 1.00 97.50 311 GLN A CA 1
ATOM 2453 C C . GLN A 1 311 ? -13.474 -6.425 24.593 1.00 97.50 311 GLN A C 1
ATOM 2455 O O . GLN A 1 311 ? -14.575 -6.734 25.043 1.00 97.50 311 GLN A O 1
ATOM 2460 N N . ASN A 1 312 ? -13.298 -5.331 23.844 1.00 96.50 312 ASN A N 1
ATOM 2461 C CA . ASN A 1 312 ? -14.372 -4.402 23.474 1.00 96.50 312 ASN A CA 1
ATOM 2462 C C . ASN A 1 312 ? -15.214 -4.866 22.264 1.00 96.50 312 ASN A C 1
ATOM 2464 O O . ASN A 1 312 ? -16.116 -4.140 21.817 1.00 96.50 312 ASN A O 1
ATOM 2468 N N . GLY A 1 313 ? -14.939 -6.063 21.734 1.00 96.31 313 GLY A N 1
ATOM 2469 C CA . GLY A 1 313 ? -15.610 -6.645 20.573 1.00 96.31 313 GLY A CA 1
ATOM 2470 C C . GLY A 1 313 ? -15.212 -6.006 19.242 1.00 96.31 313 GLY A C 1
ATOM 2471 O O . GLY A 1 313 ? -15.988 -6.078 18.293 1.00 96.31 313 GLY A O 1
ATOM 2472 N N . ILE A 1 314 ? -14.052 -5.344 19.175 1.00 97.88 314 ILE A N 1
ATOM 2473 C CA . ILE A 1 314 ? -13.542 -4.686 17.968 1.00 97.88 314 ILE A CA 1
ATOM 2474 C C . ILE A 1 314 ? -12.536 -5.619 17.294 1.00 97.88 314 ILE A C 1
ATOM 2476 O O . ILE A 1 314 ? -11.473 -5.903 17.849 1.00 97.88 314 ILE A O 1
ATOM 2480 N N . LYS A 1 315 ? -12.857 -6.074 16.082 1.00 97.00 315 LYS A N 1
ATOM 2481 C CA . LYS A 1 315 ? -11.923 -6.833 15.235 1.00 97.00 315 LYS A CA 1
ATOM 2482 C C . LYS A 1 315 ? -11.088 -5.897 14.373 1.00 97.00 315 LYS A C 1
ATOM 2484 O O . LYS A 1 315 ? -11.565 -4.832 13.974 1.00 97.00 315 LYS A O 1
ATOM 2489 N N . VAL A 1 316 ? -9.859 -6.306 14.065 1.00 98.38 316 VAL A N 1
ATOM 2490 C CA . VAL A 1 316 ? -8.937 -5.501 13.262 1.00 98.38 316 VAL A CA 1
ATOM 2491 C C . VAL A 1 316 ? -8.690 -6.141 11.901 1.00 98.38 316 VAL A C 1
ATOM 2493 O O . VAL A 1 316 ? -8.175 -7.252 11.796 1.00 98.38 316 VAL A O 1
ATOM 2496 N N . TYR A 1 317 ? -9.033 -5.405 10.849 1.00 98.25 317 TYR A N 1
ATOM 2497 C CA . TYR A 1 317 ? -8.574 -5.658 9.490 1.00 98.25 317 TYR A CA 1
ATOM 2498 C C . TYR A 1 317 ? -7.223 -4.973 9.312 1.00 98.25 317 TYR A C 1
ATOM 2500 O O . TYR A 1 317 ? -7.154 -3.748 9.236 1.00 98.25 317 TYR A O 1
ATOM 2508 N N . SER A 1 318 ? -6.147 -5.746 9.278 1.00 97.19 318 SER A N 1
ATOM 2509 C CA . SER A 1 318 ? -4.791 -5.225 9.148 1.00 97.19 318 SER A CA 1
ATOM 2510 C C . SER A 1 318 ? -4.382 -5.265 7.667 1.00 97.19 318 SER A C 1
ATOM 2512 O O . SER A 1 318 ? -4.093 -6.317 7.096 1.00 97.19 318 SER A O 1
ATOM 2514 N N . VAL A 1 319 ? -4.416 -4.103 7.013 1.00 96.88 319 VAL A N 1
ATOM 2515 C CA . VAL A 1 319 ? -4.145 -3.927 5.581 1.00 96.88 319 VAL A CA 1
ATOM 2516 C C . VAL A 1 319 ? -2.721 -3.418 5.398 1.00 96.88 319 VAL A C 1
ATOM 2518 O O . VAL A 1 319 ? -2.439 -2.229 5.543 1.00 96.88 319 VAL A O 1
ATOM 2521 N N . ARG A 1 320 ? -1.820 -4.333 5.052 1.00 95.00 320 ARG A N 1
ATOM 2522 C CA . ARG A 1 320 ? -0.404 -4.034 4.860 1.00 95.00 320 ARG A CA 1
ATOM 2523 C C . ARG A 1 320 ? -0.116 -3.592 3.431 1.00 95.00 320 ARG A C 1
ATOM 2525 O O . ARG A 1 320 ? -0.341 -4.346 2.486 1.00 95.00 320 ARG A O 1
ATOM 2532 N N . CYS A 1 321 ? 0.435 -2.403 3.273 1.00 92.56 321 CYS A N 1
ATOM 2533 C CA . CYS A 1 321 ? 0.800 -1.800 2.002 1.00 92.56 321 CYS A CA 1
ATOM 2534 C C . CYS A 1 321 ? 2.253 -2.109 1.620 1.00 92.56 321 CYS A C 1
ATOM 2536 O O . CYS A 1 321 ? 3.065 -2.441 2.481 1.00 92.56 321 CYS A O 1
ATOM 2538 N N . LEU A 1 322 ? 2.569 -2.031 0.318 1.00 84.44 322 LEU A N 1
ATOM 2539 C CA . LEU A 1 322 ? 3.922 -2.137 -0.277 1.00 84.44 322 LEU A CA 1
ATOM 2540 C C . LEU A 1 322 ? 4.718 -3.431 0.005 1.00 84.44 322 LEU A C 1
ATOM 2542 O O . LEU A 1 322 ? 5.784 -3.644 -0.567 1.00 84.44 322 LEU A O 1
ATOM 2546 N N . SER A 1 323 ? 4.171 -4.317 0.829 1.00 79.75 323 SER A N 1
ATOM 2547 C CA . SER A 1 323 ? 4.639 -5.659 1.158 1.00 79.75 323 SER A CA 1
ATOM 2548 C C . SER A 1 323 ? 6.012 -5.795 1.818 1.00 79.75 323 SER A C 1
ATOM 2550 O O . SER A 1 323 ? 6.531 -6.910 1.844 1.00 79.75 323 SER A O 1
ATOM 2552 N N . TRP A 1 324 ? 6.548 -4.779 2.495 1.00 78.88 324 TRP A N 1
ATOM 2553 C CA . TRP A 1 324 ? 7.877 -4.873 3.121 1.00 78.88 324 TRP A CA 1
ATOM 2554 C C . TRP A 1 324 ? 7.970 -6.006 4.153 1.00 78.88 324 TRP A C 1
ATOM 2556 O O . TRP A 1 324 ? 7.164 -6.092 5.081 1.00 78.88 324 TRP A O 1
ATOM 2566 N N . SER A 1 325 ? 8.939 -6.906 3.980 1.00 73.12 325 SER A N 1
ATOM 2567 C CA . SER A 1 325 ? 9.066 -8.141 4.768 1.00 73.12 325 SER A CA 1
ATOM 2568 C C . SER A 1 325 ? 9.026 -7.944 6.290 1.00 73.12 325 SER A C 1
ATOM 2570 O O . SER A 1 325 ? 8.477 -8.779 7.005 1.00 73.12 325 SER A O 1
ATOM 2572 N N . GLU A 1 326 ? 9.555 -6.822 6.768 1.00 81.31 326 GLU A N 1
ATOM 2573 C CA . GLU A 1 326 ? 9.742 -6.461 8.168 1.00 81.31 326 GLU A CA 1
ATOM 2574 C C . GLU A 1 326 ? 8.413 -6.205 8.897 1.00 81.31 326 GLU A C 1
ATOM 2576 O O . GLU A 1 326 ? 8.299 -6.523 10.079 1.00 81.31 326 GLU A O 1
ATOM 2581 N N . SER A 1 327 ? 7.380 -5.714 8.200 1.00 88.56 327 SER A N 1
ATOM 2582 C CA . SER A 1 327 ? 6.066 -5.435 8.799 1.00 88.56 327 SER A CA 1
ATOM 2583 C C . SER A 1 327 ? 5.092 -6.611 8.737 1.00 88.56 327 SER A C 1
ATOM 2585 O O . SER A 1 327 ? 4.075 -6.615 9.429 1.00 88.56 327 SER A O 1
ATOM 2587 N N . LYS A 1 328 ? 5.388 -7.659 7.956 1.00 92.19 328 LYS A N 1
ATOM 2588 C CA . LYS A 1 328 ? 4.448 -8.763 7.691 1.00 92.19 328 LYS A CA 1
ATOM 2589 C C . LYS A 1 328 ? 3.918 -9.442 8.955 1.00 92.19 328 LYS A C 1
ATOM 2591 O O . LYS A 1 328 ? 2.714 -9.676 9.056 1.00 92.19 328 LYS A O 1
ATOM 2596 N N . GLU A 1 329 ? 4.803 -9.754 9.896 1.00 94.94 329 GLU A N 1
ATOM 2597 C CA . GLU A 1 329 ? 4.429 -10.484 11.110 1.00 94.94 329 GLU A CA 1
ATOM 2598 C C . GLU A 1 329 ? 3.576 -9.635 12.057 1.00 94.94 329 GLU A C 1
ATOM 2600 O O . GLU A 1 329 ? 2.598 -10.145 12.598 1.00 94.94 329 GLU A O 1
ATOM 2605 N N . PHE A 1 330 ? 3.855 -8.331 12.168 1.00 96.44 330 PHE A N 1
ATOM 2606 C CA . PHE A 1 330 ? 3.029 -7.406 12.950 1.00 96.44 330 PHE A CA 1
ATOM 2607 C C . PHE A 1 330 ? 1.571 -7.408 12.471 1.00 96.44 330 PHE A C 1
ATOM 2609 O O . PHE A 1 330 ? 0.660 -7.670 13.257 1.00 96.44 330 PHE A O 1
ATOM 2616 N N . TYR A 1 331 ? 1.342 -7.177 11.174 1.00 97.75 331 TYR A N 1
ATOM 2617 C CA . TYR A 1 331 ? -0.015 -7.115 10.629 1.00 97.75 331 TYR A CA 1
ATOM 2618 C C . TYR A 1 331 ? -0.753 -8.453 10.794 1.00 97.75 331 TYR A C 1
ATOM 2620 O O . TYR A 1 331 ? -1.918 -8.468 11.202 1.00 97.75 331 TYR A O 1
ATOM 2628 N N . LYS A 1 332 ? -0.089 -9.585 10.527 1.00 96.75 332 LYS A N 1
ATOM 2629 C CA . LYS A 1 332 ? -0.685 -10.916 10.725 1.00 96.75 332 LYS A CA 1
ATOM 2630 C C . LYS A 1 332 ? -1.084 -11.163 12.175 1.00 96.75 332 LYS A C 1
ATOM 2632 O O . LYS A 1 332 ? -2.192 -11.624 12.440 1.00 96.75 332 LYS A O 1
ATOM 2637 N N . GLU A 1 333 ? -0.186 -10.870 13.107 1.00 98.06 333 GLU A N 1
ATOM 2638 C CA . GLU A 1 333 ? -0.424 -11.098 14.527 1.00 98.06 333 GLU A CA 1
ATOM 2639 C C . GLU A 1 333 ? -1.539 -10.183 15.062 1.00 98.06 333 GLU A C 1
ATOM 2641 O O . GLU A 1 333 ? -2.415 -10.663 15.777 1.00 98.06 333 GLU A O 1
ATOM 2646 N N . LEU A 1 334 ? -1.602 -8.916 14.633 1.00 98.44 334 LEU A N 1
ATOM 2647 C CA . LEU A 1 334 ? -2.683 -7.985 14.983 1.00 98.44 334 LEU A CA 1
ATOM 2648 C C . LEU A 1 334 ? -4.073 -8.495 14.559 1.00 98.44 334 LEU A C 1
ATOM 2650 O O . LEU A 1 334 ? -5.024 -8.467 15.349 1.00 98.44 334 LEU A O 1
ATOM 2654 N N . ALA A 1 335 ? -4.197 -8.996 13.327 1.00 97.56 335 ALA A N 1
ATOM 2655 C CA . ALA A 1 335 ? -5.441 -9.605 12.857 1.00 97.56 335 ALA A CA 1
ATOM 2656 C C . ALA A 1 335 ? -5.795 -10.857 13.673 1.00 97.56 335 ALA A C 1
ATOM 2658 O O . ALA A 1 335 ? -6.933 -11.000 14.122 1.00 97.56 335 ALA A O 1
ATOM 2659 N N . ASN A 1 336 ? -4.815 -11.730 13.925 1.00 97.75 336 ASN A N 1
ATOM 2660 C CA . ASN A 1 336 ? -5.020 -12.971 14.671 1.00 97.75 336 ASN A CA 1
ATOM 2661 C C . ASN A 1 336 ? -5.471 -12.727 16.116 1.00 97.75 336 ASN A C 1
ATOM 2663 O O . ASN A 1 336 ? -6.404 -13.382 16.578 1.00 97.75 336 ASN A O 1
ATOM 2667 N N . ILE A 1 337 ? -4.844 -11.777 16.821 1.00 98.31 337 ILE A N 1
ATOM 2668 C CA . ILE A 1 337 ? -5.206 -11.422 18.200 1.00 98.31 337 ILE A CA 1
ATOM 2669 C C . ILE A 1 337 ? -6.689 -11.049 18.272 1.00 98.31 337 ILE A C 1
ATOM 2671 O O . ILE A 1 337 ? -7.430 -11.581 19.102 1.00 98.31 337 ILE A O 1
ATOM 2675 N N . THR A 1 338 ? -7.135 -10.186 17.360 1.00 97.44 338 THR A N 1
ATOM 2676 C CA . THR A 1 338 ? -8.479 -9.592 17.377 1.00 97.44 338 THR A CA 1
ATOM 2677 C C . THR A 1 338 ? -9.546 -10.430 16.667 1.00 97.44 338 THR A C 1
ATOM 2679 O O . THR A 1 338 ? -10.727 -10.088 16.723 1.00 97.44 338 THR A O 1
ATOM 2682 N N . GLY A 1 339 ? -9.160 -11.534 16.018 1.00 95.38 339 GLY A N 1
ATOM 2683 C CA . GLY A 1 339 ? -10.059 -12.358 15.204 1.00 95.38 339 GLY A CA 1
ATOM 2684 C C . GLY A 1 339 ? -10.519 -11.677 13.909 1.00 95.38 339 GLY A C 1
ATOM 2685 O O . GLY A 1 339 ? -11.594 -11.995 13.401 1.00 95.38 339 GLY A O 1
ATOM 2686 N N . GLY A 1 340 ? -9.747 -10.706 13.415 1.00 95.50 340 GLY A N 1
ATOM 2687 C CA . GLY A 1 340 ? -9.980 -10.027 12.143 1.00 95.50 340 GLY A CA 1
ATOM 2688 C C . GLY A 1 340 ? -9.232 -10.677 10.976 1.00 95.50 340 GLY A C 1
ATOM 2689 O O . GLY A 1 340 ? -8.953 -11.875 10.992 1.00 95.50 340 GLY A O 1
ATOM 2690 N N . PHE A 1 341 ? -8.915 -9.888 9.946 1.00 96.06 341 PHE A N 1
ATOM 2691 C CA . PHE A 1 341 ? -8.277 -10.378 8.720 1.00 96.06 341 PHE A CA 1
ATOM 2692 C C . PHE A 1 341 ? -6.997 -9.617 8.398 1.00 96.06 341 PHE A C 1
ATOM 2694 O O . PHE A 1 341 ? -6.958 -8.391 8.452 1.00 96.06 341 PHE A O 1
ATOM 2701 N N . TYR A 1 342 ? -5.977 -10.368 7.996 1.00 95.94 342 TYR A N 1
ATOM 2702 C CA . TYR A 1 342 ? -4.764 -9.832 7.397 1.00 95.94 342 TYR A CA 1
ATOM 2703 C C . TYR A 1 342 ? -4.939 -9.726 5.885 1.00 95.94 342 TYR A C 1
ATOM 2705 O O . TYR A 1 342 ? -5.283 -10.714 5.238 1.00 95.94 342 TYR A O 1
ATOM 2713 N N . LEU A 1 343 ? -4.677 -8.549 5.326 1.00 95.25 343 LEU A N 1
ATOM 2714 C CA . LEU A 1 343 ? -4.770 -8.281 3.895 1.00 95.25 343 LEU A CA 1
ATOM 2715 C C . LEU A 1 343 ? -3.502 -7.565 3.423 1.00 95.25 343 LEU A C 1
ATOM 2717 O O . LEU A 1 343 ? -2.890 -6.806 4.170 1.00 95.25 343 LEU A O 1
ATOM 2721 N N . GLU A 1 344 ? -3.119 -7.773 2.168 1.00 93.38 344 GLU A N 1
ATOM 2722 C CA . GLU A 1 344 ? -2.018 -7.040 1.539 1.00 93.38 344 GLU A CA 1
ATOM 2723 C C . GLU A 1 344 ? -2.578 -6.126 0.450 1.00 93.38 344 GLU A C 1
ATOM 2725 O O . GLU A 1 344 ? -3.370 -6.581 -0.369 1.00 93.38 344 GLU A O 1
ATOM 2730 N N . LEU A 1 345 ? -2.163 -4.862 0.408 1.00 92.75 345 LEU A N 1
ATOM 2731 C CA . LEU A 1 345 ? -2.489 -3.917 -0.658 1.00 92.75 345 LEU A CA 1
ATOM 2732 C C . LEU A 1 345 ? -1.231 -3.647 -1.486 1.00 92.75 345 LEU A C 1
ATOM 2734 O O . LEU A 1 345 ? -0.347 -2.889 -1.084 1.00 92.75 345 LEU A O 1
ATOM 2738 N N . HIS A 1 346 ? -1.141 -4.274 -2.659 1.00 90.38 346 HIS A N 1
ATOM 2739 C CA . HIS A 1 346 ? 0.049 -4.146 -3.508 1.00 90.38 346 HIS A CA 1
ATOM 2740 C C . HIS A 1 346 ? -0.002 -2.914 -4.415 1.00 90.38 346 HIS A C 1
ATOM 2742 O O . HIS A 1 346 ? 1.038 -2.341 -4.726 1.00 90.38 346 HIS A O 1
ATOM 2748 N N . GLN A 1 347 ? -1.194 -2.511 -4.858 1.00 90.88 347 GLN A N 1
ATOM 2749 C CA . GLN A 1 347 ? -1.405 -1.353 -5.729 1.00 90.88 347 GLN A CA 1
ATOM 2750 C C . GLN A 1 347 ? -2.349 -0.365 -5.050 1.00 90.88 347 GLN A C 1
ATOM 2752 O O . GLN A 1 347 ? -3.501 -0.700 -4.788 1.00 90.88 347 GLN A O 1
ATOM 2757 N N . PHE A 1 348 ? -1.906 0.871 -4.826 1.00 91.25 348 PHE A N 1
ATOM 2758 C CA . PHE A 1 348 ? -2.724 1.902 -4.175 1.00 91.25 348 PHE A CA 1
ATOM 2759 C C . PHE A 1 348 ? -4.012 2.227 -4.933 1.00 91.25 348 PHE A C 1
ATOM 2761 O O . PHE A 1 348 ? -5.015 2.595 -4.329 1.00 91.25 348 PHE A O 1
ATOM 2768 N N . THR A 1 349 ? -4.033 2.019 -6.248 1.00 89.56 349 THR A N 1
ATOM 2769 C CA . THR A 1 349 ? -5.237 2.176 -7.076 1.00 89.56 349 THR A CA 1
ATOM 2770 C C . THR A 1 349 ? -6.374 1.224 -6.680 1.00 89.56 349 THR A C 1
ATOM 2772 O O . THR A 1 349 ? -7.531 1.512 -6.982 1.00 89.56 349 THR A O 1
ATOM 2775 N N . ALA A 1 350 ? -6.082 0.129 -5.967 1.00 91.38 350 ALA A N 1
ATOM 2776 C CA . ALA A 1 350 ? -7.077 -0.827 -5.482 1.00 91.38 350 ALA A CA 1
ATOM 2777 C C . ALA A 1 350 ? -7.699 -0.448 -4.122 1.00 91.38 350 ALA A C 1
ATOM 2779 O O . ALA A 1 350 ? -8.601 -1.145 -3.660 1.00 91.38 350 ALA A O 1
ATOM 2780 N N . ILE A 1 351 ? -7.274 0.646 -3.473 1.00 92.06 351 ILE A N 1
ATOM 2781 C CA . ILE A 1 351 ? -7.714 0.986 -2.106 1.00 92.06 351 ILE A CA 1
ATOM 2782 C C . ILE A 1 351 ? -9.240 1.108 -1.965 1.00 92.06 351 ILE A C 1
ATOM 2784 O O . ILE A 1 351 ? -9.812 0.636 -0.984 1.00 92.06 351 ILE A O 1
ATOM 2788 N N . SER A 1 352 ? -9.921 1.679 -2.965 1.00 92.25 352 SER A N 1
ATOM 2789 C CA . SER A 1 352 ? -11.386 1.802 -2.958 1.00 92.25 352 SER A CA 1
ATOM 2790 C C . SER A 1 352 ? -12.078 0.439 -2.944 1.00 92.25 352 SER A C 1
ATOM 2792 O O . SER A 1 352 ? -13.002 0.225 -2.159 1.00 92.25 352 SER A O 1
ATOM 2794 N N . ASP A 1 353 ? -11.591 -0.507 -3.751 1.00 93.00 353 ASP A N 1
ATOM 2795 C CA . ASP A 1 353 ? -12.117 -1.868 -3.799 1.00 93.00 353 ASP A CA 1
ATOM 2796 C C . ASP A 1 353 ? -11.893 -2.594 -2.464 1.00 93.00 353 ASP A C 1
ATOM 2798 O O . ASP A 1 353 ? -12.779 -3.313 -2.009 1.00 93.00 353 ASP A O 1
ATOM 2802 N N . PHE A 1 354 ? -10.765 -2.355 -1.785 1.00 93.06 354 PHE A N 1
ATOM 2803 C CA . PHE A 1 354 ? -10.514 -2.893 -0.442 1.00 93.06 354 PHE A CA 1
ATOM 2804 C C . PHE A 1 354 ? -11.497 -2.336 0.588 1.00 93.06 354 PHE A C 1
ATOM 2806 O O . PHE A 1 354 ? -12.110 -3.108 1.326 1.00 93.06 354 PHE A O 1
ATOM 2813 N N . MET A 1 355 ? -11.694 -1.014 0.621 1.00 93.50 355 MET A N 1
ATOM 2814 C CA . MET A 1 355 ? -12.643 -0.382 1.545 1.00 93.50 355 MET A CA 1
ATOM 2815 C C . MET A 1 355 ? -14.063 -0.919 1.343 1.00 93.50 355 MET A C 1
ATOM 2817 O O . MET A 1 355 ? -14.759 -1.213 2.316 1.00 93.50 355 MET A O 1
ATOM 2821 N N . ILE A 1 356 ? -14.482 -1.091 0.086 1.00 94.75 356 ILE A N 1
ATOM 2822 C CA . ILE A 1 356 ? -15.790 -1.647 -0.274 1.00 94.75 356 ILE A CA 1
ATOM 2823 C C . ILE A 1 356 ? -15.896 -3.118 0.134 1.00 94.75 356 ILE A C 1
ATOM 2825 O O . ILE A 1 356 ? -16.857 -3.488 0.806 1.00 94.75 356 ILE A O 1
ATOM 2829 N N . ALA A 1 357 ? -14.910 -3.948 -0.211 1.00 95.00 357 ALA A N 1
ATOM 2830 C CA . ALA A 1 357 ? -14.925 -5.374 0.102 1.00 95.00 357 ALA A CA 1
ATOM 2831 C C . ALA A 1 357 ? -14.950 -5.635 1.616 1.00 95.00 357 ALA A C 1
ATOM 2833 O O . ALA A 1 357 ? -15.755 -6.438 2.084 1.00 95.00 357 ALA A O 1
ATOM 2834 N N . ILE A 1 358 ? -14.127 -4.928 2.397 1.00 94.25 358 ILE A N 1
ATOM 2835 C CA . ILE A 1 358 ? -14.113 -5.050 3.863 1.00 94.25 358 ILE A CA 1
ATOM 2836 C C . ILE A 1 358 ? -15.463 -4.621 4.443 1.00 94.25 358 ILE A C 1
ATOM 2838 O O . ILE A 1 358 ? -16.023 -5.305 5.296 1.00 94.25 358 ILE A O 1
ATOM 2842 N N . SER A 1 359 ? -16.030 -3.525 3.939 1.00 93.88 359 SER A N 1
ATOM 2843 C CA . SER A 1 359 ? -17.317 -3.033 4.430 1.00 93.88 359 SER A CA 1
ATOM 2844 C C . SER A 1 359 ? -18.466 -3.989 4.095 1.00 93.88 359 SER A C 1
ATOM 2846 O O . SER A 1 359 ? -19.320 -4.231 4.943 1.00 93.88 359 SER A O 1
ATOM 2848 N N . TYR A 1 360 ? -18.471 -4.599 2.905 1.00 93.88 360 TYR A N 1
ATOM 2849 C CA . TYR A 1 360 ? -19.438 -5.647 2.565 1.00 93.88 360 TYR A CA 1
ATOM 2850 C C . TYR A 1 360 ? -19.234 -6.917 3.379 1.00 93.88 360 TYR A C 1
ATOM 2852 O O . TYR A 1 360 ? -20.214 -7.491 3.837 1.00 93.88 360 TYR A O 1
ATOM 2860 N N . ARG A 1 361 ? -17.990 -7.329 3.649 1.00 92.81 361 ARG A N 1
ATOM 2861 C CA . ARG A 1 361 ? -17.724 -8.450 4.560 1.00 92.81 361 ARG A CA 1
ATOM 2862 C C . ARG A 1 361 ? -18.364 -8.227 5.932 1.00 92.81 361 ARG A C 1
ATOM 2864 O O . ARG A 1 361 ? -18.856 -9.180 6.530 1.00 92.81 361 ARG A O 1
ATOM 2871 N N . GLU A 1 362 ? -18.344 -6.990 6.413 1.00 89.44 362 GLU A N 1
ATOM 2872 C CA . GLU A 1 362 ? -18.905 -6.609 7.705 1.00 89.44 362 GLU A CA 1
ATOM 2873 C C . GLU A 1 362 ? -20.417 -6.438 7.716 1.00 89.44 362 GLU A C 1
ATOM 2875 O O . GLU A 1 362 ? -21.053 -6.762 8.719 1.00 89.44 362 GLU A O 1
ATOM 2880 N N . GLY A 1 363 ? -20.980 -5.911 6.632 1.00 84.88 363 GLY A N 1
ATOM 2881 C CA . GLY A 1 363 ? -22.403 -5.613 6.557 1.00 84.88 363 GLY A CA 1
ATOM 2882 C C . GLY A 1 363 ? -23.244 -6.727 5.959 1.00 84.88 363 GLY A C 1
ATOM 2883 O O . GLY A 1 363 ? -24.193 -7.189 6.585 1.00 84.88 363 GLY A O 1
ATOM 2884 N N . ASP A 1 364 ? -22.908 -7.155 4.745 1.00 84.00 364 ASP A N 1
ATOM 2885 C CA . ASP A 1 364 ? -23.661 -8.161 4.005 1.00 84.00 364 ASP A CA 1
ATOM 2886 C C . ASP A 1 364 ? -22.723 -9.020 3.150 1.00 84.00 364 ASP A C 1
ATOM 2888 O O . ASP A 1 364 ? -22.224 -8.619 2.093 1.00 84.00 364 ASP A O 1
ATOM 2892 N N . TYR A 1 365 ? -22.529 -10.262 3.591 1.00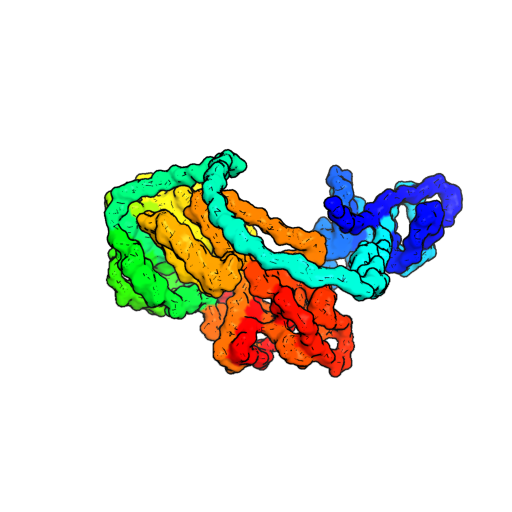 88.62 365 TYR A N 1
ATOM 2893 C CA . TYR A 1 365 ? -21.689 -11.227 2.895 1.00 88.62 365 TYR A CA 1
ATOM 2894 C C . TYR A 1 365 ? -22.138 -11.496 1.450 1.00 88.62 365 TYR A C 1
ATOM 2896 O O . TYR A 1 365 ? -21.298 -11.756 0.592 1.00 88.62 365 TYR A O 1
ATOM 2904 N N . GLN A 1 366 ? -23.435 -11.404 1.134 1.00 89.75 366 GLN A N 1
ATOM 2905 C CA . GLN A 1 366 ? -23.900 -11.569 -0.247 1.00 89.75 366 GLN A CA 1
ATOM 2906 C C . GLN A 1 366 ? -23.466 -10.399 -1.134 1.00 89.75 366 GLN A C 1
ATOM 2908 O O . GLN A 1 366 ? -23.105 -10.613 -2.292 1.00 89.75 366 GLN A O 1
ATOM 2913 N N . GLN A 1 367 ? -23.415 -9.178 -0.591 1.00 90.94 367 GLN A N 1
ATOM 2914 C CA . GLN A 1 367 ? -22.867 -8.026 -1.310 1.00 90.94 367 GLN A CA 1
ATOM 2915 C C . GLN A 1 367 ? -21.374 -8.199 -1.596 1.00 90.94 367 GLN A C 1
ATOM 2917 O O . GLN A 1 367 ? -20.917 -7.792 -2.662 1.00 90.94 367 GLN A O 1
ATOM 2922 N N . LEU A 1 368 ? -20.617 -8.852 -0.706 1.00 94.00 368 LEU A N 1
ATOM 2923 C CA . LEU A 1 368 ? -19.208 -9.166 -0.961 1.00 94.00 368 LEU A CA 1
ATOM 2924 C C . LEU A 1 368 ? -19.053 -10.095 -2.173 1.00 94.00 368 LEU A C 1
ATOM 2926 O O . LEU A 1 368 ? -18.202 -9.846 -3.028 1.00 94.00 368 LEU A O 1
ATOM 2930 N N . LEU A 1 369 ? -19.880 -11.140 -2.269 1.00 93.56 369 LEU A N 1
ATOM 2931 C CA . LEU A 1 369 ? -19.842 -12.083 -3.391 1.00 93.56 369 LEU A CA 1
ATOM 2932 C C . LEU A 1 369 ? -20.226 -11.407 -4.713 1.00 93.56 369 LEU A C 1
ATOM 2934 O O . LEU A 1 369 ? -19.513 -11.547 -5.705 1.00 93.56 369 LEU A O 1
ATOM 2938 N N . GLN A 1 370 ? -21.289 -10.599 -4.714 1.00 93.69 370 GLN A N 1
ATOM 2939 C CA . GLN A 1 370 ? -21.680 -9.808 -5.887 1.00 93.69 370 GLN A CA 1
ATOM 2940 C C . GLN A 1 370 ? -20.585 -8.815 -6.288 1.00 93.69 370 GLN A C 1
ATOM 2942 O O . GLN A 1 370 ? -20.292 -8.630 -7.469 1.00 93.69 370 GLN A O 1
ATOM 2947 N N . PHE A 1 371 ? -19.934 -8.193 -5.305 1.00 94.62 371 PHE A N 1
ATOM 2948 C CA . PHE A 1 371 ? -18.852 -7.259 -5.564 1.00 94.62 371 PHE A CA 1
ATOM 2949 C C . PHE A 1 371 ? -17.615 -7.945 -6.152 1.00 94.62 371 PHE A C 1
ATOM 2951 O O . PHE A 1 371 ? -16.993 -7.396 -7.061 1.00 94.62 371 PHE A O 1
ATOM 2958 N N . ARG A 1 372 ? -17.282 -9.165 -5.708 1.00 94.00 372 ARG A N 1
ATOM 2959 C CA . ARG A 1 372 ? -16.228 -9.987 -6.326 1.00 94.00 372 ARG A CA 1
ATOM 2960 C C . ARG A 1 372 ? -16.491 -10.187 -7.818 1.00 94.00 372 ARG A C 1
ATOM 2962 O O . ARG A 1 372 ? -15.584 -9.973 -8.623 1.00 94.00 372 ARG A O 1
ATOM 2969 N N . GLU A 1 373 ? -17.720 -10.543 -8.188 1.00 92.56 373 GLU A N 1
ATOM 2970 C CA . GLU A 1 373 ? -18.121 -10.703 -9.592 1.00 92.56 373 GLU A CA 1
ATOM 2971 C C . GLU A 1 373 ? -18.019 -9.384 -10.370 1.00 92.56 373 GLU A C 1
ATOM 2973 O O . GLU A 1 373 ? -17.487 -9.363 -11.480 1.00 92.56 373 GLU A O 1
ATOM 2978 N N . GLU A 1 374 ? -18.451 -8.265 -9.782 1.00 93.00 374 GLU A N 1
ATOM 2979 C CA . GLU A 1 374 ? -18.326 -6.933 -10.388 1.00 93.00 374 GLU A CA 1
ATOM 2980 C C . GLU A 1 374 ? -16.859 -6.577 -10.678 1.00 93.00 374 GLU A C 1
ATOM 2982 O O . GLU A 1 374 ? -16.521 -6.140 -11.780 1.00 93.00 374 GLU A O 1
ATOM 2987 N N . VAL A 1 375 ? -15.958 -6.774 -9.709 1.00 90.38 375 VAL A N 1
ATOM 2988 C CA . VAL A 1 375 ? -14.518 -6.504 -9.874 1.00 90.38 375 VAL A CA 1
ATOM 2989 C C . VAL A 1 375 ? -13.918 -7.414 -10.945 1.00 90.38 375 VAL A C 1
ATOM 2991 O O . VAL A 1 375 ? -13.103 -6.971 -11.757 1.00 90.38 375 VAL A O 1
ATOM 2994 N N . GLN A 1 376 ? -14.345 -8.674 -10.990 1.00 88.19 376 GLN A N 1
ATOM 2995 C CA . GLN A 1 376 ? -13.908 -9.623 -12.004 1.00 88.19 376 GLN A CA 1
ATOM 2996 C C . GLN A 1 376 ? -14.361 -9.189 -13.405 1.00 88.19 376 GLN A C 1
ATOM 2998 O O . GLN A 1 376 ? -13.559 -9.184 -14.338 1.00 88.19 376 GLN A O 1
ATOM 3003 N N . GLN A 1 377 ? -15.611 -8.751 -13.559 1.00 86.94 377 GLN A N 1
ATOM 3004 C CA . GLN A 1 377 ? -16.151 -8.267 -14.833 1.00 86.94 377 GLN A CA 1
ATOM 3005 C C . GLN A 1 377 ? -15.471 -6.976 -15.306 1.00 86.94 377 GLN A C 1
ATOM 3007 O O . GLN A 1 377 ? -15.125 -6.876 -16.486 1.00 86.94 377 GLN A O 1
ATOM 3012 N N . ARG A 1 378 ? -15.194 -6.025 -14.396 1.00 86.12 378 ARG A N 1
ATOM 3013 C CA . ARG A 1 378 ? -14.425 -4.800 -14.706 1.00 86.12 378 ARG A CA 1
ATOM 3014 C C . ARG A 1 378 ? -13.063 -5.119 -15.327 1.00 86.12 378 ARG A C 1
ATOM 3016 O O . ARG A 1 378 ? -12.606 -4.406 -16.217 1.00 86.12 378 ARG A O 1
ATOM 3023 N N . ASN A 1 379 ? -12.463 -6.235 -14.925 1.00 75.75 379 ASN A N 1
ATOM 3024 C CA . ASN A 1 379 ? -11.170 -6.710 -15.404 1.00 75.75 379 ASN A CA 1
ATOM 3025 C C . ASN A 1 379 ? -11.296 -7.813 -16.475 1.00 75.75 379 ASN A C 1
ATOM 3027 O O . ASN A 1 379 ? -10.491 -8.741 -16.532 1.00 75.75 379 ASN A O 1
ATOM 3031 N N . ARG A 1 380 ? -12.312 -7.717 -17.349 1.00 75.19 380 ARG A N 1
ATOM 3032 C CA . ARG A 1 380 ? -12.548 -8.644 -18.480 1.00 75.19 380 ARG A CA 1
ATOM 3033 C C . ARG A 1 380 ? -12.699 -10.111 -18.054 1.00 75.19 380 ARG A C 1
ATOM 3035 O O . ARG A 1 380 ? -12.295 -11.018 -18.775 1.00 75.19 380 ARG A O 1
ATOM 3042 N N . GLY A 1 381 ? -13.286 -10.338 -16.885 1.00 70.62 381 GLY A N 1
ATOM 3043 C CA . GLY A 1 381 ? -13.522 -11.670 -16.335 1.00 70.62 381 GLY A CA 1
ATOM 3044 C C . GLY A 1 381 ? -12.358 -12.235 -15.519 1.00 70.62 381 GLY A C 1
ATOM 3045 O O . GLY A 1 381 ? -12.445 -13.385 -15.091 1.00 70.62 381 GLY A O 1
ATOM 3046 N N . ILE A 1 382 ? -11.290 -11.467 -15.273 1.00 72.06 382 ILE A N 1
ATOM 3047 C CA . ILE A 1 382 ? -10.092 -11.950 -14.576 1.00 72.06 382 ILE A CA 1
ATOM 3048 C C . ILE A 1 382 ? -9.779 -11.047 -13.388 1.00 72.06 382 ILE A C 1
ATOM 3050 O O . ILE A 1 382 ? -9.555 -9.855 -13.541 1.00 72.06 382 ILE A O 1
ATOM 3054 N N . LEU A 1 383 ? -9.726 -11.612 -12.185 1.00 78.81 383 LEU A N 1
ATOM 3055 C CA . LEU A 1 383 ? -9.214 -10.892 -11.021 1.00 78.81 383 LEU A CA 1
ATOM 3056 C C . LEU A 1 383 ? -7.685 -10.913 -11.048 1.00 78.81 383 LEU A C 1
ATOM 3058 O O . LEU A 1 383 ? -7.097 -11.975 -11.253 1.00 78.81 383 LEU A O 1
ATOM 3062 N N . ASN A 1 384 ? -7.040 -9.771 -10.808 1.00 81.75 384 ASN A N 1
ATOM 3063 C CA . ASN A 1 384 ? -5.597 -9.761 -10.564 1.00 81.75 384 ASN A CA 1
ATOM 3064 C C . ASN A 1 384 ? -5.269 -10.536 -9.272 1.00 81.75 384 ASN A C 1
ATOM 3066 O O . ASN A 1 384 ? -6.141 -10.744 -8.423 1.00 81.75 384 ASN A O 1
ATOM 3070 N N . ARG A 1 385 ? -4.015 -10.971 -9.119 1.00 83.00 385 ARG A N 1
ATOM 3071 C CA . ARG A 1 385 ? -3.612 -11.871 -8.024 1.00 83.00 385 ARG A CA 1
ATOM 3072 C C . ARG A 1 385 ? -3.922 -11.304 -6.636 1.00 83.00 385 ARG A C 1
ATOM 3074 O O . ARG A 1 385 ? -4.471 -12.014 -5.800 1.00 83.00 385 ARG A O 1
ATOM 3081 N N . ASN A 1 386 ? -3.633 -10.023 -6.415 1.00 86.94 386 ASN A N 1
ATOM 3082 C CA . ASN A 1 386 ? -3.872 -9.379 -5.127 1.00 86.94 386 ASN A CA 1
ATOM 3083 C C . ASN A 1 386 ? -5.368 -9.360 -4.770 1.00 86.94 386 ASN A C 1
ATOM 3085 O O . ASN A 1 386 ? -5.741 -9.765 -3.675 1.00 86.94 386 ASN A O 1
ATOM 3089 N N . MET A 1 387 ? -6.246 -9.014 -5.719 1.00 88.25 387 MET A N 1
ATOM 3090 C CA . MET A 1 387 ? -7.694 -9.069 -5.499 1.00 88.25 387 MET A CA 1
ATOM 3091 C C . MET A 1 387 ? -8.207 -10.500 -5.313 1.00 88.25 387 MET A C 1
ATOM 3093 O O . MET A 1 387 ? -9.106 -10.709 -4.502 1.00 88.25 387 MET A O 1
ATOM 3097 N N . GLN A 1 388 ? -7.644 -11.495 -6.011 1.00 88.69 388 GLN A N 1
ATOM 3098 C CA . GLN A 1 388 ? -7.980 -12.905 -5.768 1.00 88.69 388 GLN A CA 1
ATOM 3099 C C . GLN A 1 388 ? -7.665 -13.311 -4.326 1.00 88.69 388 GLN A C 1
ATOM 3101 O O . GLN A 1 388 ? -8.522 -13.888 -3.663 1.00 88.69 388 GLN A O 1
ATOM 3106 N N . GLN A 1 389 ? -6.469 -12.978 -3.832 1.00 89.50 389 GLN A N 1
ATOM 3107 C CA . GLN A 1 389 ? -6.050 -13.269 -2.459 1.00 89.50 389 GLN A CA 1
ATOM 3108 C C . GLN A 1 389 ? -6.932 -12.542 -1.435 1.00 89.50 389 GLN A C 1
ATOM 3110 O O . GLN A 1 389 ? -7.374 -13.157 -0.462 1.00 89.50 389 GLN A O 1
ATOM 3115 N N . THR A 1 390 ? -7.251 -11.267 -1.678 1.00 92.31 390 THR A N 1
ATOM 3116 C CA . THR A 1 390 ? -8.150 -10.474 -0.827 1.00 92.31 390 THR A CA 1
ATOM 3117 C C . THR A 1 390 ? -9.540 -11.090 -0.749 1.00 92.31 390 THR A C 1
ATOM 3119 O O . THR A 1 390 ? -10.038 -11.321 0.350 1.00 92.31 390 THR A O 1
ATOM 3122 N N . PHE A 1 391 ? -10.168 -11.411 -1.886 1.00 93.81 391 PHE A N 1
ATOM 3123 C CA . PHE A 1 391 ? -11.491 -12.037 -1.880 1.00 93.81 391 PHE A CA 1
ATOM 3124 C C . PHE A 1 391 ? -11.470 -13.434 -1.270 1.00 93.81 391 PHE A C 1
ATOM 3126 O O . PHE A 1 391 ? -12.370 -13.735 -0.495 1.00 93.81 391 PHE A O 1
ATOM 3133 N N . ALA A 1 392 ? -10.454 -14.255 -1.552 1.00 91.69 392 ALA A N 1
ATOM 3134 C CA . ALA A 1 392 ? -10.320 -15.571 -0.933 1.00 91.69 392 ALA A CA 1
ATOM 3135 C C . ALA A 1 392 ? -10.258 -15.449 0.599 1.00 91.69 392 ALA A C 1
ATOM 3137 O O . ALA A 1 392 ? -11.056 -16.057 1.308 1.00 91.69 392 ALA A O 1
ATOM 3138 N N . THR A 1 393 ? -9.404 -14.553 1.103 1.00 93.75 393 THR A N 1
ATOM 3139 C CA . THR A 1 393 ? -9.252 -14.287 2.541 1.00 93.75 393 THR A CA 1
ATOM 3140 C C . THR A 1 393 ? -10.560 -13.799 3.161 1.00 93.75 393 THR A C 1
ATOM 3142 O O . THR A 1 393 ? -11.034 -14.363 4.146 1.00 93.75 393 THR A O 1
ATOM 3145 N N . LEU A 1 394 ? -11.194 -12.794 2.550 1.00 93.38 394 LEU A N 1
ATOM 3146 C CA . LEU A 1 394 ? -12.467 -12.249 3.018 1.00 93.38 394 LEU A CA 1
ATOM 3147 C C . LEU A 1 394 ? -13.631 -13.231 2.870 1.00 93.38 394 LEU A C 1
ATOM 3149 O O . LEU A 1 394 ? -14.638 -13.037 3.534 1.00 93.38 394 LEU A O 1
ATOM 3153 N N . CYS A 1 395 ? -13.541 -14.264 2.035 1.00 92.12 395 CYS A N 1
ATOM 3154 C CA . CYS A 1 395 ? -14.554 -15.318 1.925 1.00 92.12 395 CYS A CA 1
ATOM 3155 C C . CYS A 1 395 ? -14.265 -16.520 2.840 1.00 92.12 395 CYS A C 1
ATOM 3157 O O . CYS A 1 395 ? -15.150 -17.344 3.054 1.00 92.12 395 CYS A O 1
ATOM 3159 N N . GLY A 1 396 ? -13.073 -16.594 3.444 1.00 88.19 396 GLY A N 1
ATOM 3160 C CA . GLY A 1 396 ? -12.623 -17.769 4.197 1.00 88.19 396 GLY A CA 1
ATOM 3161 C C . GLY A 1 396 ? -12.265 -18.957 3.296 1.00 88.19 396 GLY A C 1
ATOM 3162 O O . GLY A 1 396 ? -12.417 -20.104 3.708 1.00 88.19 396 GLY A O 1
ATOM 3163 N N . GLU A 1 397 ? -11.849 -18.677 2.061 1.00 89.75 397 GLU A N 1
ATOM 3164 C CA . GLU A 1 397 ? -11.353 -19.647 1.082 1.00 89.75 397 GLU A CA 1
ATOM 3165 C C . GLU A 1 397 ? -9.837 -19.840 1.229 1.00 89.75 397 GLU A C 1
ATOM 3167 O O . GLU A 1 397 ? -9.133 -18.998 1.795 1.00 89.75 397 GLU A O 1
ATOM 3172 N N . ASP A 1 398 ? -9.319 -20.932 0.662 1.00 80.75 398 ASP A N 1
ATOM 3173 C CA . ASP A 1 398 ? -7.878 -21.145 0.560 1.00 80.75 398 ASP A CA 1
ATOM 3174 C C . ASP A 1 398 ? -7.233 -20.046 -0.295 1.00 80.75 398 ASP A C 1
ATOM 3176 O O . ASP A 1 398 ? -7.646 -19.777 -1.427 1.00 80.75 398 ASP A O 1
ATOM 3180 N N . VAL A 1 399 ? -6.194 -19.411 0.248 1.00 75.94 399 VAL A N 1
ATOM 3181 C CA . VAL A 1 399 ? -5.466 -18.348 -0.449 1.00 75.94 399 VAL A CA 1
ATOM 3182 C C . VAL A 1 399 ? -4.567 -18.979 -1.521 1.00 75.94 399 VAL A C 1
ATOM 3184 O O . VAL A 1 399 ? -3.723 -19.814 -1.183 1.00 75.94 399 VAL A O 1
ATOM 3187 N N . PRO A 1 400 ? -4.697 -18.592 -2.804 1.00 65.62 400 PRO A N 1
ATOM 3188 C CA . PRO A 1 400 ? -3.846 -19.117 -3.867 1.00 65.62 400 PRO A CA 1
ATOM 3189 C C . PRO A 1 400 ? -2.359 -18.851 -3.591 1.00 65.62 400 PRO A C 1
ATOM 3191 O O . PRO A 1 400 ? -1.978 -17.730 -3.241 1.00 65.62 400 PRO A O 1
ATOM 3194 N N . SER A 1 401 ? -1.516 -19.874 -3.770 1.00 58.78 401 SER A N 1
ATOM 3195 C CA . SER A 1 401 ? -0.066 -19.768 -3.571 1.00 58.78 401 SER A CA 1
ATOM 3196 C C . SER A 1 401 ? 0.594 -18.875 -4.619 1.00 58.78 401 SER A C 1
ATOM 3198 O O . SER A 1 401 ? 0.180 -18.865 -5.782 1.00 58.78 401 SER A O 1
ATOM 3200 N N . ASP A 1 402 ? 1.699 -18.230 -4.250 1.00 55.72 402 ASP A N 1
ATOM 3201 C CA . ASP A 1 402 ? 2.530 -17.496 -5.197 1.00 55.72 402 ASP A CA 1
ATOM 3202 C C . ASP A 1 402 ? 3.149 -18.451 -6.230 1.00 55.72 402 ASP A C 1
ATOM 3204 O O . ASP A 1 402 ? 4.099 -19.176 -5.951 1.00 55.72 402 ASP A O 1
ATOM 3208 N N . ALA A 1 403 ? 2.609 -18.470 -7.450 1.00 48.66 403 ALA A N 1
ATOM 3209 C CA . ALA A 1 403 ? 3.264 -19.128 -8.574 1.00 48.66 403 ALA A CA 1
ATOM 3210 C C . ALA A 1 403 ? 4.512 -18.329 -8.975 1.00 48.66 403 ALA A C 1
ATOM 3212 O O . ALA A 1 403 ? 4.386 -17.179 -9.408 1.00 48.66 403 ALA A O 1
ATOM 3213 N N . THR A 1 404 ? 5.687 -18.944 -8.858 1.00 50.56 404 THR A N 1
ATOM 3214 C CA . THR A 1 404 ? 6.945 -18.476 -9.448 1.00 50.56 404 THR A CA 1
ATOM 3215 C C . THR A 1 404 ? 7.171 -19.232 -10.756 1.00 50.56 404 THR A C 1
ATOM 3217 O O . THR A 1 404 ? 7.329 -20.450 -10.717 1.00 50.56 404 THR A O 1
ATOM 3220 N N . PRO A 1 405 ? 7.171 -18.576 -11.927 1.00 47.88 405 PRO A N 1
ATOM 3221 C CA . PRO A 1 405 ? 7.714 -19.187 -13.133 1.00 47.88 405 PRO A CA 1
ATOM 3222 C C . PRO A 1 405 ? 9.186 -19.535 -12.893 1.00 47.88 405 PRO A C 1
ATOM 3224 O O . PRO A 1 405 ? 9.936 -18.675 -12.434 1.00 47.88 405 PRO A O 1
ATOM 3227 N N . ASP A 1 406 ? 9.583 -20.764 -13.223 1.00 53.91 406 ASP A N 1
ATOM 3228 C CA . ASP A 1 406 ? 10.901 -21.334 -12.891 1.00 53.91 406 ASP A CA 1
ATOM 3229 C C . ASP A 1 406 ? 12.103 -20.542 -13.466 1.00 53.91 406 ASP A C 1
ATOM 3231 O O . ASP A 1 406 ? 13.211 -20.668 -12.953 1.00 53.91 406 ASP A O 1
ATOM 3235 N N . ASP A 1 407 ? 11.878 -19.656 -14.449 1.00 55.47 407 ASP A N 1
ATOM 3236 C CA . ASP A 1 407 ? 12.938 -18.966 -15.206 1.00 55.47 407 ASP A CA 1
ATOM 3237 C C . ASP A 1 407 ? 12.967 -17.428 -15.044 1.00 55.47 407 ASP A C 1
ATOM 3239 O O . ASP A 1 407 ? 13.767 -16.754 -15.699 1.00 55.47 407 ASP A O 1
ATOM 3243 N N . LEU A 1 408 ? 12.078 -16.820 -14.244 1.00 63.66 408 LEU A N 1
ATOM 3244 C CA . LEU A 1 408 ? 11.997 -15.356 -14.107 1.00 63.66 408 LEU A CA 1
ATOM 3245 C C . LEU A 1 408 ? 12.194 -14.898 -12.665 1.00 63.66 408 LEU A C 1
ATOM 3247 O O . LEU A 1 408 ? 11.550 -15.403 -11.749 1.00 63.66 408 LEU A O 1
ATOM 3251 N N . THR A 1 409 ? 13.010 -13.855 -12.470 1.00 70.50 409 THR A N 1
ATOM 3252 C CA . THR A 1 409 ? 13.072 -13.155 -11.184 1.00 70.50 409 THR A CA 1
ATOM 3253 C C . THR A 1 409 ? 11.761 -12.405 -10.983 1.00 70.50 409 THR A C 1
ATOM 3255 O O . THR A 1 409 ? 11.564 -11.304 -11.511 1.00 70.50 409 THR A O 1
ATOM 3258 N N . ALA A 1 410 ? 10.847 -13.038 -10.250 1.00 82.31 410 ALA A N 1
ATOM 3259 C CA . ALA A 1 410 ? 9.602 -12.425 -9.827 1.00 82.31 410 ALA A CA 1
ATOM 3260 C C . ALA A 1 410 ? 9.915 -11.155 -9.035 1.00 82.31 410 ALA A C 1
ATOM 3262 O O . ALA A 1 410 ? 10.763 -11.138 -8.140 1.00 82.31 410 ALA A O 1
ATOM 3263 N N . VAL A 1 411 ? 9.244 -10.074 -9.401 1.00 84.50 411 VAL A N 1
ATOM 3264 C CA . VAL A 1 411 ? 9.279 -8.850 -8.621 1.00 84.50 411 VAL A CA 1
ATOM 3265 C C . VAL A 1 411 ? 8.381 -9.040 -7.407 1.00 84.50 411 VAL A C 1
ATOM 3267 O O . VAL A 1 411 ? 7.247 -9.497 -7.537 1.00 84.50 411 VAL A O 1
ATOM 3270 N N . GLU A 1 412 ? 8.892 -8.667 -6.235 1.00 82.81 412 GLU A N 1
ATOM 3271 C CA . GLU A 1 412 ? 8.106 -8.668 -5.006 1.00 82.81 412 GLU A CA 1
ATOM 3272 C C . GLU A 1 412 ? 6.830 -7.822 -5.182 1.00 82.81 412 GLU A C 1
ATOM 3274 O O . GLU A 1 412 ? 6.912 -6.671 -5.638 1.00 82.81 412 GLU A O 1
ATOM 3279 N N . PRO A 1 413 ? 5.647 -8.367 -4.849 1.00 82.69 413 PRO A N 1
ATOM 3280 C CA . PRO A 1 413 ? 4.402 -7.624 -4.965 1.00 82.69 413 PRO A CA 1
ATOM 3281 C C . PRO A 1 413 ? 4.451 -6.330 -4.149 1.00 82.69 413 PRO A C 1
ATOM 3283 O O . PRO A 1 413 ? 4.864 -6.347 -3.000 1.00 82.69 413 PRO A O 1
ATOM 3286 N N . GLY A 1 414 ? 4.023 -5.202 -4.715 1.00 84.62 414 GLY A N 1
ATOM 3287 C CA . GLY A 1 414 ? 4.052 -3.902 -4.026 1.00 84.62 414 GLY A CA 1
ATOM 3288 C C . GLY A 1 414 ? 5.330 -3.082 -4.223 1.00 84.62 414 GLY A C 1
ATOM 3289 O O . GLY A 1 414 ? 5.289 -1.872 -4.006 1.00 84.62 414 GLY A O 1
ATOM 3290 N N . ARG A 1 415 ? 6.419 -3.674 -4.748 1.00 87.56 415 ARG A N 1
ATOM 3291 C CA . ARG A 1 415 ? 7.653 -2.935 -5.091 1.00 87.56 415 ARG A CA 1
ATOM 3292 C C . ARG A 1 415 ? 7.399 -1.786 -6.070 1.00 87.56 415 ARG A C 1
ATOM 3294 O O . ARG A 1 415 ? 7.998 -0.721 -5.942 1.00 87.56 415 ARG A O 1
ATOM 3301 N N . PHE A 1 416 ? 6.531 -2.000 -7.057 1.00 92.00 416 PHE A N 1
ATOM 3302 C CA . PHE A 1 416 ? 6.168 -0.986 -8.045 1.00 92.00 416 PHE A CA 1
ATOM 3303 C C . PHE A 1 416 ? 4.705 -0.590 -7.922 1.00 92.00 416 PHE A C 1
ATOM 3305 O O . PHE A 1 416 ? 3.831 -1.455 -7.924 1.00 92.00 416 PHE A O 1
ATOM 3312 N N . GLN A 1 417 ? 4.442 0.714 -7.932 1.00 93.25 417 GLN A N 1
ATOM 3313 C CA . GLN A 1 417 ? 3.110 1.264 -8.159 1.00 93.25 417 GLN A CA 1
ATOM 3314 C C . GLN A 1 417 ? 2.897 1.498 -9.657 1.00 93.25 417 GLN A C 1
ATOM 3316 O O . GLN A 1 417 ? 3.702 2.169 -10.309 1.00 93.25 417 GLN A O 1
ATOM 3321 N N . VAL A 1 418 ? 1.816 0.939 -10.205 1.00 93.44 418 VAL A N 1
ATOM 3322 C CA . VAL A 1 418 ? 1.411 1.114 -11.603 1.00 93.44 418 VAL A CA 1
ATOM 3323 C C . VAL A 1 418 ? 0.526 2.347 -11.714 1.00 93.44 418 VAL A C 1
ATOM 3325 O O . VAL A 1 418 ? -0.606 2.372 -11.235 1.00 93.44 418 VAL A O 1
ATOM 3328 N N . LEU A 1 419 ? 1.025 3.359 -12.411 1.00 92.81 419 LEU A N 1
ATOM 3329 C CA . LEU A 1 419 ? 0.355 4.637 -12.595 1.00 92.81 419 LEU A CA 1
ATOM 3330 C C . LEU A 1 419 ? -0.016 4.822 -14.067 1.00 92.81 419 LEU A C 1
ATOM 3332 O O . LEU A 1 419 ? 0.736 4.448 -14.970 1.00 92.81 419 LEU A O 1
ATOM 3336 N N . THR A 1 420 ? -1.188 5.403 -14.318 1.00 93.50 420 THR A N 1
ATOM 3337 C CA . THR A 1 420 ? -1.600 5.792 -15.673 1.00 93.50 420 THR A CA 1
ATOM 3338 C C . THR A 1 420 ? -1.232 7.249 -15.895 1.00 93.50 420 THR A C 1
ATOM 3340 O O . THR A 1 420 ? -1.577 8.110 -15.088 1.00 93.50 420 THR A O 1
ATOM 3343 N N . VAL A 1 421 ? -0.527 7.525 -16.988 1.00 94.69 421 VAL A N 1
ATOM 3344 C CA . VAL A 1 421 ? -0.128 8.880 -17.360 1.00 94.69 421 VAL A CA 1
ATOM 3345 C C . VAL A 1 421 ? -1.333 9.575 -17.986 1.00 94.69 421 VAL A C 1
ATOM 3347 O O . VAL A 1 421 ? -1.759 9.246 -19.089 1.00 94.69 421 VAL A O 1
ATOM 3350 N N . ASP A 1 422 ? -1.905 10.530 -17.266 1.00 92.88 422 ASP A N 1
ATOM 3351 C CA . ASP A 1 422 ? -3.108 11.270 -17.655 1.00 92.88 422 ASP A CA 1
ATOM 3352 C C . ASP A 1 422 ? -2.832 12.360 -18.700 1.00 92.88 422 ASP A C 1
ATOM 3354 O O . ASP A 1 422 ? -3.662 12.631 -19.566 1.00 92.88 422 ASP A O 1
ATOM 3358 N N . LYS A 1 423 ? -1.646 12.965 -18.646 1.00 94.56 423 LYS A N 1
ATOM 3359 C CA . LYS A 1 423 ? -1.172 13.957 -19.609 1.00 94.56 423 LYS A CA 1
ATOM 3360 C C . LYS A 1 423 ? 0.328 13.837 -19.819 1.00 94.56 423 LYS A C 1
ATOM 3362 O O . LYS A 1 423 ? 1.055 13.351 -18.956 1.00 94.56 423 LYS A O 1
ATOM 3367 N N . ASP A 1 424 ? 0.785 14.358 -20.947 1.00 96.31 424 ASP A N 1
ATOM 3368 C CA . ASP A 1 424 ? 2.202 14.538 -21.223 1.00 96.31 424 ASP A CA 1
ATOM 3369 C C . ASP A 1 424 ? 2.878 15.342 -20.100 1.00 96.31 424 ASP A C 1
ATOM 3371 O O . ASP A 1 424 ? 2.504 16.486 -19.837 1.00 96.31 424 ASP A O 1
ATOM 3375 N N . ASP A 1 425 ? 3.883 14.757 -19.451 1.00 95.88 425 ASP A N 1
ATOM 3376 C CA . ASP A 1 425 ? 4.549 15.372 -18.298 1.00 95.88 425 ASP A CA 1
ATOM 3377 C C . ASP A 1 425 ? 5.988 14.858 -18.146 1.00 95.88 425 ASP A C 1
ATOM 3379 O O . ASP A 1 425 ? 6.354 13.827 -18.711 1.00 95.88 425 ASP A O 1
ATOM 3383 N N . SER A 1 426 ? 6.835 15.563 -17.397 1.00 96.50 426 SER A N 1
ATOM 3384 C CA . SER A 1 426 ? 8.144 15.014 -17.017 1.00 96.50 426 SER A CA 1
ATOM 3385 C C . SER A 1 426 ? 7.981 13.970 -15.913 1.00 96.50 426 SER A C 1
ATOM 3387 O O . SER A 1 426 ? 7.077 14.089 -15.087 1.00 96.50 426 SER A O 1
ATOM 3389 N N . ILE A 1 427 ? 8.873 12.974 -15.851 1.00 95.19 427 ILE A N 1
ATOM 3390 C CA . ILE A 1 427 ? 8.850 11.971 -14.773 1.00 95.19 427 ILE A CA 1
ATOM 3391 C C . ILE A 1 427 ? 8.823 12.644 -13.397 1.00 95.19 427 ILE A C 1
ATOM 3393 O O . ILE A 1 427 ? 8.008 12.270 -12.560 1.00 95.19 427 ILE A O 1
ATOM 3397 N N . LYS A 1 428 ? 9.681 13.644 -13.159 1.00 94.25 428 LYS A N 1
ATOM 3398 C CA . LYS A 1 428 ? 9.749 14.317 -11.855 1.00 94.25 428 LYS A CA 1
ATOM 3399 C C . LYS A 1 428 ? 8.417 14.961 -11.470 1.00 94.25 428 LYS A C 1
ATOM 3401 O O . LYS A 1 428 ? 7.924 14.721 -10.372 1.00 94.25 428 LYS A O 1
ATOM 3406 N N . ASN A 1 429 ? 7.836 15.751 -12.369 1.00 94.94 429 ASN A N 1
ATOM 3407 C CA . ASN A 1 429 ? 6.566 16.429 -12.106 1.00 94.94 429 ASN A CA 1
ATOM 3408 C C . ASN A 1 429 ? 5.420 15.434 -11.927 1.00 94.94 429 ASN A C 1
ATOM 3410 O O . ASN A 1 429 ? 4.599 15.608 -11.030 1.00 94.94 429 ASN A O 1
ATOM 3414 N N . PHE A 1 430 ? 5.384 14.385 -12.755 1.00 94.69 430 PHE A N 1
ATOM 3415 C CA . PHE A 1 430 ? 4.374 13.341 -12.661 1.00 94.69 430 PHE A CA 1
ATOM 3416 C C . PHE A 1 430 ? 4.432 12.647 -11.300 1.00 94.69 430 PHE A C 1
ATOM 3418 O O . PHE A 1 430 ? 3.423 12.596 -10.612 1.00 94.69 430 PHE A O 1
ATOM 3425 N N . VAL A 1 431 ? 5.614 12.191 -10.875 1.00 92.00 431 VAL A N 1
ATOM 3426 C CA . VAL A 1 431 ? 5.812 11.503 -9.588 1.00 92.00 431 VAL A CA 1
ATOM 3427 C C . VAL A 1 431 ? 5.386 12.380 -8.406 1.00 92.00 431 VAL A C 1
ATOM 3429 O O . VAL A 1 431 ? 4.609 11.924 -7.571 1.00 92.00 431 VAL A O 1
ATOM 3432 N N . ILE A 1 432 ? 5.805 13.651 -8.382 1.00 90.88 432 ILE A N 1
ATOM 3433 C CA . ILE A 1 432 ? 5.431 14.602 -7.319 1.00 90.88 432 ILE A CA 1
ATOM 3434 C C . ILE A 1 432 ? 3.914 14.823 -7.285 1.00 90.88 432 ILE A C 1
ATOM 3436 O O . ILE A 1 432 ? 3.314 14.854 -6.216 1.00 90.88 432 ILE A O 1
ATOM 3440 N N . ARG A 1 433 ? 3.271 14.944 -8.451 1.00 90.19 433 ARG A N 1
ATOM 3441 C CA . ARG A 1 433 ? 1.817 15.135 -8.545 1.00 90.19 433 ARG A CA 1
ATOM 3442 C C . ARG A 1 433 ? 1.017 13.910 -8.103 1.00 90.19 433 ARG A C 1
ATOM 3444 O O . ARG A 1 433 ? -0.121 14.065 -7.686 1.00 90.19 433 ARG A O 1
ATOM 3451 N N . GLN A 1 434 ? 1.599 12.719 -8.198 1.00 88.44 434 GLN A N 1
ATOM 3452 C CA . GLN A 1 434 ? 1.017 11.484 -7.665 1.00 88.44 434 GLN A CA 1
ATOM 3453 C C . GLN A 1 434 ? 1.287 11.318 -6.156 1.00 88.44 434 GLN A C 1
ATOM 3455 O O . GLN A 1 434 ? 0.990 10.264 -5.605 1.00 88.44 434 GLN A O 1
ATOM 3460 N N . GLY A 1 435 ? 1.872 12.326 -5.497 1.00 84.94 435 GLY A N 1
ATOM 3461 C CA . GLY A 1 435 ? 2.147 12.332 -4.059 1.00 84.94 435 GLY A CA 1
ATOM 3462 C C . GLY A 1 435 ? 3.440 11.632 -3.653 1.00 84.94 435 GLY A C 1
ATOM 3463 O O . GLY A 1 435 ? 3.750 11.589 -2.473 1.00 84.94 435 GLY A O 1
ATOM 3464 N N . ALA A 1 436 ? 4.220 11.089 -4.588 1.00 85.88 436 ALA A N 1
ATOM 3465 C CA . ALA A 1 436 ? 5.443 10.362 -4.259 1.00 85.88 436 ALA A CA 1
ATOM 3466 C C . ALA A 1 436 ? 6.689 11.273 -4.267 1.00 85.88 436 ALA A C 1
ATOM 3468 O O . ALA A 1 436 ? 6.841 12.153 -5.121 1.00 85.88 436 ALA A O 1
ATOM 3469 N N . LYS A 1 437 ? 7.643 11.027 -3.355 1.00 83.69 437 LYS A N 1
ATOM 3470 C CA . LYS A 1 437 ? 8.962 11.692 -3.354 1.00 83.69 437 LYS A CA 1
ATOM 3471 C C . LYS A 1 437 ? 9.778 11.186 -4.538 1.00 83.69 437 LYS A C 1
ATOM 3473 O O . LYS A 1 437 ? 10.067 9.997 -4.615 1.00 83.69 437 LYS A O 1
ATOM 3478 N N . PHE A 1 438 ? 10.167 12.077 -5.451 1.00 88.56 438 PHE A N 1
ATOM 3479 C CA . PHE A 1 438 ? 10.964 11.718 -6.627 1.00 88.56 438 PHE A CA 1
ATOM 3480 C C . PHE A 1 438 ? 12.377 11.246 -6.247 1.00 88.56 438 PHE A C 1
ATOM 3482 O O . PHE A 1 438 ? 13.140 11.993 -5.636 1.00 88.56 438 PHE A O 1
ATOM 3489 N N . LYS A 1 439 ? 12.749 10.047 -6.708 1.00 90.19 439 LYS A N 1
ATOM 3490 C CA . LYS A 1 439 ? 14.101 9.483 -6.626 1.00 90.19 439 LYS A CA 1
ATOM 3491 C C . LYS A 1 439 ? 14.602 9.081 -8.015 1.00 90.19 439 LYS A C 1
ATOM 3493 O O . LYS A 1 439 ? 13.875 8.516 -8.837 1.00 90.19 439 LYS A O 1
ATOM 3498 N N . VAL A 1 440 ? 15.863 9.398 -8.303 1.00 90.62 440 VAL A N 1
ATOM 3499 C CA . VAL A 1 440 ? 16.493 9.070 -9.592 1.00 90.62 440 VAL A CA 1
ATOM 3500 C C . VAL A 1 440 ? 16.623 7.553 -9.723 1.00 90.62 440 VAL A C 1
ATOM 3502 O O . VAL A 1 440 ? 17.072 6.892 -8.799 1.00 90.62 440 VAL A O 1
ATOM 3505 N N . GLY A 1 441 ? 16.242 6.999 -10.877 1.00 90.69 441 GLY A N 1
ATOM 3506 C CA . GLY A 1 441 ? 16.312 5.556 -11.133 1.00 90.69 441 GLY A CA 1
ATOM 3507 C C . GLY A 1 441 ? 15.091 4.757 -10.666 1.00 90.69 441 GLY A C 1
ATOM 3508 O O . GLY A 1 441 ? 14.969 3.601 -11.056 1.00 90.69 441 GLY A O 1
ATOM 3509 N N . HIS A 1 442 ? 14.157 5.363 -9.927 1.00 92.81 442 HIS A N 1
ATOM 3510 C CA . HIS A 1 442 ? 12.935 4.692 -9.455 1.00 92.81 442 HIS A CA 1
ATOM 3511 C C . HIS A 1 442 ? 11.792 4.708 -10.483 1.00 92.81 442 HIS A C 1
ATOM 3513 O O . HIS A 1 442 ? 10.786 4.026 -10.313 1.00 92.81 442 HIS A O 1
ATOM 3519 N N . GLY A 1 443 ? 11.911 5.503 -11.549 1.00 95.25 443 GLY A N 1
ATOM 3520 C CA . GLY A 1 443 ? 10.874 5.636 -12.569 1.00 95.25 443 GLY A CA 1
ATOM 3521 C C . GLY A 1 443 ? 11.109 4.743 -13.781 1.00 95.25 443 GLY A C 1
ATOM 3522 O O . GLY A 1 443 ? 12.189 4.790 -14.372 1.00 95.25 443 GLY A O 1
ATOM 3523 N N . TYR A 1 444 ? 10.082 4.011 -14.214 1.00 96.69 444 TYR A N 1
ATOM 3524 C CA . TYR A 1 444 ? 10.128 3.165 -15.404 1.00 96.69 444 TYR A CA 1
ATOM 3525 C C . TYR A 1 444 ? 8.985 3.524 -16.350 1.00 96.69 444 TYR A C 1
ATOM 3527 O O . TYR A 1 444 ? 7.810 3.452 -15.997 1.00 96.69 444 TYR A O 1
ATOM 3535 N N . TYR A 1 445 ? 9.329 3.920 -17.571 1.00 96.31 445 TYR A N 1
ATOM 3536 C CA . TYR A 1 445 ? 8.352 4.322 -18.581 1.00 96.31 445 TYR A CA 1
ATOM 3537 C C . TYR A 1 445 ? 8.014 3.150 -19.498 1.00 96.31 445 TYR A C 1
ATOM 3539 O O . TYR A 1 445 ? 8.877 2.321 -19.797 1.00 96.31 445 TYR A O 1
ATOM 3547 N N . GLU A 1 446 ? 6.770 3.100 -19.967 1.00 96.31 446 GLU A N 1
ATOM 3548 C CA . GLU A 1 446 ? 6.343 2.097 -20.938 1.00 96.31 446 GLU A CA 1
ATOM 3549 C C . GLU A 1 446 ? 7.125 2.225 -22.255 1.00 96.31 446 GLU A C 1
ATOM 3551 O O . GLU A 1 446 ? 7.285 3.310 -22.829 1.00 96.31 446 GLU A O 1
ATOM 3556 N N . PHE A 1 447 ? 7.622 1.096 -22.750 1.00 94.69 447 PHE A N 1
ATOM 3557 C CA . PHE A 1 447 ? 8.395 1.017 -23.978 1.00 94.69 447 PHE A CA 1
ATOM 3558 C C . PHE A 1 447 ? 7.466 1.009 -25.198 1.00 94.69 447 PHE A C 1
ATOM 3560 O O . PHE A 1 447 ? 7.122 -0.038 -25.732 1.00 94.69 447 PHE A O 1
ATOM 3567 N N . THR A 1 448 ? 7.047 2.193 -25.643 1.00 93.00 448 THR A N 1
ATOM 3568 C CA . THR A 1 448 ? 6.070 2.346 -26.742 1.00 93.00 448 THR A CA 1
ATOM 3569 C C . THR A 1 448 ? 6.675 2.804 -28.067 1.00 93.00 448 THR A C 1
ATOM 3571 O O . THR A 1 448 ? 6.041 2.702 -29.115 1.00 93.00 448 THR A O 1
ATOM 3574 N N . LYS A 1 449 ? 7.915 3.303 -28.057 1.00 91.19 449 LYS A N 1
ATOM 3575 C CA . LYS A 1 449 ? 8.589 3.862 -29.237 1.00 91.19 449 LYS A CA 1
ATOM 3576 C C . LYS A 1 449 ? 10.049 3.424 -29.309 1.00 91.19 449 LYS A C 1
ATOM 3578 O O . LYS A 1 449 ? 10.589 2.993 -28.296 1.00 91.19 449 LYS A O 1
ATOM 3583 N N . PRO A 1 450 ? 10.717 3.561 -30.469 1.00 93.00 450 PRO A N 1
ATOM 3584 C CA . PRO A 1 450 ? 12.116 3.174 -30.596 1.00 93.00 450 PRO A CA 1
ATOM 3585 C C . PRO A 1 450 ? 13.036 3.984 -29.670 1.00 93.00 450 PRO A C 1
ATOM 3587 O O . PRO A 1 450 ? 13.052 5.216 -29.731 1.00 93.00 450 PRO A O 1
ATOM 3590 N N . GLU A 1 451 ? 13.841 3.301 -28.857 1.00 91.69 451 GLU A N 1
ATOM 3591 C CA . GLU A 1 451 ? 14.700 3.908 -27.828 1.00 91.69 451 GLU A CA 1
ATOM 3592 C C . GLU A 1 451 ? 16.112 3.316 -27.856 1.00 91.69 451 GLU A C 1
ATOM 3594 O O . GLU A 1 451 ? 16.311 2.152 -28.199 1.00 91.69 451 GLU A O 1
ATOM 3599 N N . GLU A 1 452 ? 17.106 4.118 -27.479 1.00 91.44 452 GLU A N 1
ATOM 3600 C CA . GLU A 1 452 ? 18.444 3.606 -27.175 1.00 91.44 452 GLU A CA 1
ATOM 3601 C C . GLU A 1 452 ? 18.483 3.174 -25.704 1.00 91.44 452 GLU A C 1
ATOM 3603 O O . GLU A 1 452 ? 18.295 3.988 -24.792 1.00 91.44 452 GLU A O 1
ATOM 3608 N N . ILE A 1 453 ? 18.700 1.878 -25.477 1.00 90.75 453 ILE A N 1
ATOM 3609 C CA . ILE A 1 453 ? 18.614 1.250 -24.157 1.00 90.75 453 ILE A CA 1
ATOM 3610 C C . ILE A 1 453 ? 20.011 0.789 -23.745 1.00 90.75 453 ILE A C 1
ATOM 3612 O O . ILE A 1 453 ? 20.553 -0.162 -24.301 1.00 90.75 453 ILE A O 1
ATOM 3616 N N . GLN A 1 454 ? 20.595 1.478 -22.767 1.00 89.38 454 GLN A N 1
ATOM 3617 C CA . GLN A 1 454 ? 21.909 1.151 -22.219 1.00 89.38 454 GLN A CA 1
ATOM 3618 C C . GLN A 1 454 ? 21.881 -0.177 -21.450 1.00 89.38 454 GLN A C 1
ATOM 3620 O O . GLN A 1 454 ? 20.843 -0.565 -20.909 1.00 89.38 454 GLN A O 1
ATOM 3625 N N . ALA A 1 455 ? 23.024 -0.864 -21.373 1.00 86.75 455 ALA A N 1
ATOM 3626 C CA . ALA A 1 455 ? 23.146 -2.159 -20.694 1.00 86.75 455 ALA A CA 1
ATOM 3627 C C . ALA A 1 455 ? 22.747 -2.099 -19.208 1.00 86.75 455 ALA A C 1
ATOM 3629 O O . ALA A 1 455 ? 22.066 -2.993 -18.727 1.00 86.75 455 ALA A O 1
ATOM 3630 N N . TYR A 1 456 ? 23.070 -1.001 -18.518 1.00 87.25 456 TYR A N 1
ATOM 3631 C CA . TYR A 1 456 ? 22.778 -0.819 -17.090 1.00 87.25 456 TYR A CA 1
ATOM 3632 C C . TYR A 1 456 ? 21.299 -0.558 -16.760 1.00 87.25 456 TYR A C 1
ATOM 3634 O O . TYR A 1 456 ? 20.942 -0.506 -15.589 1.00 87.25 456 TYR A O 1
ATOM 3642 N N . LYS A 1 457 ? 20.437 -0.305 -17.754 1.00 90.56 457 LYS A N 1
ATOM 3643 C CA . LYS A 1 457 ? 19.022 -0.016 -17.487 1.00 90.56 457 LYS A CA 1
ATOM 3644 C C . LYS A 1 457 ? 18.266 -1.295 -17.164 1.00 90.56 457 LYS A C 1
ATOM 3646 O O . LYS A 1 457 ? 18.267 -2.231 -17.968 1.00 90.56 457 LYS A O 1
ATOM 3651 N N . ASN A 1 458 ? 17.545 -1.283 -16.053 1.00 91.94 458 ASN A N 1
ATOM 3652 C CA . ASN A 1 458 ? 16.658 -2.378 -15.693 1.00 91.94 458 ASN A CA 1
ATOM 3653 C C . ASN A 1 458 ? 15.410 -2.404 -16.586 1.00 91.94 458 ASN A C 1
ATOM 3655 O O . ASN A 1 458 ? 14.887 -1.359 -16.993 1.00 91.94 458 ASN A O 1
ATOM 3659 N N . ILE A 1 459 ? 14.941 -3.617 -16.879 1.00 93.12 459 ILE A N 1
ATOM 3660 C CA . ILE A 1 459 ? 13.718 -3.887 -17.636 1.00 93.12 459 ILE A CA 1
ATOM 3661 C C . ILE A 1 459 ? 12.734 -4.586 -16.704 1.00 93.12 459 ILE A C 1
ATOM 3663 O O . ILE A 1 459 ? 13.116 -5.490 -15.956 1.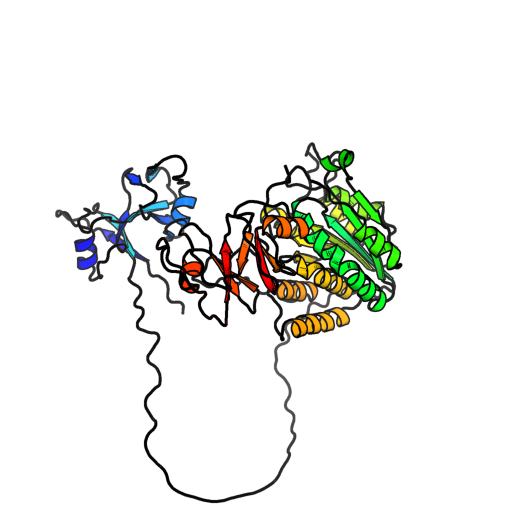00 93.12 459 ILE A O 1
ATOM 3667 N N . VAL A 1 460 ? 11.477 -4.158 -16.752 1.00 94.75 460 VAL A N 1
ATOM 3668 C CA . VAL A 1 460 ? 10.379 -4.817 -16.041 1.00 94.75 460 VAL A CA 1
ATOM 3669 C C . VAL A 1 460 ? 9.334 -5.246 -17.059 1.00 94.75 460 VAL A C 1
ATOM 3671 O O . VAL A 1 460 ? 8.891 -4.448 -17.886 1.00 94.75 460 VAL A O 1
ATOM 3674 N N . LEU A 1 461 ? 8.958 -6.518 -17.009 1.00 93.88 461 LEU A N 1
ATOM 3675 C CA . LEU A 1 461 ? 7.846 -7.079 -17.764 1.00 93.88 461 LEU A CA 1
ATOM 3676 C C . LEU A 1 461 ? 6.664 -7.244 -16.824 1.00 93.88 461 LEU A C 1
ATOM 3678 O O . LEU A 1 461 ? 6.809 -7.880 -15.789 1.00 93.88 461 LEU A O 1
ATOM 3682 N N . MET A 1 462 ? 5.511 -6.703 -17.193 1.00 92.81 462 MET A N 1
ATOM 3683 C CA . MET A 1 462 ? 4.263 -6.881 -16.457 1.00 92.81 462 MET A CA 1
ATOM 3684 C C . MET A 1 462 ? 3.295 -7.698 -17.301 1.00 92.81 462 MET A C 1
ATOM 3686 O O . MET A 1 462 ? 3.029 -7.339 -18.454 1.00 92.81 462 MET A O 1
ATOM 3690 N N . ASP A 1 463 ? 2.782 -8.793 -16.751 1.00 89.25 463 ASP A N 1
ATOM 3691 C CA . ASP A 1 463 ? 1.750 -9.593 -17.404 1.00 89.25 463 ASP A CA 1
ATOM 3692 C C . ASP A 1 463 ? 0.471 -8.752 -17.537 1.00 89.25 463 ASP A C 1
ATOM 3694 O O . ASP A 1 463 ? -0.019 -8.169 -16.567 1.00 89.25 463 ASP A O 1
ATOM 3698 N N . LYS A 1 464 ? -0.063 -8.651 -18.757 1.00 86.62 464 LYS A N 1
ATOM 3699 C CA . LYS A 1 464 ? -1.243 -7.833 -19.075 1.00 86.62 464 LYS A CA 1
ATOM 3700 C C . LYS A 1 464 ? -2.514 -8.309 -18.374 1.00 86.62 464 LYS A C 1
ATOM 3702 O O . LYS A 1 464 ? -3.456 -7.526 -18.270 1.00 86.62 464 LYS A O 1
ATOM 3707 N N . ILE A 1 465 ? -2.557 -9.575 -17.964 1.00 81.50 465 ILE A N 1
ATOM 3708 C CA . ILE A 1 465 ? -3.713 -10.220 -17.353 1.00 81.50 465 ILE A CA 1
ATOM 3709 C C . ILE A 1 465 ? -3.548 -10.265 -15.837 1.00 81.50 465 ILE A C 1
ATOM 3711 O O . ILE A 1 465 ? -4.406 -9.762 -15.115 1.00 81.50 465 ILE A O 1
ATOM 3715 N N . THR A 1 466 ? -2.467 -10.872 -15.342 1.00 81.56 466 THR A N 1
ATOM 3716 C CA . THR A 1 466 ? -2.319 -11.105 -13.896 1.00 81.56 466 THR A CA 1
ATOM 3717 C C . THR A 1 466 ? -1.795 -9.880 -13.154 1.00 81.56 466 THR A C 1
ATOM 3719 O O . THR A 1 466 ? -2.048 -9.740 -11.957 1.00 81.56 466 THR A O 1
ATOM 3722 N N . GLY A 1 467 ? -1.092 -8.987 -13.862 1.00 85.31 467 GLY A N 1
ATOM 3723 C CA . GLY A 1 467 ? -0.352 -7.871 -13.278 1.00 85.31 467 GLY A CA 1
ATOM 3724 C C . GLY A 1 467 ? 0.984 -8.279 -12.654 1.00 85.31 467 GLY A C 1
ATOM 3725 O O . GLY A 1 467 ? 1.692 -7.410 -12.147 1.00 85.31 467 GLY A O 1
ATOM 3726 N N . ASP A 1 468 ? 1.349 -9.567 -12.699 1.00 85.44 468 ASP A N 1
ATOM 3727 C CA . ASP A 1 468 ? 2.613 -10.050 -12.146 1.00 85.44 468 ASP A CA 1
ATOM 3728 C C . ASP A 1 468 ? 3.788 -9.418 -12.894 1.00 85.44 468 ASP A C 1
ATOM 3730 O O . ASP A 1 468 ? 3.773 -9.290 -14.124 1.00 85.44 468 ASP A O 1
ATOM 3734 N N . MET A 1 469 ? 4.814 -9.028 -12.144 1.00 89.94 469 MET A N 1
ATOM 3735 C CA . MET A 1 469 ? 5.980 -8.347 -12.684 1.00 89.94 469 MET A CA 1
ATOM 3736 C C . MET A 1 469 ? 7.232 -9.211 -12.584 1.00 89.94 469 MET A C 1
ATOM 3738 O O . MET A 1 469 ? 7.444 -9.929 -11.609 1.00 89.94 469 MET A O 1
ATOM 3742 N N . PHE A 1 470 ? 8.092 -9.095 -13.589 1.00 90.00 470 PHE A N 1
ATOM 3743 C CA . PHE A 1 470 ? 9.334 -9.846 -13.708 1.00 90.00 470 PHE A CA 1
ATOM 3744 C C . PHE A 1 470 ? 10.467 -8.922 -14.141 1.00 90.00 470 PHE A C 1
ATOM 3746 O O . PHE A 1 470 ? 10.268 -8.012 -14.947 1.00 90.00 470 PHE A O 1
ATOM 3753 N N . THR A 1 471 ? 11.663 -9.154 -13.611 1.00 88.88 471 THR A N 1
ATOM 3754 C CA . THR A 1 471 ? 12.854 -8.339 -13.884 1.00 88.88 471 THR A CA 1
ATOM 3755 C C . THR A 1 471 ? 14.093 -9.218 -14.104 1.00 88.88 471 THR A C 1
ATOM 3757 O O . THR A 1 471 ? 13.989 -10.443 -14.138 1.00 88.88 471 THR A O 1
ATOM 3760 N N . GLY A 1 472 ? 15.259 -8.598 -14.297 1.00 84.12 472 GLY A N 1
ATOM 3761 C CA . GLY A 1 472 ? 16.540 -9.276 -14.521 1.00 84.12 472 GLY A CA 1
ATOM 3762 C C . GLY A 1 472 ? 16.870 -9.545 -15.993 1.00 84.12 472 GLY A C 1
ATOM 3763 O O . GLY A 1 472 ? 16.159 -9.117 -16.907 1.00 84.12 472 GLY A O 1
ATOM 3764 N N . ASP A 1 473 ? 17.969 -10.264 -16.229 1.00 80.62 473 ASP A N 1
ATOM 3765 C CA . ASP A 1 473 ? 18.518 -10.492 -17.575 1.00 80.62 473 ASP A CA 1
ATOM 3766 C C . ASP A 1 473 ? 17.528 -11.221 -18.487 1.00 80.62 473 ASP A C 1
ATOM 3768 O O . ASP A 1 473 ? 17.330 -10.842 -19.644 1.00 80.62 473 ASP A O 1
ATOM 3772 N N . ARG A 1 474 ? 16.792 -12.194 -17.940 1.00 81.88 474 ARG A N 1
ATOM 3773 C CA . ARG A 1 474 ? 15.761 -12.916 -18.689 1.00 81.88 474 ARG A CA 1
ATOM 3774 C C . ARG A 1 474 ? 14.617 -12.008 -19.146 1.00 81.88 474 ARG A C 1
ATOM 3776 O O . ARG A 1 474 ? 14.096 -12.190 -20.246 1.00 81.88 474 ARG A O 1
ATOM 3783 N N . ALA A 1 475 ? 14.249 -10.999 -18.355 1.00 86.50 475 ALA A N 1
ATOM 3784 C CA . ALA A 1 475 ? 13.242 -10.017 -18.754 1.00 86.50 475 ALA A CA 1
ATOM 3785 C C . ALA A 1 475 ? 13.718 -9.184 -19.957 1.00 86.50 475 ALA A C 1
ATOM 3787 O O . ALA A 1 475 ? 12.940 -8.911 -20.872 1.00 86.50 475 ALA A O 1
ATOM 3788 N N . ARG A 1 476 ? 15.011 -8.841 -20.008 1.00 87.44 476 ARG A N 1
ATOM 3789 C CA . ARG A 1 476 ? 15.629 -8.149 -21.150 1.00 87.44 476 ARG A CA 1
ATOM 3790 C C . ARG A 1 476 ? 15.646 -9.023 -22.410 1.00 87.44 476 ARG A C 1
ATOM 3792 O O . ARG A 1 476 ? 15.331 -8.526 -23.493 1.00 87.44 476 ARG A O 1
ATOM 3799 N N . GLU A 1 477 ? 15.938 -10.316 -22.273 1.00 84.44 477 GLU A N 1
ATOM 3800 C CA . GLU A 1 477 ? 15.870 -11.276 -23.383 1.00 84.44 477 GLU A CA 1
ATOM 3801 C C . GLU A 1 477 ? 14.447 -11.449 -23.925 1.00 84.44 477 GLU A C 1
ATOM 3803 O O . GLU A 1 477 ? 14.234 -11.401 -25.136 1.00 84.44 477 GLU A O 1
ATOM 3808 N N . LEU A 1 478 ? 13.459 -11.624 -23.040 1.00 84.25 478 LEU A N 1
ATOM 3809 C CA . LEU A 1 478 ? 12.046 -11.747 -23.417 1.00 84.25 478 LEU A CA 1
ATOM 3810 C C . LEU A 1 478 ? 11.495 -10.457 -24.038 1.00 84.25 478 LEU A C 1
ATOM 3812 O O . LEU A 1 478 ? 10.619 -10.513 -24.899 1.00 84.25 478 LEU A O 1
ATOM 3816 N N . ALA A 1 479 ? 12.037 -9.301 -23.649 1.00 85.06 479 ALA A N 1
ATOM 3817 C CA . ALA A 1 479 ? 11.769 -8.023 -24.298 1.00 85.06 479 ALA A CA 1
ATOM 3818 C C . ALA A 1 479 ? 12.467 -7.871 -25.664 1.00 85.06 479 ALA A C 1
ATOM 3820 O O . ALA A 1 479 ? 12.345 -6.820 -26.294 1.00 85.06 479 ALA A O 1
ATOM 3821 N N . ASN A 1 480 ? 13.209 -8.886 -26.128 1.00 85.06 480 ASN A N 1
ATOM 3822 C CA . ASN A 1 480 ? 14.005 -8.862 -27.356 1.00 85.06 480 ASN A CA 1
ATOM 3823 C C . ASN A 1 480 ? 14.906 -7.614 -27.448 1.00 85.06 480 ASN A C 1
ATOM 3825 O O . ASN A 1 480 ? 15.068 -7.015 -28.515 1.00 85.06 480 ASN A O 1
ATOM 3829 N N . ILE A 1 481 ? 15.453 -7.183 -26.305 1.00 85.12 481 ILE A N 1
ATOM 3830 C CA . ILE A 1 481 ? 16.356 -6.036 -26.222 1.00 85.12 481 ILE A CA 1
ATOM 3831 C C . ILE A 1 481 ? 17.786 -6.576 -26.348 1.00 85.12 481 ILE A C 1
ATOM 3833 O O . ILE A 1 481 ? 18.279 -7.194 -25.402 1.00 85.12 481 ILE A O 1
ATOM 3837 N N . PRO A 1 482 ? 18.466 -6.372 -27.493 1.00 81.69 482 PRO A N 1
ATOM 3838 C CA . PRO A 1 482 ? 19.833 -6.841 -27.680 1.00 81.69 482 PRO A CA 1
ATOM 3839 C C . PRO A 1 482 ? 20.809 -6.102 -26.757 1.00 81.69 482 PRO A C 1
ATOM 3841 O O . PRO A 1 482 ? 20.482 -5.070 -26.159 1.00 81.69 482 PRO A O 1
ATOM 3844 N N . GLU A 1 483 ? 22.039 -6.610 -26.686 1.00 80.62 483 GLU A N 1
ATOM 3845 C CA . GLU A 1 483 ? 23.140 -5.909 -26.031 1.00 80.62 483 GLU A CA 1
ATOM 3846 C C . GLU A 1 483 ? 23.281 -4.482 -26.589 1.00 80.62 483 GLU A C 1
ATOM 3848 O O . GLU A 1 483 ? 23.030 -4.222 -27.773 1.00 80.62 483 GLU A O 1
ATOM 3853 N N . HIS A 1 484 ? 23.607 -3.530 -25.711 1.00 83.38 484 HIS A N 1
ATOM 3854 C CA . HIS A 1 484 ? 23.609 -2.116 -26.073 1.00 83.38 484 HIS A CA 1
ATOM 3855 C C . HIS A 1 484 ? 24.658 -1.837 -27.152 1.00 83.38 484 HIS A C 1
ATOM 3857 O O . HIS A 1 484 ? 25.857 -1.976 -26.930 1.00 83.38 484 HIS A O 1
ATOM 3863 N N . ILE A 1 485 ? 24.194 -1.372 -28.312 1.00 81.44 485 ILE A N 1
ATOM 3864 C CA . ILE A 1 485 ? 25.045 -0.845 -29.379 1.00 81.44 485 ILE A CA 1
ATOM 3865 C C . ILE A 1 485 ? 24.816 0.663 -29.437 1.00 81.44 485 ILE A C 1
ATOM 3867 O O . ILE A 1 485 ? 23.709 1.117 -29.737 1.00 81.44 485 ILE A O 1
ATOM 3871 N N . LYS A 1 486 ? 25.865 1.441 -29.154 1.00 84.88 486 LYS A N 1
ATOM 3872 C CA . LYS A 1 486 ? 25.805 2.908 -29.122 1.00 84.88 486 LYS A CA 1
ATOM 3873 C C . LYS A 1 486 ? 25.217 3.471 -30.423 1.00 84.88 486 LYS A C 1
ATOM 3875 O O . LYS A 1 486 ? 25.670 3.128 -31.512 1.00 84.88 486 LYS A O 1
ATOM 3880 N N . GLY A 1 487 ? 24.212 4.339 -30.300 1.00 83.38 487 GLY A N 1
ATOM 3881 C CA . GLY A 1 487 ? 23.514 4.969 -31.427 1.00 83.38 487 GLY A CA 1
ATOM 3882 C C . GLY A 1 487 ? 22.453 4.098 -32.114 1.00 83.38 487 GLY A C 1
ATOM 3883 O O . GLY A 1 487 ? 21.723 4.596 -32.973 1.00 83.38 487 GLY A O 1
ATOM 3884 N N . LYS A 1 488 ? 22.307 2.820 -31.734 1.00 89.25 488 LYS A N 1
ATOM 3885 C CA . LYS A 1 488 ? 21.259 1.940 -32.261 1.00 89.25 488 LYS A CA 1
ATOM 3886 C C . LYS A 1 488 ? 20.019 2.003 -31.372 1.00 89.25 488 LYS A C 1
ATOM 3888 O O . LYS A 1 488 ? 20.068 1.694 -30.184 1.00 89.25 488 LYS A O 1
ATOM 3893 N N . LYS A 1 489 ? 18.881 2.353 -31.973 1.00 91.44 489 LYS A N 1
ATOM 3894 C CA . LYS A 1 489 ? 17.576 2.291 -31.306 1.00 91.44 489 LYS A CA 1
ATOM 3895 C C . LYS A 1 489 ? 16.952 0.909 -31.472 1.00 91.44 489 LYS A C 1
ATOM 3897 O O . LYS A 1 489 ? 16.973 0.339 -32.562 1.00 91.44 489 LYS A O 1
ATOM 3902 N N . VAL A 1 490 ? 16.360 0.409 -30.399 1.00 91.19 490 VAL A N 1
ATOM 3903 C CA . VAL A 1 490 ? 15.580 -0.829 -30.356 1.00 91.19 490 VAL A CA 1
ATOM 3904 C C . VAL A 1 490 ? 14.108 -0.448 -30.433 1.00 91.19 490 VAL A C 1
ATOM 3906 O O . VAL A 1 490 ? 13.682 0.492 -29.763 1.00 91.19 490 VAL A O 1
ATOM 3909 N N . LYS A 1 491 ? 13.333 -1.135 -31.277 1.00 90.31 491 LYS A N 1
ATOM 3910 C CA . LYS A 1 491 ? 11.874 -0.976 -31.320 1.00 90.31 491 LYS A CA 1
ATOM 3911 C C . LYS A 1 491 ? 11.237 -1.894 -30.273 1.00 90.31 491 LYS A C 1
ATOM 3913 O O . LYS A 1 491 ? 11.756 -2.993 -30.088 1.00 90.31 491 LYS A O 1
ATOM 3918 N N . PRO A 1 492 ? 10.126 -1.494 -29.640 1.00 88.44 492 PRO A N 1
ATOM 3919 C CA . PRO A 1 492 ? 9.400 -2.403 -28.767 1.00 88.44 492 PRO A CA 1
ATOM 3920 C C . PRO A 1 492 ? 8.891 -3.606 -29.570 1.00 88.44 492 PRO A C 1
ATOM 3922 O O . PRO A 1 492 ? 8.317 -3.407 -30.648 1.00 88.44 492 PRO A O 1
ATOM 3925 N N . PRO A 1 493 ? 9.126 -4.845 -29.108 1.00 85.56 493 PRO A N 1
ATOM 3926 C CA . PRO A 1 493 ? 8.585 -6.016 -29.780 1.00 85.56 493 PRO A CA 1
ATOM 3927 C C . PRO A 1 493 ? 7.058 -6.073 -29.603 1.00 85.56 493 PRO A C 1
ATOM 3929 O O . PRO A 1 493 ? 6.537 -5.644 -28.568 1.00 85.56 493 PRO A O 1
ATOM 3932 N N . PRO A 1 494 ? 6.318 -6.631 -30.576 1.00 84.25 494 PRO A N 1
ATOM 3933 C CA . PRO A 1 494 ? 4.919 -6.965 -30.358 1.00 84.25 494 PRO A CA 1
ATOM 3934 C C . PRO A 1 494 ? 4.822 -8.022 -29.253 1.00 84.25 494 PRO A C 1
ATOM 3936 O O . PRO A 1 494 ? 5.606 -8.970 -29.211 1.00 84.25 494 PRO A O 1
ATOM 3939 N N . SER A 1 495 ? 3.870 -7.852 -28.341 1.00 85.31 495 SER A N 1
ATOM 3940 C CA . SER A 1 495 ? 3.636 -8.807 -27.262 1.00 85.31 495 SER A CA 1
ATOM 3941 C C . SER A 1 495 ? 2.182 -8.762 -26.834 1.00 85.31 495 SER A C 1
ATOM 3943 O O . SER A 1 495 ? 1.704 -7.729 -26.364 1.00 85.31 495 SER A O 1
ATOM 3945 N N . ASP A 1 496 ? 1.482 -9.887 -26.943 1.00 86.38 496 ASP A N 1
ATOM 3946 C CA . ASP A 1 496 ? 0.107 -10.024 -26.448 1.00 86.38 496 ASP A CA 1
ATOM 3947 C C . ASP A 1 496 ? 0.058 -10.281 -24.940 1.00 86.38 496 ASP A C 1
ATOM 3949 O O . ASP A 1 496 ? -0.976 -10.071 -24.312 1.00 86.38 496 ASP A O 1
ATOM 3953 N N . LYS A 1 497 ? 1.196 -10.662 -24.347 1.00 88.81 497 LYS A N 1
ATOM 3954 C CA . LYS A 1 497 ? 1.309 -11.029 -22.934 1.00 88.81 497 LYS A CA 1
ATOM 3955 C C . LYS A 1 497 ? 1.853 -9.910 -22.050 1.00 88.81 497 LYS A C 1
ATOM 3957 O O . LYS A 1 497 ? 1.378 -9.735 -20.937 1.00 88.81 497 LYS A O 1
ATOM 3962 N N . TRP A 1 498 ? 2.834 -9.148 -22.529 1.00 91.44 498 TRP A N 1
ATOM 3963 C CA . TRP A 1 498 ? 3.641 -8.265 -21.679 1.00 91.44 498 TRP A CA 1
ATOM 3964 C C . TRP A 1 498 ? 3.425 -6.785 -21.984 1.00 91.44 498 TRP A C 1
ATOM 3966 O O . TRP A 1 498 ? 3.420 -6.380 -23.146 1.00 91.44 498 TRP A O 1
ATOM 3976 N N . VAL A 1 499 ? 3.333 -5.971 -20.934 1.00 93.69 499 VAL A N 1
ATOM 3977 C CA . VAL A 1 499 ? 3.695 -4.549 -20.981 1.00 93.69 499 VAL A CA 1
ATOM 3978 C C . VAL A 1 499 ? 5.151 -4.434 -20.543 1.00 93.69 499 VAL A C 1
ATOM 3980 O O . VAL A 1 499 ? 5.544 -5.030 -19.541 1.00 93.69 499 VAL A O 1
ATOM 3983 N N . MET A 1 500 ? 5.960 -3.706 -21.306 1.00 95.19 500 MET A N 1
ATOM 3984 C CA . MET A 1 500 ? 7.402 -3.613 -21.078 1.00 95.19 500 MET A CA 1
ATOM 3985 C C . MET A 1 500 ? 7.760 -2.225 -20.575 1.00 95.19 500 MET A C 1
ATOM 3987 O O . MET A 1 500 ? 7.354 -1.227 -21.170 1.00 95.19 500 MET A O 1
ATOM 3991 N N . PHE A 1 501 ? 8.558 -2.162 -19.519 1.00 96.38 501 PHE A N 1
ATOM 3992 C CA . PHE A 1 501 ? 8.980 -0.917 -18.900 1.00 96.38 501 PHE A CA 1
ATOM 3993 C C . PHE A 1 501 ? 10.497 -0.815 -18.877 1.00 96.38 501 PHE A C 1
ATOM 3995 O O . PHE A 1 501 ? 11.197 -1.785 -18.582 1.00 96.38 501 PHE A O 1
ATOM 4002 N N . ILE A 1 502 ? 11.000 0.380 -19.173 1.00 95.31 502 ILE A N 1
ATOM 4003 C CA . ILE A 1 502 ? 12.430 0.686 -19.170 1.00 95.31 502 ILE A CA 1
ATOM 4004 C C . ILE A 1 502 ? 12.714 1.677 -18.052 1.00 95.31 502 ILE A C 1
ATOM 4006 O O . ILE A 1 502 ? 12.083 2.734 -17.974 1.00 95.31 502 ILE A O 1
ATOM 4010 N N . GLN A 1 503 ? 13.717 1.372 -17.234 1.00 95.81 503 GLN A N 1
ATOM 4011 C CA . GLN A 1 503 ? 14.193 2.283 -16.203 1.00 95.81 503 GLN A CA 1
ATOM 4012 C C . GLN A 1 503 ? 14.702 3.601 -16.804 1.00 95.81 503 GLN A C 1
ATOM 4014 O O . GLN A 1 503 ? 15.489 3.632 -17.760 1.00 95.81 503 GLN A O 1
ATOM 4019 N N . SER A 1 504 ? 14.299 4.715 -16.201 1.00 93.69 504 SER A N 1
ATOM 4020 C CA . SER A 1 504 ? 14.822 6.043 -16.497 1.00 93.69 504 SER A CA 1
ATOM 4021 C C . SER A 1 504 ? 15.675 6.561 -15.348 1.00 93.69 504 SER A C 1
ATOM 4023 O O . SER A 1 504 ? 15.222 6.691 -14.215 1.00 93.69 504 SER A O 1
ATOM 4025 N N . THR A 1 505 ? 16.894 6.975 -15.676 1.00 89.94 505 THR A N 1
ATOM 4026 C CA . THR A 1 505 ? 17.747 7.797 -14.806 1.00 89.94 505 THR A CA 1
ATOM 4027 C C . THR A 1 505 ? 17.564 9.298 -15.066 1.00 89.94 505 THR A C 1
ATOM 4029 O O . THR A 1 505 ? 18.152 10.129 -14.383 1.00 89.94 505 THR A O 1
ATOM 4032 N N . SER A 1 506 ? 16.744 9.677 -16.054 1.00 89.62 506 SER A N 1
ATOM 4033 C CA . SER A 1 506 ? 16.473 11.076 -16.388 1.00 89.62 506 SER A CA 1
ATOM 4034 C C . SER A 1 506 ? 15.197 11.564 -15.712 1.00 89.62 506 SER A C 1
ATOM 4036 O O . SER A 1 506 ? 14.124 10.997 -15.926 1.00 89.62 506 SER A O 1
ATOM 4038 N N . TYR A 1 507 ? 15.313 12.661 -14.964 1.00 89.12 507 TYR A N 1
ATOM 4039 C CA . TYR A 1 507 ? 14.190 13.346 -14.322 1.00 89.12 507 TYR A CA 1
ATOM 4040 C C . TYR A 1 507 ? 13.316 14.132 -15.319 1.00 89.12 507 TYR A C 1
ATOM 4042 O O . TYR A 1 507 ? 12.109 14.249 -15.122 1.00 89.12 507 TYR A O 1
ATOM 4050 N N . ASN A 1 508 ? 13.911 14.609 -16.420 1.00 92.56 508 ASN A N 1
ATOM 4051 C CA . ASN A 1 508 ? 13.242 15.385 -17.475 1.00 92.56 508 ASN A CA 1
ATOM 4052 C C . ASN A 1 508 ? 12.647 14.522 -18.594 1.00 92.56 508 ASN A C 1
ATOM 4054 O O . ASN A 1 508 ? 12.105 15.062 -19.561 1.00 92.56 508 ASN A O 1
ATOM 4058 N N . ARG A 1 509 ? 12.770 13.190 -18.523 1.00 93.50 509 ARG A N 1
ATOM 4059 C CA . ARG A 1 509 ? 12.175 12.327 -19.546 1.00 93.50 509 ARG A CA 1
ATOM 4060 C C . ARG A 1 509 ? 10.668 12.566 -19.584 1.00 93.50 509 ARG A C 1
ATOM 4062 O O . ARG A 1 509 ? 9.999 12.524 -18.555 1.00 93.50 509 ARG A O 1
ATOM 4069 N N . LYS A 1 510 ? 10.163 12.809 -20.790 1.00 95.00 510 LYS A N 1
ATOM 4070 C CA . LYS A 1 510 ? 8.748 13.050 -21.045 1.00 95.00 510 LYS A CA 1
ATOM 4071 C C . LYS A 1 510 ? 7.984 11.724 -21.067 1.00 95.00 510 LYS A C 1
ATOM 4073 O O . LYS A 1 510 ? 8.279 10.861 -21.897 1.00 95.00 510 LYS A O 1
ATOM 4078 N N . LEU A 1 511 ? 7.032 11.587 -20.154 1.00 96.19 511 LEU A N 1
ATOM 4079 C CA . LEU A 1 511 ? 5.974 10.586 -20.168 1.00 96.19 511 LEU A CA 1
ATOM 4080 C C . LEU A 1 511 ? 4.881 11.023 -21.145 1.00 96.19 511 LEU A C 1
ATOM 4082 O O . LEU A 1 511 ? 4.656 12.219 -21.332 1.00 96.19 511 LEU A O 1
ATOM 4086 N N . ILE A 1 512 ? 4.239 10.052 -21.790 1.00 95.25 512 ILE A N 1
ATOM 4087 C CA . ILE A 1 512 ? 3.234 10.299 -22.827 1.00 95.25 512 ILE A CA 1
ATOM 4088 C C . ILE A 1 512 ? 1.856 9.943 -22.281 1.00 95.25 512 ILE A C 1
ATOM 4090 O O . ILE A 1 512 ? 1.692 8.881 -21.677 1.00 95.25 512 ILE A O 1
ATOM 4094 N N . ALA A 1 513 ? 0.871 10.807 -22.511 1.00 96.38 513 ALA A N 1
ATOM 4095 C CA . ALA A 1 513 ? -0.508 10.562 -22.107 1.00 96.38 513 ALA A CA 1
ATOM 4096 C C . ALA A 1 513 ? -1.028 9.203 -22.621 1.00 96.38 513 ALA A C 1
ATOM 4098 O O . ALA A 1 513 ? -0.747 8.797 -23.749 1.00 96.38 513 ALA A O 1
ATOM 4099 N N . GLY A 1 514 ? -1.785 8.495 -21.783 1.00 94.31 514 GLY A N 1
ATOM 4100 C CA . GLY A 1 514 ? -2.354 7.177 -22.075 1.00 94.31 514 GLY A CA 1
ATOM 4101 C C . GLY A 1 514 ? -1.401 5.995 -21.858 1.00 94.31 514 GLY A C 1
ATOM 4102 O O . GLY A 1 514 ? -1.857 4.853 -21.879 1.00 94.31 514 GLY A O 1
ATOM 4103 N N . THR A 1 515 ? -0.107 6.241 -21.619 1.00 95.56 515 THR A N 1
ATOM 4104 C CA . THR A 1 515 ? 0.861 5.180 -21.278 1.00 95.56 515 THR A CA 1
ATOM 4105 C C . THR A 1 515 ? 0.846 4.849 -19.787 1.00 95.56 515 THR A C 1
ATOM 4107 O O . THR A 1 515 ? 0.318 5.598 -18.959 1.00 95.56 515 THR A O 1
ATOM 4110 N N . LYS A 1 516 ? 1.432 3.707 -19.433 1.00 96.00 516 LYS A N 1
ATOM 4111 C CA . LYS A 1 516 ? 1.695 3.313 -18.052 1.00 96.00 516 LYS A CA 1
ATOM 4112 C C . LYS A 1 516 ? 3.083 3.766 -17.606 1.00 96.00 516 LYS A C 1
ATOM 4114 O O . LYS A 1 516 ? 4.031 3.875 -18.386 1.00 96.00 516 LYS A O 1
ATOM 4119 N N . PHE A 1 517 ? 3.207 3.975 -16.308 1.00 96.12 517 PHE A N 1
ATOM 4120 C CA . PHE A 1 517 ? 4.456 4.292 -15.641 1.00 96.12 517 PHE A CA 1
ATOM 4121 C C . PHE A 1 517 ? 4.555 3.467 -14.362 1.00 96.12 517 PHE A C 1
ATOM 4123 O O . PHE A 1 517 ? 3.588 3.396 -13.606 1.00 96.12 517 PHE A O 1
ATOM 4130 N N . LEU A 1 518 ? 5.706 2.839 -14.126 1.00 95.56 518 LEU A N 1
ATOM 4131 C CA . LEU A 1 518 ? 5.992 2.203 -12.844 1.00 95.56 518 LEU A CA 1
ATOM 4132 C C . LEU A 1 518 ? 6.838 3.142 -12.001 1.00 95.56 518 LEU A C 1
ATOM 4134 O O . LEU A 1 518 ? 7.840 3.683 -12.481 1.00 95.56 518 LEU A O 1
ATOM 4138 N N . TYR A 1 519 ? 6.456 3.280 -10.739 1.00 93.88 519 TYR A N 1
ATOM 4139 C CA . TYR A 1 519 ? 7.284 3.933 -9.742 1.00 93.88 519 TYR A CA 1
ATOM 4140 C C . TYR A 1 519 ? 7.691 2.947 -8.657 1.00 93.88 519 TYR A C 1
ATOM 4142 O O . TYR A 1 519 ? 6.837 2.298 -8.057 1.00 93.88 519 TYR A O 1
ATOM 4150 N N . GLU A 1 520 ? 8.994 2.814 -8.436 1.00 91.62 520 GLU A N 1
ATOM 4151 C CA . GLU A 1 520 ? 9.560 1.961 -7.396 1.00 91.62 520 GLU A CA 1
ATOM 4152 C C . GLU A 1 520 ? 9.383 2.620 -6.029 1.00 91.62 520 GLU A C 1
ATOM 4154 O O . GLU A 1 520 ? 9.990 3.662 -5.755 1.00 91.62 520 GLU A O 1
ATOM 4159 N N . ALA A 1 521 ? 8.552 2.018 -5.179 1.00 82.12 521 ALA A N 1
ATOM 4160 C CA . ALA A 1 521 ? 8.356 2.484 -3.817 1.00 82.12 521 ALA A CA 1
ATOM 4161 C C . ALA A 1 521 ? 9.664 2.322 -3.027 1.00 82.12 521 ALA A C 1
ATOM 4163 O O . ALA A 1 521 ? 10.315 1.279 -3.097 1.00 82.12 521 ALA A O 1
ATOM 4164 N N . SER A 1 522 ? 10.083 3.365 -2.308 1.00 69.50 522 SER A N 1
ATOM 4165 C CA . SER A 1 522 ? 11.300 3.320 -1.495 1.00 69.50 522 SER A CA 1
ATOM 4166 C C . SER A 1 522 ? 10.975 3.047 -0.037 1.00 69.50 522 SER A C 1
ATOM 4168 O O . SER A 1 522 ? 10.044 3.656 0.479 1.00 69.50 522 SER A O 1
ATOM 4170 N N . LYS A 1 523 ? 11.805 2.228 0.617 1.00 58.66 523 LYS A N 1
ATOM 4171 C CA . LYS A 1 523 ? 11.761 2.015 2.069 1.00 58.66 523 LYS A CA 1
ATOM 4172 C C . LYS A 1 523 ? 12.267 3.204 2.885 1.00 58.66 523 LYS A C 1
ATOM 4174 O O . LYS A 1 523 ? 11.970 3.276 4.067 1.00 58.66 523 LYS A O 1
ATOM 4179 N N . ASP A 1 524 ? 13.087 4.078 2.292 1.00 49.09 524 ASP A N 1
ATOM 4180 C CA . ASP A 1 524 ? 13.764 5.092 3.103 1.00 49.09 524 ASP A CA 1
ATOM 4181 C C . ASP A 1 524 ? 12.750 6.108 3.649 1.00 49.09 524 ASP A C 1
ATOM 4183 O O . ASP A 1 524 ? 11.978 6.648 2.838 1.00 49.09 524 ASP A O 1
ATOM 4187 N N . PRO A 1 525 ? 12.794 6.407 4.962 1.00 41.84 525 PRO A N 1
ATOM 4188 C CA . PRO A 1 525 ? 12.024 7.495 5.542 1.00 41.84 525 PRO A CA 1
ATOM 4189 C C . PRO A 1 525 ? 12.335 8.803 4.806 1.00 41.84 525 PRO A C 1
ATOM 4191 O O . PRO A 1 525 ? 13.392 8.979 4.181 1.00 41.84 525 PRO A O 1
ATOM 4194 N N . ILE A 1 526 ? 11.367 9.717 4.799 1.00 41.25 526 ILE A N 1
ATOM 4195 C CA . ILE A 1 526 ? 11.572 11.031 4.202 1.00 41.25 526 ILE A CA 1
ATOM 4196 C C . ILE A 1 526 ? 12.590 11.780 5.070 1.00 41.25 526 ILE A C 1
ATOM 4198 O O . ILE A 1 526 ? 12.233 12.266 6.131 1.00 41.25 526 ILE A O 1
ATOM 4202 N N . ASP A 1 527 ? 13.836 11.880 4.581 1.00 32.44 527 ASP A N 1
ATOM 4203 C CA . ASP A 1 527 ? 14.779 12.937 5.005 1.00 32.44 527 ASP A CA 1
ATOM 4204 C C . ASP A 1 527 ? 14.099 14.308 5.039 1.00 32.44 527 ASP A C 1
ATOM 4206 O O . ASP A 1 527 ? 13.451 14.631 3.997 1.00 32.44 527 ASP A O 1
#

Secondary structure (DSSP, 8-state):
------EEEEE----SS--BHHHHHHHTTPPP-TT-EEEE--S-EEE-TT--EEEEETTT--EEEHHHHHHHTT---SS-S-EEE-GGG-TTEEEEEE-SSTTPBPPTT-EEEEEPP--S-SS--S-------------------------------------------SEEEEEEEEE-STTTHHHHHHHHHHHHHHHHHHHHHSTTEEEEEEEE--GGGTTTT-SEEEEEEE--HHHHHHHHHHPPP---SSSEE-HHHHHHHHHHHS---TTEEEEEEEEESSEEPPTT-SS-TT---HHHHHHHHHHTTEEEEEEEETT-GGGHHHHHHHHHHHT--EEEE--GGGHHHHHHHHHHHHH-HHHHHHHHHHHHHHTTT---HHHHHHHHHHHTPPPPP----TTSEEPPTTSEEEEE--S-EEHHHHHHHTTPPP-TT-EEEE--S-B---TT--EEEEETTT--EEESHHHHHHTT-PSP-TTPPBPPPP-SSEEEEEEE--TTPEE-TT-EEEEE---S---

Organism: NCBI:txid1965070

pLDDT: mean 82.93, std 20.37, range [21.38, 98.69]

Sequence (527 aa):
MSANESYQKLVVPKSKSRITAKKFVEDQKLAYWDGCAYCELKKAEFVNENTNIVIENTKTGKIFEGSDARKLLGISFEEAKRVKLNPESYSQFRIFTEAKNANRALAQGSNFIYKAKLDKRKASDVDEDDERHTKKETKNKRTKIQKVATSTSSDVKSSSIVTVKLGNYSDIQIAFSYDTTGSMSGCIEQVKTVVKQTISRLLRSISGIQIAVIAHGDYCDEDSTYLIKYIDFSNNEKQLCDFITNVGHTGGGDFQEAYEYVLNKARTSLSWKEKASKSLVVIGDATPHGPKDFANKSKLDWRQEAESLKQNGIKVYSVRCLSWSESKEFYKELANITGGFYLELHQFTAISDFMIAISYREGDYQQLLQFREEVQQRNRGILNRNMQQTFATLCGEDVPSDATPDDLTAVEPGRFQVLTVDKDDSIKNFVIRQGAKFKVGHGYYEFTKPEEIQAYKNIVLMDKITGDMFTGDRARELANIPEHIKGKKVKPPPSDKWVMFIQSTSYNRKLIAGTKFLYEASKDPID